Protein 2VVG (pdb70)

InterPro domains:
  IPR001752 Kinesin motor domain [PF00225] (11-335)
  IPR001752 Kinesin motor domain [PR00380] (88-109)
  IPR001752 Kinesin motor domain [PR00380] (203-220)
  IPR001752 Kinesin motor domain [PR00380] (236-254)
  IPR001752 Kinesin motor domain [PR00380] (285-306)
  IPR001752 Kinesin motor domain [PS50067] (5-335)
  IPR001752 Kinesin motor domain [SM00129] (3-343)
  IPR019821 Kinesin motor domain, conserved site [PS00411] (235-246)
  IPR027417 P-loop containing nucleoside triphosphate hydrolase [SSF52540] (5-368)
  IPR027640 Kinesin-like protein [PTHR47968] (3-632)
  IPR036961 Kinesin motor domain superfamily [G3DSA:3.40.850.10] (1-350)

CATH classification: 3.40.850.10

Organism: Giardia intestinalis (strain ATCC 50803 / WB clone C6) (NCBI:txid184922)

Nearest PDB structures (foldseek):
  2vvg-assembly1_A  TM=1.003E+00  e=5.081E-72  Giardia duodenalis
  2vvg-assembly2_B  TM=9.999E-01  e=4.562E-69  Giardia duodenalis
  6g6y-assembly1_A  TM=9.570E-01  e=9.732E-41  Homo sapiens
  3lre-assembly3_A  TM=9.229E-01  e=2.944E-34  Homo sapiens
  7rsi-assembly1_C  TM=8.658E-01  e=7.708E-31  Homo sapiens

Secondary structure (P-SEA, 3-state):
ccbbbbbbbbcccaaaaaaccccccccccccbbbbcccbbbbccccccccccaaaaaacccaaaaaaaaabbbbbbbbbcccccccccccccccccccaaaaaaaaaaaaaaaccccbbbbbbbbbbbbcccbbbcccccccbbbbbbcccccccccccbbbbbccaaaaaaaaaaaaaaccccbbbbbbbbbbbbcccbbbbbbbbbccccccccccaaaaaaaaaaaaaaaaccccccccccaaaaaacccccccbbbbbbbbbbccccaaaaaaaaaaaaaaaaacccccccccccccccc/ccbbbbbbbbcccaaaaaaccccccccccccbbbbbccccbbbbccccccccccaaaaaacccaaaaaaaaabbbbbbbbbcccccccccccccccccccaaaaaaaaaaaaaaaccccbbbbbbbbbbbbcccccccccccccbbbbbbcccccccccccbbbbbccaaaaaaaaaaaaaaccccbbbbbbbbbbbbbbcccbbbbbbbbbbccccccccccaaaaaaaaaaaaaaaaccccccccccaaaaaacccccccccbbbbbbbbccccaaaaaaaaaaaaaaaaacccccccccccccccc

Foldseek 3Di:
DFAAEEEEAAAADPVLVVVVFDFQWDDDQVQQWIQGVHDIDHGPGYHYNVDAQVVCCVPPVVVQLVCQVQQFAEEEAEAAAPPLQLCCQLANDPVGGHNPLVSLQSNLVVVVPDDPQKDKWKKKFKWKAFLLKIAGLQVRRIRFDWDADDQPGIDTPPTDIGTDNHSVVLVVSVVSSVVRAPLLMKMWMKMWMWMRGPNKIGIYIYIYIRHHGPPPVSCQLVVLVLQQLVCQLVVHPDRPLVSGPNSSVCVQVFQHAHHYYYYYGGYSGPVCSPRRVVSSVSSSSSRSGDYDHDRGMPRPNDPD/DFAAEEEEAAAFDPVLVVVVFDQQWDADQVQQWIAGHAVGDIDHGPGYYYNVDAQVNCCVPPVVVQLVCQVQQFAEEEAEAAAPPLQLCCQLQNDPVGGHSPLVSLQSNLVVVVPDDPQKDKWKKKFKWKAFLQKIAGLQVRRIRFDWDADPQPGIDTPPTDIGTDNHSVVLVVSVVSSVVSAPLLMKMWMKMKMWMWGDDVDIKIGIYIYIYIRHRGPPDVSCQLVVLVLQQLVCQLVVPPDRPLVSGPNSSVCVQVFQHAHHYYYYQGGYSTSVCSVRRVVSSVSSSSSRSGDYDHDRGMDRPNDPD

Radius of gyration: 30.28 Å; Cα contacts (8 Å, |Δi|>4): 1424; chains: 2; bounding box: 62×70×92 Å

B-factor: mean 22.16, std 11.9, range [5.34, 85.26]

Solvent-accessible surface area: 27561 Å² total

Sequence (613 aa):
DNIKVIVRCRPLNARETRENALNIIRMDEASAQVIVDPRTFTFDAVYDQTSCNYGIFQASFKPLIDAVLEGFNSTIFAYGQTGAGKTWTMGGNKEEPGAIPNSFKHLFDAINSSSSNQNFLVIGSYLELYNEEIRDLIKNNTKLPLKEDKTRGIYVDGLSMHRVTTAAELSALMDKGFANRSSRSHSIFMVRIECSEVEVIRVGKLNLVDLAGSERKINLSLSALGLVISKLVEGATHIPYRDSKLTRLLQDSLGGNSKTLMCANISPASTNYDETMSTLRYADRAKQIKNKPRINEDPKDAQIDNIKVIVRCRPLNARETRENALNIIRMDEASAQVIVDPPPRTFTFDAVYDQTSCNYGIFQASFKPLIDAVLEGFNSTIFAYGQTGAGKTWTMGGNKEEPGAIPNSFKHLFDAINSSSSNQNFLVIGSYLELYNEEIRDLIKNNTKLPLKEDKTRGIYVDGLSMHRVTTAAELSALMDKGFANRSSRSHSIFMVRIECSEVIEKEVIRVGKLNLVDLAGSERKINLSLSALGLVISKLVEGATHIPYRDSKLTRLLQDSLGGNSKTLMCANISPASTNYDETMSTLRYADRAKQIKNKPRINEDPKDAQI

GO terms:
  GO:0097542 ciliary tip (C, IDA)
  GO:0097729 9+2 motile cilium (C, IDA)
  GO:1990900 ciliary pocket collar (C, IDA)
  GO:0000287 magnesium ion binding (F, IDA)
  GO:0036064 ciliary basal body (C, IDA)
  GO:0005930 axoneme (C, IDA)
  GO:0043531 ADP binding (F, IDA)
  GO:0060271 cilium assembly (P, IDA)
  GO:0005524 ATP binding (F, IC)
  GO:0035735 intraciliary transport involved in cilium assembly (P, IC)
  GO:0042073 intraciliary transport (P, IC)
  GO:0008574 plus-end-directed microtubule motor activity (F, IC)
  GO:0060271 cilium assembly (P, IMP)

Structure (mmCIF, N/CA/C/O backbone):
data_2VVG
#
_entry.id   2VVG
#
_cell.length_a   44.875
_cell.length_b   48.223
_cell.length_c   72.021
_cell.angle_alpha   89.30
_cell.angle_beta   87.52
_cell.angle_gamma   84.29
#
_symmetry.space_group_name_H-M   'P 1'
#
loop_
_entity.id
_entity.type
_entity.pdbx_description
1 polymer KINESIN-2
2 non-polymer "ADENOSINE-5'-DIPHOSPHATE"
3 non-polymer 'MAGNESIUM ION'
4 water water
#
loop_
_atom_site.group_PDB
_atom_site.i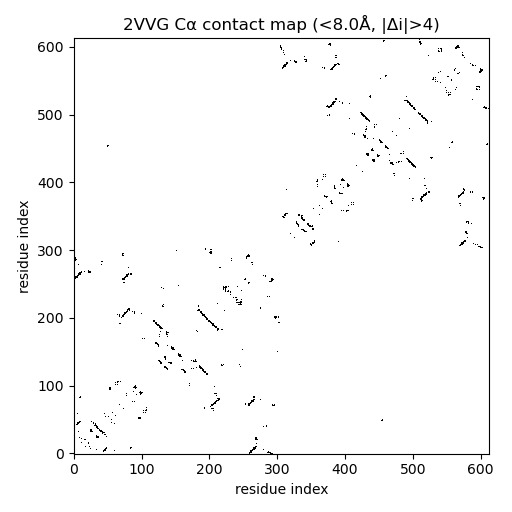d
_atom_site.type_symbol
_atom_site.label_atom_id
_atom_site.label_alt_id
_atom_site.label_comp_id
_atom_site.label_asym_id
_atom_site.label_entity_id
_atom_site.label_seq_id
_atom_site.pdbx_PDB_ins_code
_atom_site.Cartn_x
_atom_site.Cartn_y
_atom_site.Cartn_z
_atom_site.occupancy
_atom_site.B_iso_or_equiv
_atom_site.auth_seq_id
_atom_site.auth_comp_id
_atom_site.auth_asym_id
_atom_site.auth_atom_id
_atom_site.pdbx_PDB_model_num
ATOM 1 N N . ASP A 1 4 ? -3.793 31.403 32.778 1.00 36.99 4 ASP A N 1
ATOM 2 C CA . ASP A 1 4 ? -3.875 31.866 31.360 1.00 34.41 4 ASP A CA 1
ATOM 3 C C . ASP A 1 4 ? -5.139 31.358 30.677 1.00 29.94 4 ASP A C 1
ATOM 4 O O . ASP A 1 4 ? -6.096 30.952 31.339 1.00 27.17 4 ASP A O 1
ATOM 9 N N . ASN A 1 5 ? -5.145 31.367 29.351 1.00 24.41 5 ASN A N 1
ATOM 10 C CA . ASN A 1 5 ? -6.312 30.929 28.590 1.00 22.71 5 ASN A CA 1
ATOM 11 C C . ASN A 1 5 ? -6.695 29.465 28.733 1.00 20.57 5 ASN A C 1
ATOM 12 O O . ASN A 1 5 ? -5.865 28.608 29.041 1.00 20.90 5 ASN A O 1
ATOM 17 N N . ILE A 1 6 ? -7.976 29.193 28.508 1.00 16.68 6 ILE A N 1
ATOM 18 C CA . ILE A 1 6 ? -8.494 27.830 28.544 1.00 16.49 6 ILE A CA 1
ATOM 19 C C . ILE A 1 6 ? -7.876 27.154 27.320 1.00 17.40 6 ILE A C 1
ATOM 20 O O . ILE A 1 6 ? -7.775 27.764 26.255 1.00 20.99 6 ILE A O 1
ATOM 25 N N . LYS A 1 7 ? -7.449 25.909 27.476 1.00 14.16 7 LYS A N 1
ATOM 26 C CA . LYS A 1 7 ? -6.858 25.165 26.373 1.00 12.67 7 LYS A CA 1
ATOM 27 C C . LYS A 1 7 ? -7.974 24.546 25.552 1.00 11.08 7 LYS A C 1
ATOM 28 O O . LYS A 1 7 ? -8.987 24.116 26.101 1.00 11.24 7 LYS A O 1
ATOM 34 N N . VAL A 1 8 ? -7.797 24.505 24.238 1.00 10.25 8 VAL A N 1
ATOM 35 C CA . VAL A 1 8 ? -8.821 23.924 23.389 1.00 9.81 8 VAL A CA 1
ATOM 36 C C . VAL A 1 8 ? -8.233 23.003 22.334 1.00 9.21 8 VAL A C 1
ATOM 37 O O . VAL A 1 8 ? -7.308 23.380 21.610 1.00 11.20 8 VAL A O 1
ATOM 41 N N . ILE A 1 9 ? -8.750 21.782 22.266 1.00 9.77 9 ILE A N 1
ATOM 42 C CA . ILE A 1 9 ? -8.295 20.835 21.261 1.00 8.55 9 ILE A CA 1
ATOM 43 C C . ILE A 1 9 ? -9.504 20.339 20.486 1.00 9.59 9 ILE A C 1
ATOM 44 O O . ILE A 1 9 ? -10.640 20.435 20.953 1.00 8.43 9 ILE A O 1
ATOM 49 N N . VAL A 1 10 ? -9.258 19.822 19.293 1.00 6.24 10 VAL A N 1
ATOM 50 C CA . VAL A 1 10 ? -10.328 19.302 18.463 1.00 9.32 10 VAL A CA 1
ATOM 51 C C . VAL A 1 10 ? -9.971 17.880 18.097 1.00 9.39 10 VAL A C 1
ATOM 52 O O . VAL A 1 10 ? -8.825 17.591 17.741 1.00 11.43 10 VAL A O 1
ATOM 56 N N . ARG A 1 11 ? -10.940 16.987 18.217 1.00 7.92 11 ARG A N 1
ATOM 57 C CA . ARG A 1 11 ? -10.714 15.599 17.860 1.00 8.71 11 ARG A CA 1
ATOM 58 C C . ARG A 1 11 ? -11.753 15.181 16.844 1.00 12.55 11 ARG A C 1
ATOM 59 O O . ARG A 1 11 ? -12.956 15.289 17.093 1.00 9.97 11 ARG A O 1
ATOM 67 N N . CYS A 1 12 ? -11.283 14.712 15.696 1.00 8.77 12 CYS A N 1
ATOM 68 C CA . CYS A 1 12 ? -12.172 14.240 14.646 1.00 10.97 12 CYS A CA 1
ATOM 69 C C . CYS A 1 12 ? -12.069 12.718 14.633 1.00 11.70 12 CYS A C 1
ATOM 70 O O . CYS A 1 12 ? -10.973 12.166 14.552 1.00 14.66 12 CYS A O 1
ATOM 73 N N . ARG A 1 13 ? -13.207 12.041 14.738 1.00 10.96 13 ARG A N 1
ATOM 74 C CA . ARG A 1 13 ? -13.214 10.584 14.736 1.00 12.47 13 ARG A CA 1
ATOM 75 C C . ARG A 1 13 ? -13.286 10.052 13.308 1.00 11.91 13 ARG A C 1
ATOM 76 O O . ARG A 1 13 ? -13.422 10.820 12.359 1.00 10.89 13 ARG A O 1
ATOM 84 N N . PRO A 1 14 ? -13.158 8.726 13.139 1.00 14.18 14 PRO A N 1
ATOM 85 C CA . PRO A 1 14 ? -13.238 8.157 11.792 1.00 15.35 14 PRO A CA 1
ATOM 86 C C . PRO A 1 14 ? -14.717 8.143 11.394 1.00 15.85 14 PRO A C 1
ATOM 87 O O . PRO A 1 14 ? -15.598 8.265 12.251 1.00 14.96 14 PRO A O 1
ATOM 91 N N . LEU A 1 15 ? -14.994 8.000 10.104 1.00 15.87 15 LEU A N 1
ATOM 92 C CA . LEU A 1 15 ? -16.378 7.917 9.652 1.00 18.86 15 LEU A CA 1
ATOM 93 C C . LEU A 1 15 ? -16.953 6.659 10.301 1.00 17.61 15 LEU A C 1
ATOM 94 O O . LEU A 1 15 ? -16.261 5.645 10.395 1.00 20.16 15 LEU A O 1
ATOM 99 N N . ASN A 1 16 ? -18.200 6.711 10.762 1.00 16.64 16 ASN A N 1
ATOM 100 C CA . ASN A 1 16 ? -18.783 5.528 11.383 1.00 18.08 16 ASN A CA 1
ATOM 101 C C . ASN A 1 16 ? -19.520 4.669 10.357 1.00 20.01 16 ASN A C 1
ATOM 102 O O . ASN A 1 16 ? -19.477 4.950 9.157 1.00 17.47 16 ASN A O 1
ATOM 107 N N . ALA A 1 17 ? -20.187 3.622 10.835 1.00 21.33 17 ALA A N 1
ATOM 108 C CA . ALA A 1 17 ? -20.921 2.704 9.965 1.00 23.29 17 ALA A CA 1
ATOM 109 C C . ALA A 1 17 ? -22.046 3.382 9.190 1.00 22.83 17 ALA A C 1
ATOM 110 O O . ALA A 1 17 ? -22.162 3.212 7.973 1.00 20.19 17 ALA A O 1
ATOM 112 N N . ARG A 1 18 ? -22.877 4.144 9.893 1.00 23.43 18 ARG A N 1
ATOM 113 C CA . ARG A 1 18 ? -23.993 4.839 9.259 1.00 23.71 18 ARG A CA 1
ATOM 114 C C . ARG A 1 18 ? -23.505 5.744 8.134 1.00 22.86 18 ARG A C 1
ATOM 115 O O . ARG A 1 18 ? -24.006 5.693 7.012 1.00 20.53 18 ARG A O 1
ATOM 123 N N . GLU A 1 19 ? -22.521 6.577 8.447 1.00 19.71 19 GLU A N 1
ATOM 124 C CA . GLU A 1 19 ? -21.966 7.514 7.479 1.00 19.91 19 GLU A CA 1
ATOM 125 C C . GLU A 1 19 ? -21.327 6.809 6.287 1.00 18.92 19 GLU A C 1
ATOM 126 O O . GLU A 1 19 ? -21.494 7.234 5.140 1.00 18.06 19 GLU A O 1
ATOM 132 N N . THR A 1 20 ? -20.605 5.727 6.554 1.00 17.63 20 THR A N 1
ATOM 133 C CA . THR A 1 20 ? -19.950 4.976 5.491 1.00 18.94 20 THR A CA 1
ATOM 134 C C . THR A 1 20 ? -20.974 4.335 4.549 1.00 19.54 20 THR A C 1
ATOM 135 O O . THR A 1 20 ? -20.839 4.408 3.327 1.00 21.09 20 THR A O 1
ATOM 139 N N . ARG A 1 21 ? -22.005 3.724 5.122 1.00 18.34 21 ARG A N 1
ATOM 140 C CA . ARG A 1 21 ? -23.036 3.064 4.327 1.00 16.39 21 ARG A CA 1
ATOM 141 C C . ARG A 1 21 ? -23.892 4.044 3.527 1.00 19.48 21 ARG A C 1
ATOM 142 O O . ARG A 1 21 ? -24.431 3.686 2.474 1.00 17.87 21 ARG A O 1
ATOM 150 N N . GLU A 1 22 ? -24.013 5.276 4.015 1.00 14.97 22 GLU A N 1
ATOM 151 C CA . GLU A 1 22 ? -24.800 6.287 3.316 1.00 18.11 22 GLU A CA 1
ATOM 152 C C . GLU A 1 22 ? -23.916 7.068 2.350 1.00 19.22 22 GLU A C 1
ATOM 153 O O . GLU A 1 22 ? -24.322 8.093 1.803 1.00 20.90 22 GLU A O 1
ATOM 159 N N . ASN A 1 23 ? -22.699 6.571 2.152 1.00 21.37 23 ASN A N 1
ATOM 160 C CA . ASN A 1 23 ? -21.749 7.183 1.233 1.00 24.96 23 ASN A CA 1
ATOM 161 C C . ASN A 1 23 ? -21.395 8.631 1.551 1.00 24.95 23 ASN A C 1
ATOM 162 O O . ASN A 1 23 ? -21.218 9.443 0.646 1.00 24.25 23 ASN A O 1
ATOM 167 N N . ALA A 1 24 ? -21.294 8.954 2.835 1.00 23.38 24 ALA A N 1
ATOM 168 C CA . ALA A 1 24 ? -20.934 10.308 3.235 1.00 21.55 24 ALA A CA 1
ATOM 169 C C . ALA A 1 24 ? -19.446 10.459 2.953 1.00 22.21 24 ALA A C 1
ATOM 170 O O . ALA A 1 24 ? -18.702 9.483 2.981 1.00 20.86 24 ALA A O 1
ATOM 172 N N . LEU A 1 25 ? -19.008 11.676 2.668 1.00 23.12 25 LEU A N 1
ATOM 173 C CA . LEU A 1 25 ? -17.596 11.883 2.402 1.00 24.57 25 LEU A CA 1
ATOM 174 C C . LEU A 1 25 ? -16.936 12.604 3.567 1.00 22.20 25 LEU A C 1
ATOM 175 O O . LEU A 1 25 ? -17.597 13.307 4.330 1.00 20.77 25 LEU A O 1
ATOM 180 N N . ASN A 1 26 ? -15.634 12.393 3.719 1.00 21.23 26 ASN A N 1
ATOM 181 C CA . ASN A 1 26 ? -14.868 13.025 4.787 1.00 21.86 26 ASN A CA 1
ATOM 182 C C . ASN A 1 26 ? -14.513 14.441 4.343 1.00 20.35 26 ASN A C 1
ATOM 183 O O . ASN A 1 26 ? -13.772 14.625 3.378 1.00 21.09 26 ASN A O 1
ATOM 188 N N . ILE A 1 27 ? -15.049 15.434 5.048 1.00 16.98 27 ILE A N 1
ATOM 189 C CA . ILE A 1 27 ? -14.802 16.835 4.721 1.00 18.20 27 ILE A CA 1
ATOM 190 C C . ILE A 1 27 ? -13.826 17.508 5.682 1.00 17.69 27 ILE A C 1
ATOM 191 O O . ILE A 1 27 ? -13.705 18.732 5.684 1.00 19.08 27 ILE A O 1
ATOM 196 N N . ILE A 1 28 ? -13.135 16.716 6.494 1.00 15.55 28 ILE A N 1
ATOM 197 C CA . ILE A 1 28 ? -12.195 17.268 7.461 1.00 17.76 28 ILE A CA 1
ATOM 198 C C . ILE A 1 28 ? -10.737 16.933 7.179 1.00 18.71 28 ILE A C 1
ATOM 199 O O . ILE A 1 28 ? -10.374 15.772 6.986 1.00 20.83 28 ILE A O 1
ATOM 204 N N . ARG A 1 29 ? -9.907 17.970 7.161 1.00 16.23 29 ARG A N 1
ATOM 205 C CA . ARG A 1 29 ? -8.478 17.818 6.937 1.00 17.93 29 ARG A CA 1
ATOM 206 C C . ARG A 1 29 ? -7.792 18.479 8.122 1.00 16.47 29 ARG A C 1
ATOM 207 O O . ARG A 1 29 ? -8.270 19.492 8.632 1.00 17.04 29 ARG A O 1
ATOM 215 N N . MET A 1 30 ? -6.689 17.899 8.573 1.00 17.33 30 MET A N 1
ATOM 216 C CA . MET A 1 30 ? -5.958 18.465 9.697 1.00 17.28 30 MET A CA 1
ATOM 217 C C . MET A 1 30 ? -4.461 18.541 9.449 1.00 19.62 30 MET A C 1
ATOM 218 O O . MET A 1 30 ? -3.888 17.701 8.754 1.00 21.57 30 MET A O 1
ATOM 223 N N . ASP A 1 31 ? -3.848 19.577 10.011 1.00 17.39 31 ASP A N 1
ATOM 224 C CA . ASP A 1 31 ? -2.407 19.779 9.938 1.00 19.96 31 ASP A CA 1
ATOM 225 C C . ASP A 1 31 ? -2.037 19.817 11.411 1.00 18.64 31 ASP A C 1
ATOM 226 O O . ASP A 1 31 ? -2.073 20.872 12.045 1.00 18.21 31 ASP A O 1
ATOM 231 N N . GLU A 1 32 ? -1.709 18.659 11.964 1.00 19.80 32 GLU A N 1
ATOM 232 C CA . GLU A 1 32 ? -1.376 18.582 13.374 1.00 20.09 32 GLU A CA 1
ATOM 233 C C . GLU A 1 32 ? -0.150 19.402 13.760 1.00 20.09 32 GLU A C 1
ATOM 234 O O . GLU A 1 32 ? -0.066 19.900 14.879 1.00 18.63 32 GLU A O 1
ATOM 240 N N . ALA A 1 33 ? 0.786 19.573 12.831 1.00 19.53 33 ALA A N 1
ATOM 241 C CA . ALA A 1 33 ? 1.986 20.353 13.119 1.00 20.49 33 ALA A CA 1
ATOM 242 C C . ALA A 1 33 ? 1.656 21.820 13.397 1.00 20.82 33 ALA A C 1
ATOM 243 O O . ALA A 1 33 ? 2.345 22.485 14.173 1.00 24.97 33 ALA A O 1
ATOM 245 N N . SER A 1 34 ? 0.604 22.325 12.761 1.00 18.77 34 SER A N 1
ATOM 246 C CA . SER A 1 34 ? 0.202 23.713 12.949 1.00 16.79 34 SER A CA 1
ATOM 247 C C . SER A 1 34 ? -1.091 23.815 13.751 1.00 16.45 34 SER A C 1
ATOM 248 O O . SER A 1 34 ? -1.668 24.895 13.869 1.00 16.86 34 SER A O 1
ATOM 251 N N . ALA A 1 35 ? -1.534 22.684 14.297 1.00 14.62 35 ALA A N 1
ATOM 252 C CA . ALA A 1 35 ? -2.761 22.613 15.093 1.00 14.85 35 ALA A CA 1
ATOM 253 C C . ALA A 1 35 ? -3.952 23.213 14.353 1.00 13.81 35 ALA A C 1
ATOM 254 O O . ALA A 1 35 ? -4.751 23.958 14.930 1.00 11.95 35 ALA A O 1
ATOM 256 N N . GLN A 1 36 ? -4.080 22.872 13.078 1.00 13.73 36 GLN A N 1
ATOM 257 C CA . GLN A 1 36 ? -5.171 23.397 12.279 1.00 14.82 36 GLN A CA 1
ATOM 258 C C . GLN A 1 36 ? -6.161 22.338 11.823 1.00 16.93 36 GLN A C 1
ATOM 259 O O . GLN A 1 36 ? -5.793 21.201 11.538 1.00 13.79 36 GLN A O 1
ATOM 265 N N . VAL A 1 37 ? -7.429 22.729 11.795 1.00 15.22 37 VAL A N 1
ATOM 266 C CA . VAL A 1 37 ? -8.505 21.871 11.326 1.00 14.93 37 VAL A CA 1
ATOM 267 C C . VAL A 1 37 ? -9.127 22.642 10.166 1.00 14.39 37 VAL A C 1
ATOM 268 O O . VAL A 1 37 ? -9.420 23.838 10.281 1.00 13.29 37 VAL A O 1
ATOM 272 N N . ILE A 1 38 ? -9.295 21.951 9.044 1.00 15.03 38 ILE A N 1
ATOM 273 C CA . ILE A 1 38 ? -9.842 22.547 7.840 1.00 18.07 38 ILE A CA 1
ATOM 274 C C . ILE A 1 38 ? -11.137 21.855 7.438 1.00 16.72 38 ILE A C 1
ATOM 275 O O . ILE A 1 38 ? -11.176 20.638 7.275 1.00 17.33 38 ILE A O 1
ATOM 280 N N . VAL A 1 39 ? -12.199 22.637 7.291 1.00 16.76 39 VAL A N 1
ATOM 281 C CA . VAL A 1 39 ? -13.487 22.086 6.897 1.00 18.96 39 VAL A CA 1
ATOM 282 C C . VAL A 1 39 ? -13.721 22.376 5.417 1.00 21.10 39 VAL A C 1
ATOM 283 O O . VAL A 1 39 ? -13.858 23.533 5.019 1.00 21.74 39 VAL A O 1
ATOM 287 N N . ASP A 1 40 ? -13.750 21.322 4.607 1.00 25.41 40 ASP A N 1
ATOM 288 C CA . ASP A 1 40 ? -13.982 21.467 3.174 1.00 29.79 40 ASP A CA 1
ATOM 289 C C . ASP A 1 40 ? -15.476 21.585 2.911 1.00 32.25 40 ASP A C 1
ATOM 290 O O . ASP A 1 40 ? -15.871 22.466 2.118 1.00 37.48 40 ASP A O 1
ATOM 295 N N . PRO A 1 41 ? -16.234 20.782 3.496 1.00 32.20 41 PRO A N 1
ATOM 296 N N . PRO A 1 55 ? -11.790 26.719 1.875 1.00 38.81 55 PRO A N 1
ATOM 297 C CA . PRO A 1 55 ? -12.296 25.995 3.074 1.00 36.43 55 PRO A CA 1
ATOM 298 C C . PRO A 1 55 ? -12.078 26.837 4.322 1.00 35.29 55 PRO A C 1
ATOM 299 O O . PRO A 1 55 ? -11.172 27.678 4.366 1.00 35.35 55 PRO A O 1
ATOM 303 N N . ARG A 1 56 ? -12.911 26.598 5.334 1.00 30.65 56 ARG A N 1
ATOM 304 C CA . ARG A 1 56 ? -12.815 27.308 6.612 1.00 26.32 56 ARG A CA 1
ATOM 305 C C . ARG A 1 56 ? -11.756 26.611 7.451 1.00 21.87 56 ARG A C 1
ATOM 306 O O . ARG A 1 56 ? -11.827 25.402 7.675 1.00 17.96 56 ARG A O 1
ATOM 314 N N . THR A 1 57 ? -10.804 27.383 7.956 1.00 19.27 57 THR A N 1
ATOM 315 C CA . THR A 1 57 ? -9.706 26.836 8.749 1.00 17.75 57 THR A CA 1
ATOM 316 C C . THR A 1 57 ? -9.692 27.439 10.149 1.00 15.94 57 THR A C 1
ATOM 317 O O . THR A 1 57 ? -9.927 28.633 10.319 1.00 15.52 57 THR A O 1
ATOM 321 N N . PHE A 1 58 ? -9.403 26.604 11.141 1.00 13.57 58 PHE A N 1
ATOM 322 C CA . PHE A 1 58 ? -9.332 27.042 12.530 1.00 13.67 58 PHE A CA 1
ATOM 323 C C . PHE A 1 58 ? -8.013 26.583 13.121 1.00 13.40 58 PHE A C 1
ATOM 324 O O . PHE A 1 58 ? -7.474 25.555 12.716 1.00 12.88 58 PHE A O 1
ATOM 332 N N . THR A 1 59 ? -7.514 27.334 14.096 1.00 13.22 59 THR A N 1
ATOM 333 C CA . THR A 1 59 ? -6.269 26.982 14.766 1.00 15.25 59 THR A CA 1
ATOM 334 C C . THR A 1 59 ? -6.573 26.855 16.248 1.00 11.65 59 THR A C 1
ATOM 335 O O . THR A 1 59 ? -7.186 27.742 16.841 1.00 15.89 59 THR A O 1
ATOM 339 N N . PHE A 1 60 ? -6.153 25.743 16.836 1.00 11.03 60 PHE A N 1
ATOM 340 C CA . PHE A 1 60 ? -6.374 25.490 18.251 1.00 14.03 60 PHE A CA 1
ATOM 341 C C . PHE A 1 60 ? -5.054 25.140 18.926 1.00 12.73 60 PHE A C 1
ATOM 342 O O . PHE A 1 60 ? -3.987 25.319 18.337 1.00 14.20 60 PHE A O 1
ATOM 350 N N . ASP A 1 61 ? -5.111 24.654 20.162 1.00 11.65 61 ASP A N 1
ATOM 351 C CA . ASP A 1 61 ? -3.879 24.303 20.856 1.00 12.18 61 ASP A CA 1
ATOM 352 C C . ASP A 1 61 ? -3.331 22.981 20.344 1.00 11.45 61 ASP A C 1
ATOM 353 O O . ASP A 1 61 ? -2.124 22.751 20.367 1.00 14.01 61 ASP A O 1
ATOM 358 N N . ALA A 1 62 ? -4.228 22.121 19.873 1.00 10.80 62 ALA A N 1
ATOM 359 C CA . ALA A 1 62 ? -3.858 20.828 19.312 1.00 11.07 62 ALA A CA 1
ATOM 360 C C . ALA A 1 62 ? -5.050 20.251 18.556 1.00 12.19 62 ALA A C 1
ATOM 361 O O . ALA A 1 62 ? -6.198 20.526 18.897 1.00 12.33 62 ALA A O 1
ATOM 363 N N . VAL A 1 63 ? -4.779 19.476 17.510 1.00 10.27 63 VAL A N 1
ATOM 364 C CA . VAL A 1 63 ? -5.848 18.847 16.754 1.00 10.51 63 VAL A CA 1
ATOM 365 C C . VAL A 1 63 ? -5.492 17.386 16.612 1.00 10.94 63 VAL A C 1
ATOM 366 O O . VAL A 1 63 ? -4.316 17.028 16.512 1.00 13.54 63 VAL A O 1
ATOM 370 N N . TYR A 1 64 ? -6.511 16.542 16.625 1.00 10.33 64 TYR A N 1
ATOM 371 C CA . TYR A 1 64 ? -6.303 15.107 16.519 1.00 10.74 64 TYR A CA 1
ATOM 372 C C . TYR A 1 64 ? -7.223 14.547 15.455 1.00 12.71 64 TYR A C 1
ATOM 373 O O . TYR A 1 64 ? -8.434 14.759 15.519 1.00 12.11 64 TYR A O 1
ATOM 382 N N . ASP A 1 65 ? -6.656 13.851 14.470 1.00 13.73 65 ASP A N 1
ATOM 383 C CA . ASP A 1 65 ? -7.478 13.279 13.416 1.00 16.00 65 ASP A CA 1
ATOM 384 C C . ASP A 1 65 ? -7.909 11.849 13.717 1.00 15.60 65 ASP A C 1
ATOM 385 O O . ASP A 1 65 ? -7.719 11.339 14.831 1.00 13.63 65 ASP A O 1
ATOM 390 N N . GLN A 1 66 ? -8.501 11.204 12.717 1.00 16.60 66 GLN A N 1
ATOM 391 C CA . GLN A 1 66 ? -8.994 9.846 12.882 1.00 18.14 66 GLN A CA 1
ATOM 392 C C . GLN A 1 66 ? -7.937 8.805 13.211 1.00 16.58 66 GLN A C 1
ATOM 393 O O . GLN A 1 66 ? -8.276 7.690 13.599 1.00 21.62 66 GLN A O 1
ATOM 399 N N . THR A 1 67 ? -6.665 9.161 13.070 1.00 15.46 67 THR A N 1
ATOM 400 C CA . THR A 1 67 ? -5.591 8.220 13.373 1.00 15.64 67 THR A CA 1
ATOM 401 C C . THR A 1 67 ? -5.101 8.346 14.816 1.00 15.69 67 THR A C 1
ATOM 402 O O . THR A 1 67 ? -4.218 7.605 15.245 1.00 16.81 67 THR A O 1
ATOM 406 N N . SER A 1 68 ? -5.676 9.282 15.568 1.00 15.21 68 SER A N 1
ATOM 407 C CA . SER A 1 68 ? -5.268 9.483 16.954 1.00 16.23 68 SER A CA 1
ATOM 408 C C . SER A 1 68 ? -5.935 8.500 17.899 1.00 17.41 68 SER A C 1
ATOM 409 O O . SER A 1 68 ? -7.095 8.142 17.717 1.00 20.94 68 SER A O 1
ATOM 412 N N . CYS A 1 69 ? -5.195 8.070 18.915 1.00 15.06 69 CYS A N 1
ATOM 413 C CA . CYS A 1 69 ? -5.725 7.132 19.899 1.00 17.69 69 CYS A CA 1
ATOM 414 C C . CYS A 1 69 ? -5.874 7.818 21.249 1.00 14.53 69 CYS A C 1
ATOM 415 O O . CYS A 1 69 ? -5.256 8.854 21.498 1.00 13.55 69 CYS A O 1
ATOM 418 N N . ASN A 1 70 ? -6.698 7.235 22.116 1.00 13.49 70 ASN A N 1
ATOM 419 C CA . ASN A 1 70 ? -6.940 7.789 23.445 1.00 12.09 70 ASN A CA 1
ATOM 420 C C . ASN A 1 70 ? -5.664 8.009 24.246 1.00 12.79 70 ASN A C 1
ATOM 421 O O . ASN A 1 70 ? -5.503 9.037 24.905 1.00 12.01 70 ASN A O 1
ATOM 426 N N . TYR A 1 71 ? -4.754 7.042 24.197 1.00 13.69 71 TYR A N 1
ATOM 427 C CA . TYR A 1 71 ? -3.508 7.158 24.944 1.00 16.90 71 TYR A CA 1
ATOM 428 C C . TYR A 1 71 ? -2.666 8.357 24.505 1.00 14.20 71 TYR A C 1
ATOM 429 O O . TYR A 1 71 ? -2.145 9.099 25.341 1.00 15.13 71 TYR A O 1
ATOM 438 N N . GLY A 1 72 ? -2.543 8.549 23.197 1.00 15.28 72 GLY A N 1
ATOM 439 C CA . GLY A 1 72 ? -1.755 9.656 22.688 1.00 11.44 72 GLY A CA 1
ATOM 440 C C . GLY A 1 72 ? -2.320 11.007 23.072 1.00 12.42 72 GLY A C 1
ATOM 441 O O . GLY A 1 72 ? -1.578 11.929 23.406 1.00 12.05 72 GLY A O 1
ATOM 442 N N . ILE A 1 73 ? -3.641 11.130 23.015 1.00 11.13 73 ILE A N 1
ATOM 443 C CA . ILE A 1 73 ? -4.279 12.387 23.374 1.00 9.90 73 ILE A CA 1
ATOM 444 C C . ILE A 1 73 ? -4.060 12.643 24.860 1.00 9.52 73 ILE A C 1
ATOM 445 O O . ILE A 1 73 ? -3.834 13.776 25.279 1.00 9.53 73 ILE A O 1
ATOM 450 N N . PHE A 1 74 ? -4.112 11.590 25.666 1.00 9.93 74 PHE A N 1
ATOM 451 C CA . PHE A 1 74 ? -3.893 11.783 27.088 1.00 10.65 74 PHE A CA 1
ATOM 452 C C . PHE A 1 74 ? -2.488 12.294 27.370 1.00 12.41 74 PHE A C 1
ATOM 453 O O . PHE A 1 74 ? -2.308 13.286 28.072 1.00 12.08 74 PHE A O 1
ATOM 461 N N . GLN A 1 75 ? -1.486 11.620 26.821 1.00 12.85 75 GLN A N 1
ATOM 462 C CA . GLN A 1 75 ? -0.108 12.020 27.074 1.00 15.27 75 GLN A CA 1
ATOM 463 C C . GLN A 1 75 ? 0.203 13.445 26.640 1.00 13.35 75 GLN A C 1
ATOM 464 O O . GLN A 1 75 ? 0.906 14.176 27.339 1.00 16.45 75 GLN A O 1
ATOM 470 N N . ALA A 1 76 ? -0.331 13.843 25.493 1.00 10.83 76 ALA A N 1
ATOM 471 C CA . ALA A 1 76 ? -0.070 15.174 24.961 1.00 10.45 76 ALA A CA 1
ATOM 472 C C . ALA A 1 76 ? -0.950 16.311 25.465 1.00 13.78 76 ALA A C 1
ATOM 473 O O . ALA A 1 76 ? -0.457 17.415 25.695 1.00 15.63 76 ALA A O 1
ATOM 475 N N . SER A 1 77 ? -2.243 16.057 25.640 1.00 11.50 77 SER A N 1
ATOM 476 C CA . SER A 1 77 ? -3.151 17.124 26.055 1.00 11.47 77 SER A CA 1
ATOM 477 C C . SER A 1 77 ? -3.783 17.042 27.433 1.00 10.93 77 SER A C 1
ATOM 478 O O . SER A 1 77 ? -3.910 18.061 28.117 1.00 9.79 77 SER A O 1
ATOM 481 N N . PHE A 1 78 ? -4.208 15.854 27.843 1.00 10.40 78 PHE A N 1
ATOM 482 C CA . PHE A 1 78 ? -4.867 15.736 29.138 1.00 10.89 78 PHE A CA 1
ATOM 483 C C . PHE A 1 78 ? -3.932 15.639 30.336 1.00 11.79 78 PHE A C 1
ATOM 484 O O . PHE A 1 78 ? -4.209 16.223 31.376 1.00 14.08 78 PHE A O 1
ATOM 492 N N . LYS A 1 79 ? -2.835 14.899 30.192 1.00 11.92 79 LYS A N 1
ATOM 493 C CA . LYS A 1 79 ? -1.883 14.710 31.287 1.00 13.01 79 LYS A CA 1
ATOM 494 C C . LYS A 1 79 ? -1.504 15.979 32.059 1.00 11.81 79 LYS A C 1
ATOM 495 O O . LYS A 1 79 ? -1.508 15.977 33.289 1.00 10.51 79 LYS A O 1
ATOM 501 N N . PRO A 1 80 ? -1.167 17.076 31.356 1.00 11.72 80 PRO A N 1
ATOM 502 C CA . PRO A 1 80 ? -0.798 18.312 32.055 1.00 11.29 80 PRO A CA 1
ATOM 503 C C . PRO A 1 80 ? -1.864 18.802 33.035 1.00 10.46 80 PRO A C 1
ATOM 504 O O . PRO A 1 80 ? -1.541 19.388 34.072 1.00 12.70 80 PRO A O 1
ATOM 508 N N . LEU A 1 81 ? -3.131 18.571 32.706 1.00 11.50 81 LEU A N 1
ATOM 509 C CA . LEU A 1 81 ? -4.223 19.003 33.575 1.00 11.83 81 LEU A CA 1
ATOM 510 C C . LEU A 1 81 ? -4.299 18.134 34.825 1.00 11.69 81 LEU A C 1
ATOM 511 O O . LEU A 1 81 ? -4.686 18.599 35.893 1.00 12.11 81 LEU A O 1
ATOM 516 N N . ILE A 1 82 ? -3.923 16.867 34.692 1.00 11.27 82 ILE A N 1
ATOM 517 C CA . ILE A 1 82 ? -3.948 15.962 35.834 1.00 11.04 82 ILE A CA 1
ATOM 518 C C . ILE A 1 82 ? -2.759 16.294 36.735 1.00 9.84 82 ILE A C 1
ATOM 519 O O . ILE A 1 82 ? -2.879 16.291 37.962 1.00 11.64 82 ILE A O 1
ATOM 524 N N . ASP A 1 83 ? -1.618 16.608 36.123 1.00 12.55 83 ASP A N 1
ATOM 525 C CA . ASP A 1 83 ? -0.433 16.980 36.892 1.00 12.38 83 ASP A CA 1
ATOM 526 C C . ASP A 1 83 ? -0.727 18.269 37.668 1.00 12.41 83 ASP A C 1
ATOM 527 O O . ASP A 1 83 ? -0.230 18.467 38.780 1.00 15.12 83 ASP A O 1
ATOM 532 N N . ALA A 1 84 ? -1.545 19.142 37.088 1.00 12.38 84 ALA A N 1
ATOM 533 C CA . ALA A 1 84 ? -1.892 20.396 37.748 1.00 12.83 84 ALA A CA 1
ATOM 534 C C . ALA A 1 84 ? -2.650 20.157 39.053 1.00 13.64 84 ALA A C 1
ATOM 535 O O . ALA A 1 84 ? -2.404 20.834 40.051 1.00 13.71 84 ALA A O 1
ATOM 537 N N . VAL A 1 85 ? -3.571 19.199 39.051 1.00 12.86 85 VAL A N 1
ATOM 538 C CA . VAL A 1 85 ? -4.339 18.907 40.259 1.00 13.40 85 VAL A CA 1
ATOM 539 C C . VAL A 1 85 ? -3.419 18.319 41.324 1.00 12.55 85 VAL A C 1
ATOM 540 O O . VAL A 1 85 ? -3.547 18.629 42.507 1.00 12.99 85 VAL A O 1
ATOM 544 N N . LEU A 1 86 ? -2.492 17.471 40.895 1.00 14.32 86 LEU A N 1
ATOM 545 C CA . LEU A 1 86 ? -1.538 16.859 41.812 1.00 13.20 86 LEU A CA 1
ATOM 546 C C . LEU A 1 86 ? -0.669 17.927 42.469 1.00 15.95 86 LEU A C 1
ATOM 547 O O . LEU A 1 86 ? -0.104 17.700 43.539 1.00 18.72 86 LEU A O 1
ATOM 552 N N . GLU A 1 87 ? -0.569 19.085 41.820 1.00 14.51 87 GLU A N 1
ATOM 553 C CA . GLU A 1 87 ? 0.223 20.211 42.325 1.00 16.88 87 GLU A CA 1
ATOM 554 C C . GLU A 1 87 ? -0.586 21.143 43.222 1.00 14.88 87 GLU A C 1
ATOM 555 O O . GLU A 1 87 ? -0.026 22.024 43.871 1.00 15.58 87 GLU A O 1
ATOM 561 N N . GLY A 1 88 ? -1.902 20.964 43.247 1.00 14.95 88 GLY A N 1
ATOM 562 C CA . GLY A 1 88 ? -2.730 21.806 44.091 1.00 14.84 88 GLY A CA 1
ATOM 563 C C . GLY A 1 88 ? -3.643 22.747 43.332 1.00 14.05 88 GLY A C 1
ATOM 564 O O . GLY A 1 88 ? -4.303 23.592 43.937 1.00 15.69 88 GLY A O 1
ATOM 565 N N . PHE A 1 89 ? -3.667 22.615 42.008 1.00 12.87 89 PHE A N 1
ATOM 566 C CA . PHE A 1 89 ? -4.526 23.436 41.157 1.00 12.83 89 PHE A CA 1
ATOM 567 C C . PHE A 1 89 ? -5.853 22.719 40.949 1.00 11.55 89 PHE A C 1
ATOM 568 O O . PHE A 1 89 ? -5.943 21.502 41.111 1.00 12.54 89 PHE A O 1
ATOM 576 N N . ASN A 1 90 ? -6.876 23.485 40.586 1.00 12.47 90 ASN A N 1
ATOM 577 C CA . ASN A 1 90 ? -8.174 22.918 40.238 1.00 9.91 90 ASN A CA 1
ATOM 578 C C . ASN A 1 90 ? -8.030 22.728 38.729 1.00 11.87 90 ASN A C 1
ATOM 579 O O . ASN A 1 90 ? -7.434 23.575 38.060 1.00 11.26 90 ASN A O 1
ATOM 584 N N . SER A 1 91 ? -8.561 21.631 38.190 1.00 11.83 91 SER A N 1
ATOM 585 C CA . SER A 1 91 ? -8.487 21.379 36.752 1.00 12.69 91 SER A CA 1
ATOM 586 C C . SER A 1 91 ? -9.795 20.814 36.237 1.00 9.69 91 SER A C 1
ATOM 587 O O . SER A 1 91 ? -10.454 20.033 36.921 1.00 11.24 91 SER A O 1
ATOM 590 N N . THR A 1 92 ? -10.160 21.211 35.025 1.00 9.04 92 THR A N 1
ATOM 591 C CA . THR A 1 92 ? -11.380 20.716 34.409 1.00 8.41 92 THR A CA 1
ATOM 592 C C . THR A 1 92 ? -11.130 20.349 32.954 1.00 8.36 92 THR A C 1
ATOM 593 O O . THR A 1 92 ? -10.477 21.089 32.214 1.00 9.95 92 THR A O 1
ATOM 597 N N . ILE A 1 93 ? -11.641 19.192 32.554 1.00 10.12 93 ILE A N 1
ATOM 598 C CA . ILE A 1 93 ? -11.537 18.740 31.172 1.00 9.47 93 ILE A CA 1
ATOM 599 C C . ILE A 1 93 ? -12.966 18.466 30.767 1.00 9.70 93 ILE A C 1
ATOM 600 O O . ILE A 1 93 ? -13.649 17.683 31.430 1.00 10.47 93 ILE A O 1
ATOM 605 N N . PHE A 1 94 ? -13.445 19.120 29.714 1.00 7.73 94 PHE A N 1
ATOM 606 C CA . PHE A 1 94 ? -14.803 18.841 29.275 1.00 8.13 94 PHE A CA 1
ATOM 607 C C . PHE A 1 94 ? -14.868 18.537 27.785 1.00 10.38 94 PHE A C 1
ATOM 608 O O . PHE A 1 94 ? -14.162 19.147 26.981 1.00 11.81 94 PHE A O 1
ATOM 616 N N . ALA A 1 95 ? -15.683 17.546 27.436 1.00 6.76 95 ALA A N 1
ATOM 617 C CA . ALA A 1 95 ? -15.865 17.131 26.049 1.00 7.79 95 ALA A CA 1
ATOM 618 C C . ALA A 1 95 ? -17.150 17.772 25.555 1.00 10.40 95 ALA A C 1
ATOM 619 O O . ALA A 1 95 ? -18.190 17.688 26.214 1.00 10.29 95 ALA A O 1
ATOM 621 N N . TYR A 1 96 ? -17.060 18.404 24.390 1.00 8.76 96 TYR A N 1
ATOM 622 C CA . TYR A 1 96 ? -18.173 19.118 23.778 1.00 9.25 96 TYR A CA 1
ATOM 623 C C . TYR A 1 96 ? -18.337 18.717 22.313 1.00 9.61 96 TYR A C 1
ATOM 624 O O . TYR A 1 96 ? -17.354 18.506 21.611 1.00 10.68 96 TYR A O 1
ATOM 633 N N . GLY A 1 97 ? -19.581 18.620 21.852 1.00 10.48 97 GLY A N 1
ATOM 634 C CA . GLY A 1 97 ? -19.808 18.245 20.469 1.00 10.31 97 GLY A CA 1
ATOM 635 C C . GLY A 1 97 ? -21.148 17.573 20.271 1.00 12.75 97 GLY A C 1
ATOM 636 O O . GLY A 1 97 ? -21.802 17.168 21.233 1.00 11.06 97 GLY A O 1
ATOM 637 N N . GLN A 1 98 ? -21.560 17.436 19.018 1.00 12.23 98 GLN A N 1
ATOM 638 C CA . GLN A 1 98 ? -22.849 16.822 18.738 1.00 10.50 98 GLN A CA 1
ATOM 639 C C . GLN A 1 98 ? -22.899 15.358 19.138 1.00 12.43 98 GLN A C 1
ATOM 640 O O . GLN A 1 98 ? -21.869 14.683 19.251 1.00 10.88 98 GLN A O 1
ATOM 646 N N . THR A 1 99 ? -24.112 14.872 19.364 1.00 11.83 99 THR A N 1
ATOM 647 C CA . THR A 1 99 ? -24.302 13.482 19.728 1.00 9.83 99 THR A CA 1
ATOM 648 C C . THR A 1 99 ? -23.680 12.618 18.642 1.00 12.42 99 THR A C 1
ATOM 649 O O . THR A 1 99 ? -23.862 12.868 17.447 1.00 13.70 99 THR A O 1
ATOM 653 N N . GLY A 1 100 ? -22.927 11.614 19.074 1.00 12.27 100 GLY A N 1
ATOM 654 C CA . GLY A 1 100 ? -22.273 10.709 18.148 1.00 11.47 100 GLY A CA 1
ATOM 655 C C . GLY A 1 100 ? -20.895 11.145 17.679 1.00 11.92 100 GLY A C 1
ATOM 656 O O . GLY A 1 100 ? -20.208 10.384 16.998 1.00 11.66 100 GLY A O 1
ATOM 657 N N . ALA A 1 101 ? -20.483 12.359 18.042 1.00 10.49 101 ALA A N 1
ATOM 658 C CA . ALA A 1 101 ? -19.185 12.883 17.626 1.00 10.56 101 ALA A CA 1
ATOM 659 C C . ALA A 1 101 ? -17.996 12.181 18.277 1.00 12.24 101 ALA A C 1
ATOM 660 O O . ALA A 1 101 ? -16.937 12.061 17.658 1.00 11.77 101 ALA A O 1
ATOM 662 N N . GLY A 1 102 ? -18.167 11.729 19.521 1.00 10.30 102 GLY A N 1
ATOM 663 C CA . GLY A 1 102 ? -17.091 11.031 20.210 1.00 11.13 102 GLY A CA 1
ATOM 664 C C . GLY A 1 102 ? -16.750 11.500 21.621 1.00 11.15 102 GLY A C 1
ATOM 665 O O . GLY A 1 102 ? -15.659 11.220 22.117 1.00 9.59 102 GLY A O 1
ATOM 666 N N . LYS A 1 103 ? -17.669 12.201 22.276 1.00 9.11 103 LYS A N 1
ATOM 667 C CA . LYS A 1 103 ? -17.413 12.694 23.627 1.00 9.31 103 LYS A CA 1
ATOM 668 C C . LYS A 1 103 ? -17.203 11.571 24.646 1.00 8.42 103 LYS A C 1
ATOM 669 O O . LYS A 1 103 ? -16.233 11.568 25.402 1.00 10.55 103 LYS A O 1
ATOM 675 N N . THR A 1 104 ? -18.121 10.615 24.663 1.00 9.39 104 THR A N 1
ATOM 676 C CA . THR A 1 104 ? -18.038 9.514 25.609 1.00 8.63 104 THR A CA 1
ATOM 677 C C . THR A 1 104 ? -16.875 8.588 25.303 1.00 10.00 104 THR A C 1
ATOM 678 O O . THR A 1 104 ? -16.217 8.073 26.217 1.00 9.94 104 THR A O 1
ATOM 682 N N . TRP A 1 105 ? -16.608 8.385 24.021 1.00 10.06 105 TRP A N 1
ATOM 683 C CA . TRP A 1 105 ? -15.496 7.536 23.636 1.00 10.12 105 TRP A CA 1
ATOM 684 C C . TRP A 1 105 ? -14.199 8.186 24.097 1.00 10.18 105 TRP A C 1
ATOM 685 O O . TRP A 1 105 ? -13.278 7.512 24.538 1.00 10.55 105 TRP A O 1
ATOM 696 N N . THR A 1 106 ? -14.137 9.508 23.992 1.00 10.07 106 THR A N 1
ATOM 697 C CA . THR A 1 106 ? -12.946 10.240 24.395 1.00 8.73 106 THR A CA 1
ATOM 698 C C . THR A 1 106 ? -12.794 10.283 25.912 1.00 8.09 106 THR A C 1
ATOM 699 O O . THR A 1 106 ? -11.703 10.086 26.443 1.00 9.73 106 THR A O 1
ATOM 703 N N . MET A 1 107 ? -13.890 10.539 26.618 1.00 9.22 107 MET A N 1
ATOM 704 C CA . MET A 1 107 ? -13.809 10.631 28.070 1.00 11.69 107 MET A CA 1
ATOM 705 C C . MET A 1 107 ? -13.738 9.286 28.777 1.00 12.52 107 MET A C 1
ATOM 706 O O . MET A 1 107 ? -13.045 9.154 29.787 1.00 11.57 107 MET A O 1
ATOM 711 N N . GLY A 1 108 ? -14.438 8.290 28.241 1.00 12.44 108 GLY A N 1
ATOM 712 C CA . GLY A 1 108 ? -14.448 6.979 28.866 1.00 15.39 108 GLY A CA 1
ATOM 713 C C . GLY A 1 108 ? -13.745 5.869 28.109 1.00 17.92 108 GLY A C 1
ATOM 714 O O . GLY A 1 108 ? -13.040 5.058 28.712 1.00 14.75 108 GLY A O 1
ATOM 715 N N . GLY A 1 109 ? -13.927 5.828 26.792 1.00 16.33 109 GLY A N 1
ATOM 716 C CA . GLY A 1 109 ? -13.311 4.782 25.994 1.00 16.13 109 GLY A CA 1
ATOM 717 C C . GLY A 1 109 ? -13.860 3.434 26.426 1.00 17.85 109 GLY A C 1
ATOM 718 O O . GLY A 1 109 ? -15.023 3.340 26.815 1.00 18.99 109 GLY A O 1
ATOM 719 N N . ASN A 1 110 ? -13.034 2.395 26.345 1.00 20.60 110 ASN A N 1
ATOM 720 C CA . ASN A 1 110 ? -13.437 1.058 26.771 1.00 25.00 110 ASN A CA 1
ATOM 721 C C . ASN A 1 110 ? -12.249 0.393 27.454 1.00 25.38 110 ASN A C 1
ATOM 722 O O . ASN A 1 110 ? -11.166 0.971 27.523 1.00 22.51 110 ASN A O 1
ATOM 727 N N . LYS A 1 111 ? -12.447 -0.820 27.960 1.00 27.88 111 LYS A N 1
ATOM 728 C CA . LYS A 1 111 ? -11.377 -1.538 28.645 1.00 29.61 111 LYS A CA 1
ATOM 729 C C . LYS A 1 111 ? -10.126 -1.701 27.786 1.00 29.98 111 LYS A C 1
ATOM 730 O O . LYS A 1 111 ? -9.007 -1.577 28.282 1.00 30.84 111 LYS A O 1
ATOM 736 N N . GLU A 1 112 ? -10.314 -1.973 26.499 1.00 31.78 112 GLU A N 1
ATOM 737 C CA . GLU A 1 112 ? -9.187 -2.149 25.592 1.00 34.21 112 GLU A CA 1
ATOM 738 C C . GLU A 1 112 ? -8.471 -0.835 25.301 1.00 33.04 112 GLU A C 1
ATOM 739 O O . GLU A 1 112 ? -7.247 -0.800 25.192 1.00 33.08 112 GLU A O 1
ATOM 745 N N . GLU A 1 113 ? -9.234 0.247 25.179 1.00 30.28 113 GLU A N 1
ATOM 746 C CA . GLU A 1 113 ? -8.641 1.551 24.918 1.00 25.82 113 GLU A CA 1
ATOM 747 C C . GLU A 1 113 ? -9.273 2.593 25.836 1.00 21.20 113 GLU A C 1
ATOM 748 O O . GLU A 1 113 ? -10.166 3.341 25.433 1.00 20.25 113 GLU A O 1
ATOM 754 N N . PRO A 1 114 ? -8.815 2.644 27.093 1.00 20.32 114 PRO A N 1
ATOM 755 C CA . PRO A 1 114 ? -9.317 3.582 28.100 1.00 16.35 114 PRO A CA 1
ATOM 756 C C . PRO A 1 114 ? -9.324 5.030 27.626 1.00 14.45 114 PRO A C 1
ATOM 757 O O . PRO A 1 114 ? -8.440 5.456 26.887 1.00 12.92 114 PRO A O 1
ATOM 761 N N . GLY A 1 115 ? -10.330 5.779 28.065 1.00 14.12 115 GLY A N 1
ATOM 762 C CA . GLY A 1 115 ? -10.434 7.179 27.702 1.00 11.14 115 GLY A CA 1
ATOM 763 C C . GLY A 1 115 ? -9.760 8.068 28.727 1.00 9.21 115 GLY A C 1
ATOM 764 O O . GLY A 1 115 ? -9.022 7.588 29.585 1.00 9.66 115 GLY A O 1
ATOM 765 N N . ALA A 1 116 ? -10.028 9.368 28.650 1.00 8.89 116 ALA A N 1
ATOM 766 C CA . ALA A 1 116 ? -9.417 10.338 29.559 1.00 9.55 116 ALA A CA 1
ATOM 767 C C . ALA A 1 116 ? -9.638 10.076 31.045 1.00 9.46 116 ALA A C 1
ATOM 768 O O . ALA A 1 116 ? -8.718 10.237 31.847 1.00 9.98 116 ALA A O 1
ATOM 770 N N . ILE A 1 117 ? -10.854 9.686 31.414 1.00 8.12 117 ILE A N 1
ATOM 771 C CA . ILE A 1 117 ? -11.175 9.433 32.808 1.00 9.20 117 ILE A CA 1
ATOM 772 C C . ILE A 1 117 ? -10.351 8.292 33.402 1.00 9.54 117 ILE A C 1
ATOM 773 O O . ILE A 1 117 ? -9.634 8.499 34.380 1.00 10.03 117 ILE A O 1
ATOM 778 N N . PRO A 1 118 ? -10.431 7.078 32.827 1.00 10.01 118 PRO A N 1
ATOM 779 C CA . PRO A 1 118 ? -9.619 6.005 33.415 1.00 11.68 118 PRO A CA 1
ATOM 780 C C . PRO A 1 118 ? -8.116 6.279 33.295 1.00 11.65 118 PRO A C 1
ATOM 781 O O . PRO A 1 118 ? -7.335 5.885 34.164 1.00 10.91 118 PRO A O 1
ATOM 785 N N . ASN A 1 119 ? -7.707 6.952 32.225 1.00 10.57 119 ASN A N 1
ATOM 786 C CA . ASN A 1 119 ? -6.295 7.274 32.052 1.00 10.27 119 ASN A CA 1
ATOM 787 C C . ASN A 1 119 ? -5.862 8.242 33.150 1.00 9.91 119 ASN A C 1
ATOM 788 O O . ASN A 1 119 ? -4.731 8.174 33.639 1.00 12.97 119 ASN A O 1
ATOM 793 N N . SER A 1 120 ? -6.762 9.139 33.543 1.00 9.55 120 SER A N 1
ATOM 794 C CA . SER A 1 120 ? -6.454 10.089 34.602 1.00 8.21 120 SER A CA 1
ATOM 795 C C . SER A 1 120 ? -6.325 9.354 35.935 1.00 9.87 120 SER A C 1
ATOM 796 O O . SER A 1 120 ? -5.462 9.682 36.753 1.00 10.83 120 SER A O 1
ATOM 799 N N . PHE A 1 121 ? -7.187 8.364 36.155 1.00 12.79 121 PHE A N 1
ATOM 800 C CA . PHE A 1 121 ? -7.143 7.590 37.398 1.00 12.76 121 PHE A CA 1
ATOM 801 C C . PHE A 1 121 ? -5.791 6.910 37.535 1.00 14.18 121 PHE A C 1
ATOM 802 O O . PHE A 1 121 ? -5.157 6.967 38.592 1.00 14.14 121 PHE A O 1
ATOM 810 N N . LYS A 1 122 ? -5.365 6.251 36.463 1.00 15.01 122 LYS A N 1
ATOM 811 C CA . LYS A 1 122 ? -4.092 5.536 36.464 1.00 15.44 122 LYS A CA 1
ATOM 812 C C . LYS A 1 122 ? -2.933 6.491 36.676 1.00 14.78 122 LYS A C 1
ATOM 813 O O . LYS A 1 122 ? -2.040 6.228 37.476 1.00 15.95 122 LYS A O 1
ATOM 819 N N . HIS A 1 123 ? -2.955 7.616 35.975 1.00 13.37 123 HIS A N 1
ATOM 820 C CA . HIS A 1 123 ? -1.878 8.579 36.108 1.00 14.67 123 HIS A CA 1
ATOM 821 C C . HIS A 1 123 ? -1.781 9.187 37.506 1.00 12.67 123 HIS A C 1
ATOM 822 O O . HIS A 1 123 ? -0.681 9.339 38.049 1.00 13.99 123 HIS A O 1
ATOM 829 N N . LEU A 1 124 ? -2.927 9.534 38.084 1.00 12.19 124 LEU A N 1
ATOM 830 C CA . LEU A 1 124 ? -2.967 10.136 39.418 1.00 11.20 124 LEU A CA 1
ATOM 831 C C . LEU A 1 124 ? -2.304 9.258 40.465 1.00 14.03 124 LEU A C 1
ATOM 832 O O . LEU A 1 124 ? -1.497 9.729 41.266 1.00 12.70 124 LEU A O 1
ATOM 837 N N . PHE A 1 125 ? -2.661 7.981 40.466 1.00 13.56 125 PHE A N 1
ATOM 838 C CA . PHE A 1 125 ? -2.100 7.069 41.447 1.00 15.38 125 PHE A CA 1
ATOM 839 C C . PHE A 1 125 ? -0.684 6.621 41.132 1.00 14.64 125 PHE A C 1
ATOM 840 O O . PHE A 1 125 ? 0.080 6.290 42.041 1.00 15.93 125 PHE A O 1
ATOM 848 N N . ASP A 1 126 ? -0.315 6.616 39.856 1.00 16.14 126 ASP A N 1
ATOM 849 C CA . ASP A 1 126 ? 1.050 6.260 39.499 1.00 17.20 126 ASP A CA 1
ATOM 850 C C . ASP A 1 126 ? 1.939 7.370 40.062 1.00 18.72 126 ASP A C 1
ATOM 851 O O . ASP A 1 126 ? 3.023 7.113 40.585 1.00 18.56 126 ASP A O 1
ATOM 856 N N . ALA A 1 127 ? 1.461 8.609 39.962 1.00 14.91 127 ALA A N 1
ATOM 857 C CA . ALA A 1 127 ? 2.196 9.761 40.470 1.00 15.51 127 ALA A CA 1
ATOM 858 C C . ALA A 1 127 ? 2.275 9.724 41.995 1.00 15.47 127 ALA A C 1
ATOM 859 O O . ALA A 1 127 ? 3.335 9.956 42.576 1.00 18.63 127 ALA A O 1
ATOM 861 N N . ILE A 1 128 ? 1.148 9.442 42.640 1.00 14.36 128 ILE A N 1
ATOM 862 C CA . ILE A 1 128 ? 1.108 9.379 44.093 1.00 15.18 128 ILE A CA 1
ATOM 863 C C . ILE A 1 128 ? 2.019 8.263 44.598 1.00 15.63 128 ILE A C 1
ATOM 864 O O . ILE A 1 128 ? 2.742 8.445 45.574 1.00 18.04 128 ILE A O 1
ATOM 869 N N . ASN A 1 129 ? 2.000 7.116 43.929 1.00 17.26 129 ASN A N 1
ATOM 870 C CA . ASN A 1 129 ? 2.856 6.010 44.346 1.00 16.31 129 ASN A CA 1
ATOM 871 C C . ASN A 1 129 ? 4.336 6.338 44.181 1.00 19.04 129 ASN A C 1
ATOM 872 O O . ASN A 1 129 ? 5.182 5.739 44.842 1.00 18.47 129 ASN A O 1
ATOM 877 N N . SER A 1 130 ? 4.654 7.289 43.308 1.00 15.94 130 SER A N 1
ATOM 878 C CA . SER A 1 130 ? 6.050 7.661 43.095 1.00 18.70 130 SER A CA 1
ATOM 879 C C . SER A 1 130 ? 6.488 8.775 44.046 1.00 19.92 130 SER A C 1
ATOM 880 O O . SER A 1 130 ? 7.649 9.181 44.045 1.00 21.59 130 SER A O 1
ATOM 883 N N . SER A 1 131 ? 5.559 9.262 44.863 1.00 21.78 131 SER A N 1
ATOM 884 C CA . SER A 1 131 ? 5.861 10.339 45.798 1.00 24.37 131 SER A CA 1
ATOM 885 C C . SER A 1 131 ? 6.758 9.882 46.945 1.00 24.54 131 SER A C 1
ATOM 886 O O . SER A 1 131 ? 6.833 8.694 47.257 1.00 25.09 131 SER A O 1
ATOM 889 N N . SER A 1 132 ? 7.431 10.842 47.570 1.00 25.59 132 SER A N 1
ATOM 890 C CA . SER A 1 132 ? 8.323 10.560 48.686 1.00 26.73 132 SER A CA 1
ATOM 891 C C . SER A 1 132 ? 7.560 10.553 50.010 1.00 22.69 132 SER A C 1
ATOM 892 O O . SER A 1 132 ? 6.385 10.917 50.069 1.00 20.97 132 SER A O 1
ATOM 895 N N . SER A 1 133 ? 8.244 10.144 51.070 1.00 19.67 133 SER A N 1
ATOM 896 C CA . SER A 1 133 ? 7.645 10.074 52.394 1.00 19.63 133 SER A CA 1
ATOM 897 C C . SER A 1 133 ? 7.233 11.448 52.916 1.00 18.04 133 SER A C 1
ATOM 898 O O . SER A 1 133 ? 6.562 11.552 53.946 1.00 21.07 133 SER A O 1
ATOM 901 N N . ASN A 1 134 ? 7.639 12.503 52.216 1.00 18.67 134 ASN A N 1
ATOM 902 C CA . ASN A 1 134 ? 7.292 13.854 52.643 1.00 22.10 134 ASN A CA 1
ATOM 903 C C . ASN A 1 134 ? 5.875 14.231 52.231 1.00 20.55 134 ASN A C 1
ATOM 904 O O . ASN A 1 134 ? 5.340 15.240 52.690 1.00 21.81 134 ASN A O 1
ATOM 909 N N . GLN A 1 135 ? 5.267 13.416 51.375 1.00 20.88 135 GLN A N 1
ATOM 910 C CA . GLN A 1 135 ? 3.911 13.680 50.898 1.00 20.61 135 GLN A CA 1
ATOM 911 C C . GLN A 1 135 ? 2.920 12.577 51.249 1.00 22.11 135 GLN A C 1
ATOM 912 O O . GLN A 1 135 ? 3.214 11.393 51.088 1.00 23.23 135 GLN A O 1
ATOM 918 N N . ASN A 1 136 ? 1.742 12.975 51.723 1.00 16.77 136 ASN A N 1
ATOM 919 C CA . ASN A 1 136 ? 0.690 12.025 52.070 1.00 19.52 136 ASN A CA 1
ATOM 920 C C . ASN A 1 136 ? -0.559 12.493 51.330 1.00 18.27 136 ASN A C 1
ATOM 921 O O . ASN A 1 136 ? -0.933 13.660 51.427 1.00 20.48 136 ASN A O 1
ATOM 926 N N . PHE A 1 137 ? -1.202 11.592 50.595 1.00 17.95 137 PHE A N 1
ATOM 927 C CA . PHE A 1 137 ? -2.384 11.963 49.823 1.00 15.57 137 PHE A CA 1
ATOM 928 C C . PHE A 1 137 ? -3.715 11.378 50.279 1.00 16.91 137 PHE A C 1
ATOM 929 O O . PHE A 1 137 ? -3.783 10.302 50.876 1.00 17.81 137 PHE A O 1
ATOM 937 N N . LEU A 1 138 ? -4.775 12.119 49.977 1.00 15.25 138 LEU A N 1
ATOM 938 C CA . LEU A 1 138 ? -6.143 11.715 50.270 1.00 15.38 138 LEU A CA 1
ATOM 939 C C . LEU A 1 138 ? -6.885 11.942 48.957 1.00 15.31 138 LEU A C 1
ATOM 940 O O . LEU A 1 138 ? -6.956 13.071 48.478 1.00 14.82 138 LEU A O 1
ATOM 945 N N . VAL A 1 139 ? -7.406 10.868 48.368 1.00 12.85 139 VAL A N 1
ATOM 946 C CA . VAL A 1 139 ? -8.133 10.961 47.102 1.00 12.29 139 VAL A CA 1
ATOM 947 C C . VAL A 1 139 ? -9.602 10.610 47.319 1.00 12.55 139 VAL A C 1
ATOM 948 O O . VAL A 1 139 ? -9.924 9.559 47.873 1.00 10.86 139 VAL A O 1
ATOM 952 N N . ILE A 1 140 ? -10.493 11.493 46.879 1.00 11.30 140 ILE A N 1
ATOM 953 C CA . ILE A 1 140 ? -11.924 11.276 47.053 1.00 14.66 140 ILE A CA 1
ATOM 954 C C . ILE A 1 140 ? -12.652 11.409 45.719 1.00 14.27 140 ILE A C 1
ATOM 955 O O . ILE A 1 140 ? -12.473 12.392 45.003 1.00 15.99 140 ILE A O 1
ATOM 960 N N . GLY A 1 141 ? -13.470 10.415 45.389 1.00 12.20 141 GLY A N 1
ATOM 961 C CA . GLY A 1 141 ? -14.194 10.451 44.133 1.00 9.80 141 GLY A CA 1
ATOM 962 C C . GLY A 1 141 ? -15.693 10.625 44.284 1.00 9.71 141 GLY A C 1
ATOM 963 O O . GLY A 1 141 ? -16.281 10.194 45.273 1.00 11.13 141 GLY A O 1
ATOM 964 N N . SER A 1 142 ? -16.294 11.276 43.295 1.00 9.08 142 SER A N 1
ATOM 965 C CA . SER A 1 142 ? -17.730 11.518 43.240 1.00 11.83 142 SER A CA 1
ATOM 966 C C . SER A 1 142 ? -18.125 11.449 41.774 1.00 12.20 142 SER A C 1
ATOM 967 O O . SER A 1 142 ? -17.296 11.669 40.901 1.00 10.88 142 SER A O 1
ATOM 970 N N . TYR A 1 143 ? -19.389 11.154 41.493 1.00 11.13 143 TYR A N 1
ATOM 971 C CA . TYR A 1 143 ? -19.818 11.032 40.104 1.00 10.80 143 TYR A CA 1
ATOM 972 C C . TYR A 1 143 ? -21.284 11.430 40.015 1.00 12.91 143 TYR A C 1
ATOM 973 O O . TYR A 1 143 ? -22.129 10.882 40.726 1.00 11.16 143 TYR A O 1
ATOM 982 N N . LEU A 1 144 ? -21.583 12.403 39.161 1.00 8.95 144 LEU A N 1
ATOM 983 C CA . LEU A 1 144 ? -22.956 12.861 39.017 1.00 10.14 144 LEU A CA 1
ATOM 984 C C . LEU A 1 144 ? -23.424 12.980 37.577 1.00 9.82 144 LEU A C 1
ATOM 985 O O . LEU A 1 144 ? -22.631 13.042 36.638 1.00 8.87 144 LEU A O 1
ATOM 990 N N . GLU A 1 145 ? -24.738 13.004 37.423 1.00 12.08 145 GLU A N 1
ATOM 991 C CA . GLU A 1 145 ? -25.361 13.175 36.127 1.00 8.93 145 GLU A CA 1
ATOM 992 C C . GLU A 1 145 ? -26.313 14.352 36.292 1.00 13.38 145 GLU A C 1
ATOM 993 O O . GLU A 1 145 ? -27.013 14.454 37.295 1.00 14.00 145 GLU A O 1
ATOM 999 N N . LEU A 1 146 ? -26.295 15.260 35.325 1.00 11.74 146 LEU A N 1
ATOM 1000 C CA . LEU A 1 146 ? -27.173 16.414 35.346 1.00 11.92 146 LEU A CA 1
ATOM 1001 C C . LEU A 1 146 ? -28.119 16.281 34.159 1.00 11.33 146 LEU A C 1
ATOM 1002 O O . LEU A 1 146 ? -27.685 16.271 33.008 1.00 11.35 146 LEU A O 1
ATOM 1007 N N . TYR A 1 147 ? -29.410 16.162 34.444 1.00 13.86 147 TYR A N 1
ATOM 1008 C CA . TYR A 1 147 ? -30.420 16.027 33.405 1.00 14.04 147 TYR A CA 1
ATOM 1009 C C . TYR A 1 147 ? -31.672 16.781 33.838 1.00 15.49 147 TYR A C 1
ATOM 1010 O O . TYR A 1 147 ? -32.139 16.619 34.965 1.00 15.56 147 TYR A O 1
ATOM 1019 N N . ASN A 1 148 ? -32.198 17.608 32.940 1.00 16.75 148 ASN A N 1
ATOM 1020 C CA . ASN A 1 148 ? -33.395 18.400 33.218 1.00 16.20 148 ASN A CA 1
ATOM 1021 C C . ASN A 1 148 ? -33.209 19.232 34.488 1.00 17.86 148 ASN A C 1
ATOM 1022 O O . ASN A 1 148 ? -34.136 19.392 35.289 1.00 17.99 148 ASN A O 1
ATOM 1027 N N . GLU A 1 149 ? -32.000 19.765 34.653 1.00 12.78 149 GLU A N 1
ATOM 1028 C CA . GLU A 1 149 ? -31.636 20.585 35.806 1.00 14.02 149 GLU A CA 1
ATOM 1029 C C . GLU A 1 149 ? -31.765 19.844 37.135 1.00 16.03 149 GLU A C 1
ATOM 1030 O O . GLU A 1 149 ? -31.926 20.458 38.189 1.00 17.57 149 GLU A O 1
ATOM 1036 N N . GLU A 1 150 ? -31.694 18.518 37.076 1.00 15.15 150 GLU A N 1
ATOM 1037 C CA . GLU A 1 150 ? -31.772 17.692 38.274 1.00 14.10 150 GLU A CA 1
ATOM 1038 C C . GLU A 1 150 ? -30.456 16.931 38.389 1.00 12.64 150 GLU A C 1
ATOM 1039 O O . GLU A 1 150 ? -29.970 16.378 37.408 1.00 14.29 150 GLU A O 1
ATOM 1045 N N . ILE A 1 151 ? -29.886 16.913 39.587 1.00 11.74 151 ILE A N 1
ATOM 1046 C CA . ILE A 1 151 ? -28.616 16.234 39.819 1.00 11.06 151 ILE A CA 1
ATOM 1047 C C . ILE A 1 151 ? -28.801 14.859 40.442 1.00 13.61 151 ILE A C 1
ATOM 1048 O O . ILE A 1 151 ? -29.451 14.715 41.480 1.00 15.18 151 ILE A O 1
ATOM 1053 N N . ARG A 1 152 ? -28.216 13.852 39.802 1.00 11.05 152 ARG A N 1
ATOM 1054 C CA . ARG A 1 152 ? -28.302 12.487 40.293 1.00 12.69 152 ARG A CA 1
ATOM 1055 C C . ARG A 1 152 ? -26.920 11.979 40.686 1.00 13.09 152 ARG A C 1
ATOM 1056 O O . ARG A 1 152 ? -25.947 12.193 39.964 1.00 13.72 152 ARG A O 1
ATOM 1064 N N . ASP A 1 153 ? -26.836 11.333 41.843 1.00 11.53 153 ASP A N 1
ATOM 1065 C CA . ASP A 1 153 ? -25.588 10.747 42.312 1.00 12.08 153 ASP A CA 1
ATOM 1066 C C . ASP A 1 153 ? -25.543 9.427 41.549 1.00 12.38 153 ASP A C 1
ATOM 1067 O O . ASP A 1 153 ? -26.365 8.552 41.799 1.00 11.24 153 ASP A O 1
ATOM 1072 N N . LEU A 1 154 ? -24.606 9.283 40.614 1.00 12.56 154 LEU A N 1
ATOM 1073 C CA . LEU A 1 154 ? -24.530 8.059 39.815 1.00 11.24 154 LEU A CA 1
ATOM 1074 C C . LEU A 1 154 ? -24.037 6.820 40.545 1.00 14.61 154 LEU A C 1
ATOM 1075 O O . LEU A 1 154 ? -24.203 5.706 40.049 1.00 15.71 154 LEU A O 1
ATOM 1080 N N . ILE A 1 155 ? -23.422 7.000 41.709 1.00 15.11 155 ILE A N 1
ATOM 1081 C CA . ILE A 1 155 ? -22.917 5.860 42.466 1.00 17.06 155 ILE A CA 1
ATOM 1082 C C . ILE A 1 155 ? -24.003 5.292 43.378 1.00 20.72 155 ILE A C 1
ATOM 1083 O O . ILE A 1 155 ? -24.158 4.078 43.478 1.00 21.30 155 ILE A O 1
ATOM 1088 N N . LYS A 1 156 ? -24.759 6.167 44.035 1.00 20.05 156 LYS A N 1
ATOM 1089 C CA . LYS A 1 156 ? -25.838 5.730 44.919 1.00 20.83 156 LYS A CA 1
ATOM 1090 C C . LYS A 1 156 ? -27.183 5.753 44.211 1.00 21.04 156 LYS A C 1
ATOM 1091 O O . LYS A 1 156 ? -28.167 5.192 44.697 1.00 20.91 156 LYS A O 1
ATOM 1097 N N . ASN A 1 157 ? -27.218 6.411 43.060 1.00 18.87 157 ASN A N 1
ATOM 1098 C CA . ASN A 1 157 ? -28.434 6.528 42.276 1.00 20.43 157 ASN A CA 1
ATOM 1099 C C . ASN A 1 157 ? -29.521 7.279 43.039 1.00 22.46 157 ASN A C 1
ATOM 1100 O O . ASN A 1 157 ? -30.694 6.903 43.010 1.00 26.99 157 ASN A O 1
ATOM 1105 N N . ASN A 1 158 ? -29.112 8.335 43.738 1.00 22.05 158 ASN A N 1
ATOM 1106 C CA . ASN A 1 158 ? -30.041 9.187 44.473 1.00 21.41 158 ASN A CA 1
ATOM 1107 C C . ASN A 1 158 ? -30.322 10.347 43.533 1.00 21.05 158 ASN A C 1
ATOM 1108 O O . ASN A 1 158 ? -29.406 10.870 42.902 1.00 17.75 158 ASN A O 1
ATOM 1113 N N . THR A 1 159 ? -31.583 10.752 43.447 1.00 17.86 159 THR A N 1
ATOM 1114 C CA . THR A 1 159 ? -31.977 11.817 42.538 1.00 20.62 159 THR A CA 1
ATOM 1115 C C . THR A 1 159 ? -32.333 13.155 43.181 1.00 19.48 159 THR A C 1
ATOM 1116 O O . THR A 1 159 ? -32.517 13.258 44.391 1.00 19.28 159 THR A O 1
ATOM 1120 N N . LYS A 1 160 ? -32.422 14.172 42.332 1.00 20.25 160 LYS A N 1
ATOM 1121 C CA . LYS A 1 160 ? -32.776 15.531 42.726 1.00 20.58 160 LYS A CA 1
ATOM 1122 C C . LYS A 1 160 ? -31.975 16.109 43.887 1.00 21.67 160 LYS A C 1
ATOM 1123 O O . LYS A 1 160 ? -32.544 16.712 44.797 1.00 20.77 160 LYS A O 1
ATOM 1129 N N . LEU A 1 161 ? -30.659 15.931 43.856 1.00 16.33 161 LEU A N 1
ATOM 1130 C CA . LEU A 1 161 ? -29.803 16.473 44.904 1.00 15.00 161 LEU A CA 1
ATOM 1131 C C . LEU A 1 161 ? -29.680 17.976 44.669 1.00 16.74 161 LEU A C 1
ATOM 1132 O O . LEU A 1 161 ? -29.457 18.417 43.546 1.00 20.18 161 LEU A O 1
ATOM 1137 N N . PRO A 1 162 ? -29.831 18.785 45.729 1.00 16.97 162 PRO A N 1
ATOM 1138 C CA . PRO A 1 162 ? -29.737 20.240 45.589 1.00 17.10 162 PRO A CA 1
ATOM 1139 C C . PRO A 1 162 ? -28.319 20.791 45.625 1.00 15.52 162 PRO A C 1
ATOM 1140 O O . PRO A 1 162 ? -27.399 20.148 46.128 1.00 17.28 162 PRO A O 1
ATOM 1144 N N . LEU A 1 163 ? -28.151 21.989 45.076 1.00 16.43 163 LEU A N 1
ATOM 1145 C CA . LEU A 1 163 ? -26.856 22.650 45.095 1.00 16.86 163 LEU A CA 1
ATOM 1146 C C . LEU A 1 163 ? -26.824 23.552 46.315 1.00 19.25 163 LEU A C 1
ATOM 1147 O O . LEU A 1 163 ? -27.843 24.131 46.696 1.00 19.61 163 LEU A O 1
ATOM 1152 N N . LYS A 1 164 ? -25.653 23.656 46.927 1.00 17.01 164 LYS A N 1
ATOM 1153 C CA . LYS A 1 164 ? -25.457 24.506 48.089 1.00 19.33 164 LYS A CA 1
ATOM 1154 C C . LYS A 1 164 ? -24.132 25.202 47.841 1.00 18.31 164 LYS A C 1
ATOM 1155 O O . LYS A 1 164 ? -23.330 24.744 47.027 1.00 15.29 164 LYS A O 1
ATOM 1161 N N . GLU A 1 165 ? -23.890 26.309 48.529 1.00 15.24 165 GLU A N 1
ATOM 1162 C CA . GLU A 1 165 ? -22.644 27.020 48.317 1.00 13.09 165 GLU A CA 1
ATOM 1163 C C . GLU A 1 165 ? -22.289 27.862 49.534 1.00 16.03 165 GLU A C 1
ATOM 1164 O O . GLU A 1 165 ? -23.152 28.513 50.118 1.00 17.67 165 GLU A O 1
ATOM 1170 N N . ASP A 1 166 ? -21.023 27.819 49.930 1.00 14.99 166 ASP A N 1
ATOM 1171 C CA . ASP A 1 166 ? -20.559 28.612 51.062 1.00 18.72 166 ASP A CA 1
ATOM 1172 C C . ASP A 1 166 ? -19.104 29.018 50.858 1.00 22.29 166 ASP A C 1
ATOM 1173 O O . ASP A 1 166 ? -18.461 28.594 49.897 1.00 17.52 166 ASP A O 1
ATOM 1178 N N . LYS A 1 167 ? -18.590 29.848 51.759 1.00 24.53 167 LYS A N 1
ATOM 1179 C CA . LYS A 1 167 ? -17.218 30.335 51.657 1.00 31.82 167 LYS A CA 1
ATOM 1180 C C . LYS A 1 167 ? -16.153 29.271 51.914 1.00 33.23 167 LYS A C 1
ATOM 1181 O O . LYS A 1 167 ? -15.073 29.319 51.326 1.00 36.23 167 LYS A O 1
ATOM 1187 N N . THR A 1 168 ? -16.455 28.317 52.790 1.00 36.71 168 THR A N 1
ATOM 1188 C CA . THR A 1 168 ? -15.495 27.267 53.129 1.00 39.73 168 THR A CA 1
ATOM 1189 C C . THR A 1 168 ? -15.746 25.941 52.422 1.00 39.49 168 THR A C 1
ATOM 1190 O O . THR A 1 168 ? -15.660 24.878 53.040 1.00 44.30 168 THR A O 1
ATOM 1194 N N . ARG A 1 169 ? -16.043 26.001 51.128 1.00 36.91 169 ARG A N 1
ATOM 1195 C CA . ARG A 1 169 ? -16.301 24.793 50.350 1.00 34.24 169 ARG A CA 1
ATOM 1196 C C . ARG A 1 169 ? -16.697 25.134 48.919 1.00 30.42 169 ARG A C 1
ATOM 1197 O O . ARG A 1 169 ? -16.611 24.293 48.024 1.00 28.74 169 ARG A O 1
ATOM 1205 N N . GLY A 1 170 ? -17.114 26.377 48.703 1.00 25.11 170 GLY A N 1
ATOM 1206 C CA . GLY A 1 170 ? -17.519 26.789 47.373 1.00 19.93 170 GLY A CA 1
ATOM 1207 C C . GLY A 1 170 ? -18.808 26.094 46.991 1.00 17.91 170 GLY A C 1
ATOM 1208 O O . GLY A 1 170 ? -19.582 25.698 47.859 1.00 17.26 170 GLY A O 1
ATOM 1209 N N . ILE A 1 171 ? -19.035 25.942 45.689 1.00 16.73 171 ILE A N 1
ATOM 1210 C CA . ILE A 1 171 ? -20.236 25.287 45.188 1.00 14.72 171 ILE A CA 1
ATOM 1211 C C . ILE A 1 171 ? -20.124 23.773 45.366 1.00 14.35 171 ILE A C 1
ATOM 1212 O O . ILE A 1 171 ? -19.069 23.188 45.115 1.00 14.41 171 ILE A O 1
ATOM 1217 N N . TYR A 1 172 ? -21.200 23.142 45.826 1.00 10.75 172 TYR A N 1
ATOM 1218 C CA . TYR A 1 172 ? -21.190 21.695 46.006 1.00 15.31 172 TYR A CA 1
ATOM 1219 C C . TYR A 1 172 ? -22.593 21.109 45.957 1.00 13.44 172 TYR A C 1
ATOM 1220 O O . TYR A 1 172 ? -23.585 21.827 46.069 1.00 14.48 172 TYR A O 1
ATOM 1229 N N . VAL A 1 173 ? -22.662 19.796 45.757 1.00 13.70 173 VAL A N 1
ATOM 1230 C CA . VAL A 1 173 ? -23.933 19.092 45.694 1.00 12.54 173 VAL A CA 1
ATOM 1231 C C . VAL A 1 173 ? -24.214 18.510 47.075 1.00 13.60 173 VAL A C 1
ATOM 1232 O O . VAL A 1 173 ? -23.490 17.641 47.554 1.00 14.54 173 VAL A O 1
ATOM 1236 N N . ASP A 1 174 ? -25.266 19.003 47.717 1.00 15.33 174 ASP A N 1
ATOM 1237 C CA . ASP A 1 174 ? -25.618 18.544 49.053 1.00 18.74 174 ASP A CA 1
ATOM 1238 C C . ASP A 1 174 ? -26.169 17.125 49.024 1.00 16.69 174 ASP A C 1
ATOM 1239 O O . ASP A 1 174 ? -27.203 16.868 48.415 1.00 19.47 174 ASP A O 1
ATOM 1244 N N . GLY A 1 175 ? -25.469 16.206 49.681 1.00 18.27 175 GLY A N 1
ATOM 1245 C CA . GLY A 1 175 ? -25.916 14.824 49.707 1.00 17.99 175 GLY A CA 1
ATOM 1246 C C . GLY A 1 175 ? -25.196 13.914 48.724 1.00 18.93 175 GLY A C 1
ATOM 1247 O O . GLY A 1 175 ? -25.413 12.699 48.725 1.00 17.86 175 GLY A O 1
ATOM 1248 N N . LEU A 1 176 ? -24.349 14.491 47.874 1.00 15.56 176 LEU A N 1
ATOM 1249 C CA . LEU A 1 176 ? -23.602 13.693 46.905 1.00 14.03 176 LEU A CA 1
ATOM 1250 C C . LEU A 1 176 ? -22.613 12.818 47.675 1.00 13.54 176 LEU A C 1
ATOM 1251 O O . LEU A 1 176 ? -21.864 13.317 48.517 1.00 15.09 176 LEU A O 1
ATOM 1256 N N . SER A 1 177 ? -22.614 11.516 47.399 1.00 11.62 177 SER A N 1
ATOM 1257 C CA . SER A 1 177 ? -21.708 10.609 48.096 1.00 13.50 177 SER A CA 1
ATOM 1258 C C . SER A 1 177 ? -20.255 10.824 47.682 1.00 13.78 177 SER A C 1
ATOM 1259 O O . SER A 1 177 ? -19.952 11.017 46.498 1.00 11.78 177 SER A O 1
ATOM 1262 N N . MET A 1 178 ? -19.371 10.816 48.676 1.00 13.33 178 MET A N 1
ATOM 1263 C CA . MET A 1 178 ? -17.937 11.007 48.471 1.00 11.35 178 MET A CA 1
ATOM 1264 C C . MET A 1 178 ? -17.258 9.696 48.825 1.00 15.95 178 MET A C 1
ATOM 1265 O O . MET A 1 178 ? -17.557 9.103 49.862 1.00 17.51 178 MET A O 1
ATOM 1270 N N . HIS A 1 179 ? -16.335 9.249 47.980 1.00 12.65 179 HIS A N 1
ATOM 1271 C CA . HIS A 1 179 ? -15.669 7.979 48.225 1.00 13.45 179 HIS A CA 1
ATOM 1272 C C . HIS A 1 179 ? -14.154 8.049 48.289 1.00 11.62 179 HIS A C 1
ATOM 1273 O O . HIS A 1 179 ? -13.500 8.452 47.330 1.00 14.05 179 HIS A O 1
ATOM 1280 N N . ARG A 1 180 ? -13.600 7.645 49.426 1.00 12.55 180 ARG A N 1
ATOM 1281 C CA . ARG A 1 180 ? -12.153 7.650 49.591 1.00 15.90 180 ARG A CA 1
ATOM 1282 C C . ARG A 1 180 ? -11.601 6.430 48.866 1.00 16.95 180 ARG A C 1
ATOM 1283 O O . ARG A 1 180 ? -12.061 5.309 49.086 1.00 18.99 180 ARG A O 1
ATOM 1291 N N . VAL A 1 181 ? -10.623 6.662 47.997 1.00 14.12 181 VAL A N 1
ATOM 1292 C CA . VAL A 1 181 ? -10.011 5.592 47.216 1.00 15.67 181 VAL A CA 1
ATOM 1293 C C . VAL A 1 181 ? -8.492 5.631 47.353 1.00 15.03 181 VAL A C 1
ATOM 1294 O O . VAL A 1 181 ? -7.911 6.697 47.550 1.00 14.60 181 VAL A O 1
ATOM 1298 N N . THR A 1 182 ? -7.851 4.469 47.245 1.00 16.48 182 THR A N 1
ATOM 1299 C CA . THR A 1 182 ? -6.397 4.394 47.368 1.00 17.61 182 THR A CA 1
ATOM 1300 C C . THR A 1 182 ? -5.692 3.782 46.155 1.00 18.38 182 THR A C 1
ATOM 1301 O O . THR A 1 182 ? -4.465 3.676 46.139 1.00 18.65 182 THR A O 1
ATOM 1305 N N . THR A 1 183 ? -6.461 3.370 45.150 1.00 15.34 183 THR A N 1
ATOM 1306 C CA . THR A 1 183 ? -5.889 2.790 43.936 1.00 16.15 183 THR A CA 1
ATOM 1307 C C . THR A 1 183 ? -6.708 3.213 42.725 1.00 16.06 183 THR A C 1
ATOM 1308 O O . THR A 1 183 ? -7.866 3.609 42.858 1.00 15.96 183 THR A O 1
ATOM 1312 N N . ALA A 1 184 ? -6.107 3.122 41.542 1.00 16.22 184 ALA A N 1
ATOM 1313 C CA . ALA A 1 184 ? -6.812 3.476 40.317 1.00 17.61 184 ALA A CA 1
ATOM 1314 C C . ALA A 1 184 ? -7.939 2.471 40.086 1.00 18.22 184 ALA A C 1
ATOM 1315 O O . ALA A 1 184 ? -8.986 2.813 39.535 1.00 17.18 184 ALA A O 1
ATOM 1317 N N . ALA A 1 185 ? -7.729 1.230 40.523 1.00 17.70 185 ALA A N 1
ATOM 1318 C CA . ALA A 1 185 ? -8.743 0.194 40.361 1.00 20.47 185 ALA A CA 1
ATOM 1319 C C . ALA A 1 185 ? -10.004 0.559 41.145 1.00 18.46 185 ALA A C 1
ATOM 1320 O O . ALA A 1 185 ? -11.120 0.313 40.688 1.00 18.75 185 ALA A O 1
ATOM 1322 N N . GLU A 1 186 ? -9.827 1.144 42.326 1.00 17.25 186 GLU A N 1
ATOM 1323 C CA . GLU A 1 186 ? -10.971 1.547 43.141 1.00 18.49 186 GLU A CA 1
ATOM 1324 C C . GLU A 1 186 ? -11.721 2.701 42.475 1.00 16.86 186 GLU A C 1
ATOM 1325 O O . GLU A 1 186 ? -12.954 2.743 42.490 1.00 17.16 186 GLU A O 1
ATOM 1331 N N . LEU A 1 187 ? -10.984 3.635 41.884 1.00 15.41 187 LEU A N 1
ATOM 1332 C CA . LEU A 1 187 ? -11.617 4.761 41.206 1.00 16.52 187 LEU A CA 1
ATOM 1333 C C . LEU A 1 187 ? -12.377 4.260 39.987 1.00 14.15 187 LEU A C 1
ATOM 1334 O O . LEU A 1 187 ? -13.502 4.681 39.731 1.00 15.26 187 LEU A O 1
ATOM 1339 N N . SER A 1 188 ? -11.759 3.354 39.232 1.00 16.56 188 SER A N 1
ATOM 1340 C CA . SER A 1 188 ? -12.406 2.806 38.047 1.00 14.69 188 SER A CA 1
ATOM 1341 C C . SER A 1 188 ? -13.670 2.034 38.417 1.00 15.60 188 SER A C 1
ATOM 1342 O O . SER A 1 188 ? -14.634 2.017 37.653 1.00 15.65 188 SER A O 1
ATOM 1345 N N . ALA A 1 189 ? -13.666 1.401 39.588 1.00 15.91 189 ALA A N 1
ATOM 1346 C CA . ALA A 1 189 ? -14.831 0.642 40.031 1.00 16.46 189 ALA A CA 1
ATOM 1347 C C . ALA A 1 189 ? -16.002 1.588 40.302 1.00 17.03 189 ALA A C 1
ATOM 1348 O O . ALA A 1 189 ? -17.156 1.234 40.072 1.00 17.03 189 ALA A O 1
ATOM 1350 N N . LEU A 1 190 ? -15.706 2.793 40.786 1.00 16.81 190 LEU A N 1
ATOM 1351 C CA . LEU A 1 190 ? -16.761 3.769 41.050 1.00 14.82 190 LEU A CA 1
ATOM 1352 C C . LEU A 1 190 ? -17.342 4.225 39.721 1.00 16.27 190 LEU A C 1
ATOM 1353 O O . LEU A 1 190 ? -18.554 4.373 39.578 1.00 14.44 190 LEU A O 1
ATOM 1358 N N . MET A 1 191 ? -16.467 4.453 38.748 1.00 14.91 191 MET A N 1
ATOM 1359 C CA . MET A 1 191 ? -16.899 4.873 37.424 1.00 16.11 191 MET A CA 1
ATOM 1360 C C . MET A 1 191 ? -17.765 3.771 36.815 1.00 15.64 191 MET A C 1
ATOM 1361 O O . MET A 1 191 ? -18.823 4.042 36.252 1.00 16.26 191 MET A O 1
ATOM 1366 N N . ASP A 1 192 ? -17.311 2.527 36.942 1.00 18.02 192 ASP A N 1
ATOM 1367 C CA . ASP A 1 192 ? -18.047 1.389 36.405 1.00 19.81 192 ASP A CA 1
ATOM 1368 C C . ASP A 1 192 ? -19.450 1.335 36.994 1.00 18.13 192 ASP A C 1
ATOM 1369 O O . ASP A 1 192 ? -20.425 1.117 36.277 1.00 20.39 192 ASP A O 1
ATOM 1374 N N . LYS A 1 193 ? -19.548 1.533 38.304 1.00 18.12 193 LYS A N 1
ATOM 1375 C CA . LYS A 1 193 ? -20.843 1.486 38.964 1.00 22.29 193 LYS A CA 1
ATOM 1376 C C . LYS A 1 193 ? -21.726 2.650 38.533 1.00 22.19 193 LYS A C 1
ATOM 1377 O O . LYS A 1 193 ? -22.942 2.503 38.398 1.00 22.24 193 LYS A O 1
ATOM 1383 N N . GLY A 1 194 ? -21.111 3.808 38.317 1.00 19.50 194 GLY A N 1
ATOM 1384 C CA . GLY A 1 194 ? -21.874 4.966 37.891 1.00 20.63 194 GLY A CA 1
ATOM 1385 C C . GLY A 1 194 ? -22.386 4.765 36.478 1.00 24.22 194 GLY A C 1
ATOM 1386 O O . GLY A 1 194 ? -23.536 5.076 36.169 1.00 23.79 194 GLY A O 1
ATOM 1387 N N . PHE A 1 195 ? -21.523 4.236 35.618 1.00 26.14 195 PHE A N 1
ATOM 1388 C CA . PHE A 1 195 ? -21.879 3.981 34.228 1.00 32.30 195 PHE A CA 1
ATOM 1389 C C . PHE A 1 195 ? -23.076 3.042 34.134 1.00 31.52 195 PHE A C 1
ATOM 1390 O O . PHE A 1 195 ? -23.948 3.217 33.284 1.00 32.87 195 PHE A O 1
ATOM 1398 N N . ALA A 1 196 ? -23.114 2.049 35.016 1.00 33.14 196 ALA A N 1
ATOM 1399 C CA . ALA A 1 196 ? -24.199 1.073 35.037 1.00 35.91 196 ALA A CA 1
ATOM 1400 C C . ALA A 1 196 ? -25.552 1.738 35.273 1.00 36.93 196 ALA A C 1
ATOM 1401 O O . ALA A 1 196 ? -26.591 1.215 34.867 1.00 36.45 196 ALA A O 1
ATOM 1403 N N . ASN A 1 197 ? -25.532 2.892 35.933 1.00 38.26 197 ASN A N 1
ATOM 1404 C CA . ASN A 1 197 ? -26.752 3.628 36.229 1.00 38.96 197 ASN A CA 1
ATOM 1405 C C . ASN A 1 197 ? -27.016 4.735 35.213 1.00 40.94 197 ASN A C 1
ATOM 1406 O O . ASN A 1 197 ? -28.131 5.251 35.125 1.00 43.20 197 ASN A O 1
ATOM 1411 N N . ARG A 1 198 ? -25.997 5.097 34.441 1.00 41.82 198 ARG A N 1
ATOM 1412 C CA . ARG A 1 198 ? -26.162 6.147 33.447 1.00 43.48 198 ARG A CA 1
ATOM 1413 C C . ARG A 1 198 ? -26.855 5.615 32.196 1.00 47.07 198 ARG A C 1
ATOM 1414 O O . ARG A 1 198 ? -27.982 6.081 31.926 1.00 47.94 198 ARG A O 1
ATOM 1422 N N . HIS A 1 199 ? -26.278 4.738 31.510 1.00 50.82 199 HIS A N 1
ATOM 1423 N N . SER A 1 209 ? -29.262 9.878 27.578 1.00 35.49 209 SER A N 1
ATOM 1424 C CA . SER A 1 209 ? -27.880 10.336 27.898 1.00 35.90 209 SER A CA 1
ATOM 1425 C C . SER A 1 209 ? -27.418 11.433 26.948 1.00 33.98 209 SER A C 1
ATOM 1426 O O . SER A 1 209 ? -26.524 12.213 27.277 1.00 33.18 209 SER A O 1
ATOM 1429 N N . SER A 1 210 ? -28.029 11.491 25.769 1.00 31.61 210 SER A N 1
ATOM 1430 C CA . SER A 1 210 ? -27.663 12.496 24.777 1.00 28.78 210 SER A CA 1
ATOM 1431 C C . SER A 1 210 ? -27.990 13.910 25.251 1.00 25.28 210 SER A C 1
ATOM 1432 O O . SER A 1 210 ? -27.357 14.872 24.818 1.00 22.69 210 SER A O 1
ATOM 1435 N N . ARG A 1 211 ? -28.975 14.023 26.139 1.00 23.18 211 ARG A N 1
ATOM 1436 C CA . ARG A 1 211 ? -29.411 15.313 26.680 1.00 23.58 211 ARG A CA 1
ATOM 1437 C C . ARG A 1 211 ? -28.874 15.584 28.086 1.00 18.29 211 ARG A C 1
ATOM 1438 O O . ARG A 1 211 ? -29.107 16.651 28.650 1.00 19.06 211 ARG A O 1
ATOM 1446 N N . SER A 1 212 ? -28.156 14.623 28.647 1.00 17.81 212 SER A N 1
ATOM 1447 C CA . SER A 1 212 ? -27.625 14.774 29.995 1.00 16.22 212 SER A CA 1
ATOM 1448 C C . SER A 1 212 ? -26.122 15.035 30.035 1.00 13.55 212 SER A C 1
ATOM 1449 O O . SER A 1 212 ? -25.396 14.712 29.094 1.00 15.72 212 SER A O 1
ATOM 1452 N N . HIS A 1 213 ? -25.673 15.625 31.139 1.00 10.17 213 HIS A N 1
ATOM 1453 C CA . HIS A 1 213 ? -24.263 15.938 31.356 1.00 8.86 213 HIS A CA 1
ATOM 1454 C C . HIS A 1 213 ? -23.746 15.051 32.478 1.00 10.40 213 HIS A C 1
ATOM 1455 O O . HIS A 1 213 ? -24.465 14.783 33.437 1.00 13.38 213 HIS A O 1
ATOM 1462 N N . SER A 1 214 ? -22.501 14.604 32.388 1.00 9.08 214 SER A N 1
ATOM 1463 C CA . SER A 1 214 ? -21.966 13.801 33.478 1.00 10.65 214 SER A CA 1
ATOM 1464 C C . SER A 1 214 ? -20.655 14.415 33.942 1.00 10.01 214 SER A C 1
ATOM 1465 O O . SER A 1 214 ? -19.895 14.958 33.144 1.00 11.37 214 SER A O 1
ATOM 1468 N N . ILE A 1 215 ? -20.408 14.358 35.243 1.00 9.59 215 ILE A N 1
ATOM 1469 C CA . ILE A 1 215 ? -19.172 14.897 35.786 1.00 8.20 215 ILE A CA 1
ATOM 1470 C C . ILE A 1 215 ? -18.580 13.967 36.821 1.00 10.27 215 ILE A C 1
ATOM 1471 O O . ILE A 1 215 ? -19.211 13.695 37.848 1.00 9.82 215 ILE A O 1
ATOM 1476 N N . PHE A 1 216 ? -17.381 13.455 36.544 1.00 8.35 216 PHE A N 1
ATOM 1477 C CA . PHE A 1 216 ? -16.709 12.621 37.526 1.00 9.22 216 PHE A CA 1
ATOM 1478 C C . PHE A 1 216 ? -15.732 13.574 38.208 1.00 11.28 216 PHE A C 1
ATOM 1479 O O . PHE A 1 216 ? -14.930 14.249 37.548 1.00 11.17 216 PHE A O 1
ATOM 1487 N N . MET A 1 217 ? -15.813 13.641 39.530 1.00 9.31 217 MET A N 1
ATOM 1488 C CA . MET A 1 217 ? -14.978 14.542 40.300 1.00 10.67 217 MET A CA 1
ATOM 1489 C C . MET A 1 217 ? -13.970 13.808 41.164 1.00 12.03 217 MET A C 1
ATOM 1490 O O . MET A 1 217 ? -14.306 12.832 41.831 1.00 12.08 217 MET A O 1
ATOM 1495 N N . VAL A 1 218 ? -12.732 14.284 41.142 1.00 10.19 218 VAL A N 1
ATOM 1496 C CA . VAL A 1 218 ? -11.684 13.695 41.960 1.00 10.40 218 VAL A CA 1
ATOM 1497 C C . VAL A 1 218 ? -11.051 14.813 42.772 1.00 13.31 218 VAL A C 1
ATOM 1498 O O . VAL A 1 218 ? -10.538 15.784 42.212 1.00 13.76 218 VAL A O 1
ATOM 1502 N N . ARG A 1 219 ? -11.110 14.679 44.091 1.00 11.76 219 ARG A N 1
ATOM 1503 C CA . ARG A 1 219 ? -10.530 15.657 44.998 1.00 12.23 219 ARG A CA 1
ATOM 1504 C C . ARG A 1 219 ? -9.193 15.086 45.449 1.00 12.55 219 ARG A C 1
ATOM 1505 O O . ARG A 1 219 ? -9.136 13.974 45.974 1.00 13.45 219 ARG A O 1
ATOM 1513 N N . ILE A 1 220 ? -8.117 15.834 45.239 1.00 12.21 220 ILE A N 1
ATOM 1514 C CA . ILE A 1 220 ? -6.806 15.359 45.645 1.00 14.24 220 ILE A CA 1
ATOM 1515 C C . ILE A 1 220 ? -6.211 16.289 46.684 1.00 14.52 220 ILE A C 1
ATOM 1516 O O . ILE A 1 220 ? -5.890 17.441 46.390 1.00 13.81 220 ILE A O 1
ATOM 1521 N N . GLU A 1 221 ? -6.082 15.790 47.906 1.00 14.26 221 GLU A N 1
ATOM 1522 C CA . GLU A 1 221 ? -5.504 16.587 48.972 1.00 15.58 221 GLU A CA 1
ATOM 1523 C C . GLU A 1 221 ? -4.129 16.031 49.262 1.00 16.06 221 GLU A C 1
ATOM 1524 O O . GLU A 1 221 ? -3.932 14.817 49.265 1.00 15.90 221 GLU A O 1
ATOM 1530 N N . CYS A 1 222 ? -3.172 16.919 49.491 1.00 14.39 222 CYS A N 1
ATOM 1531 C CA . CYS A 1 222 ? -1.823 16.476 49.787 1.00 15.96 222 CYS A CA 1
ATOM 1532 C C . CYS A 1 222 ? -1.265 17.208 50.986 1.00 18.26 222 CYS A C 1
ATOM 1533 O O . CYS A 1 222 ? -1.289 18.437 51.046 1.00 16.89 222 CYS A O 1
ATOM 1536 N N . SER A 1 223 ? -0.779 16.431 51.946 1.00 19.16 223 SER A N 1
ATOM 1537 C CA . SER A 1 223 ? -0.172 16.971 53.153 1.00 18.93 223 SER A CA 1
ATOM 1538 C C . SER A 1 223 ? 1.320 16.784 52.906 1.00 19.88 223 SER A C 1
ATOM 1539 O O . SER A 1 223 ? 1.803 15.654 52.835 1.00 18.53 223 SER A O 1
ATOM 1542 N N . GLU A 1 224 ? 2.048 17.885 52.749 1.00 20.21 224 GLU A N 1
ATOM 1543 C CA . GLU A 1 224 ? 3.480 17.805 52.479 1.00 22.28 224 GLU A CA 1
ATOM 1544 C C . GLU A 1 224 ? 4.323 18.503 53.535 1.00 24.54 224 GLU A C 1
ATOM 1545 O O . GLU A 1 224 ? 4.017 19.610 53.947 1.00 23.60 224 GLU A O 1
ATOM 1551 N N . VAL A 1 225 ? 5.389 17.833 53.960 1.00 27.42 225 VAL A N 1
ATOM 1552 C CA . VAL A 1 225 ? 6.274 18.385 54.975 1.00 31.50 225 VAL A CA 1
ATOM 1553 C C . VAL A 1 225 ? 7.632 18.800 54.403 1.00 35.07 225 VAL A C 1
ATOM 1554 O O . VAL A 1 225 ? 7.942 18.427 53.253 1.00 34.15 225 VAL A O 1
ATOM 1558 N N . ILE A 1 226 ? 8.390 19.482 55.137 1.00 43.08 226 ILE A N 1
ATOM 1559 N N . GLU A 1 230 ? 2.382 19.474 57.109 1.00 37.18 230 GLU A N 1
ATOM 1560 C CA . GLU A 1 230 ? 2.790 20.841 57.527 1.00 34.48 230 GLU A CA 1
ATOM 1561 C C . GLU A 1 230 ? 2.146 21.863 56.596 1.00 29.71 230 GLU A C 1
ATOM 1562 O O . GLU A 1 230 ? 1.774 22.956 57.011 1.00 28.92 230 GLU A O 1
ATOM 1568 N N . VAL A 1 231 ? 2.020 21.487 55.329 1.00 25.91 231 VAL A N 1
ATOM 1569 C CA . VAL A 1 231 ? 1.410 22.342 54.317 1.00 22.78 231 VAL A CA 1
ATOM 1570 C C . VAL A 1 231 ? 0.398 21.489 53.557 1.00 19.51 231 VAL A C 1
ATOM 1571 O O . VAL A 1 231 ? 0.756 20.475 52.957 1.00 19.66 231 VAL A O 1
ATOM 1575 N N . ILE A 1 232 ? -0.868 21.886 53.597 1.00 18.46 232 ILE A N 1
ATOM 1576 C CA . ILE A 1 232 ? -1.893 21.126 52.900 1.00 20.06 232 ILE A CA 1
ATOM 1577 C C . ILE A 1 232 ? -2.351 21.829 51.629 1.00 19.93 232 ILE A C 1
ATOM 1578 O O . ILE A 1 232 ? -2.649 23.024 51.642 1.00 20.39 232 ILE A O 1
ATOM 1583 N N . ARG A 1 233 ? -2.399 21.086 50.528 1.00 18.12 233 ARG A N 1
ATOM 1584 C CA . ARG A 1 233 ? -2.857 21.651 49.267 1.00 19.29 233 ARG A CA 1
ATOM 1585 C C . ARG A 1 233 ? -3.997 20.788 48.753 1.00 18.36 233 ARG A C 1
ATOM 1586 O O . ARG A 1 233 ? -4.015 19.574 48.965 1.00 17.72 233 ARG A O 1
ATOM 1594 N N . VAL A 1 234 ? -4.964 21.415 48.096 1.00 17.36 234 VAL A N 1
ATOM 1595 C CA . VAL A 1 234 ? -6.107 20.677 47.579 1.00 17.45 234 VAL A CA 1
ATOM 1596 C C . VAL A 1 234 ? -6.442 21.059 46.144 1.00 18.80 234 VAL A C 1
ATOM 1597 O O . VAL A 1 234 ? -6.556 22.239 45.817 1.00 17.96 234 VAL A O 1
ATOM 1601 N N . GLY A 1 235 ? -6.585 20.047 45.295 1.00 14.46 235 GLY A N 1
ATOM 1602 C CA . GLY A 1 235 ? -6.932 20.283 43.908 1.00 15.89 235 GLY A CA 1
ATOM 1603 C C . GLY A 1 235 ? -8.172 19.487 43.550 1.00 15.70 235 GLY A C 1
ATOM 1604 O O . GLY A 1 235 ? -8.294 18.315 43.923 1.00 15.05 235 GLY A O 1
ATOM 1605 N N . LYS A 1 236 ? -9.099 20.125 42.844 1.00 14.62 236 LYS A N 1
ATOM 1606 C CA . LYS A 1 236 ? -10.337 19.474 42.426 1.00 14.99 236 LYS A CA 1
ATOM 1607 C C . LYS A 1 236 ? -10.334 19.245 40.917 1.00 14.19 236 LYS A C 1
ATOM 1608 O O . LYS A 1 236 ? -10.208 20.194 40.141 1.00 14.07 236 LYS A O 1
ATOM 1614 N N . LEU A 1 237 ? -10.473 17.987 40.510 1.00 12.00 237 LEU A N 1
ATOM 1615 C CA . LEU A 1 237 ? -10.504 17.617 39.099 1.00 11.08 237 LEU A CA 1
ATOM 1616 C C . LEU A 1 237 ? -11.936 17.314 38.661 1.00 11.68 237 LEU A C 1
ATOM 1617 O O . LEU A 1 237 ? -12.622 16.507 39.283 1.00 12.18 237 LEU A O 1
ATOM 1622 N N . ASN A 1 238 ? -12.386 17.986 37.607 1.00 7.99 238 ASN A N 1
ATOM 1623 C CA . ASN A 1 238 ? -13.727 17.777 37.059 1.00 7.57 238 ASN A CA 1
ATOM 1624 C C . ASN A 1 238 ? -13.574 17.184 35.665 1.00 8.37 238 ASN A C 1
ATOM 1625 O O . ASN A 1 238 ? -12.977 17.809 34.794 1.00 10.74 238 ASN A O 1
ATOM 1630 N N . LEU A 1 239 ? -14.111 15.988 35.453 1.00 7.28 239 LEU A N 1
ATOM 1631 C CA . LEU A 1 239 ? -14.045 15.330 34.153 1.00 5.85 239 LEU A CA 1
ATOM 1632 C C . LEU A 1 239 ? -15.472 15.340 33.637 1.00 9.54 239 LEU A C 1
ATOM 1633 O O . LEU A 1 239 ? -16.314 14.560 34.079 1.00 9.82 239 LEU A O 1
ATOM 1638 N N . VAL A 1 240 ? -15.716 16.235 32.689 1.00 9.10 240 VAL A N 1
ATOM 1639 C CA . VAL A 1 240 ? -17.037 16.472 32.136 1.00 7.72 240 VAL A CA 1
ATOM 1640 C C . VAL A 1 240 ? -17.325 15.908 30.751 1.00 9.52 240 VAL A C 1
ATOM 1641 O O . VAL A 1 240 ? -16.525 16.047 29.824 1.00 11.21 240 VAL A O 1
ATOM 1645 N N . ASP A 1 241 ? -18.488 15.276 30.629 1.00 9.58 241 ASP A N 1
ATOM 1646 C CA . ASP A 1 241 ? -18.958 14.703 29.368 1.00 10.87 241 ASP A CA 1
ATOM 1647 C C . ASP A 1 241 ? -20.299 15.405 29.178 1.00 11.18 241 ASP A C 1
ATOM 1648 O O . ASP A 1 241 ? -21.300 15.010 29.769 1.00 12.10 241 ASP A O 1
ATOM 1653 N N . LEU A 1 242 ? -20.305 16.457 28.363 1.00 9.93 242 LEU A N 1
ATOM 1654 C CA . LEU A 1 242 ? -21.506 17.258 28.137 1.00 11.19 242 LEU A CA 1
ATOM 1655 C C . LEU A 1 242 ? -22.592 16.642 27.280 1.00 10.72 242 LEU A C 1
ATOM 1656 O O . LEU A 1 242 ? -22.370 15.678 26.544 1.00 12.05 242 LEU A O 1
ATOM 1661 N N . ALA A 1 243 ? -23.776 17.235 27.385 1.00 11.72 243 ALA A N 1
ATOM 1662 C CA . ALA A 1 243 ? -24.925 16.819 26.600 1.00 12.74 243 ALA A CA 1
ATOM 1663 C C . ALA A 1 243 ? -24.602 17.196 25.157 1.00 12.09 243 ALA A C 1
ATOM 1664 O O . ALA A 1 243 ? -23.782 18.084 24.919 1.00 12.81 243 ALA A O 1
ATOM 1666 N N . GLY A 1 244 ? -25.243 16.530 24.199 1.00 12.07 244 GLY A N 1
ATOM 1667 C CA . GLY A 1 244 ? -24.990 16.823 22.796 1.00 12.86 244 GLY A CA 1
ATOM 1668 C C . GLY A 1 244 ? -25.270 18.272 22.439 1.00 14.47 244 GLY A C 1
ATOM 1669 O O . GLY A 1 244 ? -26.237 18.858 22.911 1.00 16.57 244 GLY A O 1
ATOM 1670 N N . SER A 1 245 ? -24.444 18.851 21.578 1.00 13.60 245 SER A N 1
ATOM 1671 C CA . SER A 1 245 ? -24.600 20.254 21.210 1.00 16.09 245 SER A CA 1
ATOM 1672 C C . SER A 1 245 ? -25.466 20.531 19.979 1.00 15.10 245 SER A C 1
ATOM 1673 O O . SER A 1 245 ? -25.792 21.688 19.702 1.00 15.35 245 SER A O 1
ATOM 1676 N N . GLU A 1 246 ? -25.845 19.479 19.256 1.00 16.83 246 GLU A N 1
ATOM 1677 C CA . GLU A 1 246 ? -26.617 19.617 18.019 1.00 16.60 246 GLU A CA 1
ATOM 1678 C C . GLU A 1 246 ? -27.906 20.423 18.047 1.00 21.93 246 GLU A C 1
ATOM 1679 O O . GLU A 1 246 ? -28.566 20.550 19.080 1.00 20.13 246 GLU A O 1
ATOM 1685 N N . ARG A 1 247 ? -28.233 20.957 16.872 1.00 24.98 247 ARG A N 1
ATOM 1686 C CA . ARG A 1 247 ? -29.436 21.735 16.616 1.00 36.18 247 ARG A CA 1
ATOM 1687 C C . ARG A 1 247 ? -29.521 23.035 17.390 1.00 41.24 247 ARG A C 1
ATOM 1688 O O . ARG A 1 247 ? -29.528 24.092 16.724 1.00 45.24 247 ARG A O 1
ATOM 1696 N N . GLN A 1 248 ? -29.564 22.985 18.635 1.00 48.53 248 GLN A N 1
ATOM 1697 N N . LYS A 1 263 ? -35.114 23.813 32.283 1.00 35.00 263 LYS A N 1
ATOM 1698 C CA . LYS A 1 263 ? -35.490 22.972 31.113 1.00 28.48 263 LYS A CA 1
ATOM 1699 C C . LYS A 1 263 ? -34.382 21.973 30.777 1.00 24.82 263 LYS A C 1
ATOM 1700 O O . LYS A 1 263 ? -33.327 21.960 31.415 1.00 23.62 263 LYS A O 1
ATOM 1706 N N . ILE A 1 264 ? -34.632 21.140 29.772 1.00 22.60 264 ILE A N 1
ATOM 1707 C CA . ILE A 1 264 ? -33.672 20.129 29.331 1.00 22.05 264 ILE A CA 1
ATOM 1708 C C . ILE A 1 264 ? -32.353 20.721 28.841 1.00 22.04 264 ILE A C 1
ATOM 1709 O O . ILE A 1 264 ? -31.278 20.194 29.140 1.00 20.41 264 ILE A O 1
ATOM 1714 N N . ASN A 1 265 ? -32.429 21.820 28.101 1.00 20.07 265 ASN A N 1
ATOM 1715 C CA . ASN A 1 265 ? -31.226 22.439 27.560 1.00 18.11 265 ASN A CA 1
ATOM 1716 C C . ASN A 1 265 ? -30.785 23.716 28.258 1.00 16.64 265 ASN A C 1
ATOM 1717 O O . ASN A 1 265 ? -29.902 24.413 27.767 1.00 16.85 265 ASN A O 1
ATOM 1722 N N . LEU A 1 266 ? -31.388 24.016 29.402 1.00 17.08 266 LEU A N 1
ATOM 1723 C CA . LEU A 1 266 ? -31.046 25.225 30.143 1.00 15.63 266 LEU A CA 1
ATOM 1724 C C . LEU A 1 266 ? -29.546 25.307 30.442 1.00 15.70 266 LEU A C 1
ATOM 1725 O O . LEU A 1 266 ? -28.922 26.342 30.225 1.00 15.48 266 LEU A O 1
ATOM 1730 N N . SER A 1 267 ? -28.966 24.218 30.940 1.00 13.77 267 SER A N 1
ATOM 1731 C CA . SER A 1 267 ? -27.545 24.220 31.268 1.00 13.61 267 SER A CA 1
ATOM 1732 C C . SER A 1 267 ? -26.648 24.403 30.053 1.00 14.15 267 SER A C 1
ATOM 1733 O O . SER A 1 267 ? -25.633 25.094 30.121 1.00 13.65 267 SER A O 1
ATOM 1736 N N . LEU A 1 268 ? -27.028 23.797 28.937 1.00 14.76 268 LEU A N 1
ATOM 1737 C CA . LEU A 1 268 ? -26.234 23.909 27.722 1.00 15.09 268 LEU A CA 1
ATOM 1738 C C . LEU A 1 268 ? -26.307 25.350 27.228 1.00 16.07 268 LEU A C 1
ATOM 1739 O O . LEU A 1 268 ? -25.300 25.947 26.842 1.00 17.17 268 LEU A O 1
ATOM 1744 N N . SER A 1 269 ? -27.506 25.915 27.265 1.00 15.52 269 SER A N 1
ATOM 1745 C CA . SER A 1 269 ? -27.716 27.288 26.836 1.00 16.32 269 SER A CA 1
ATOM 1746 C C . SER A 1 269 ? -26.940 28.245 27.739 1.00 14.53 269 SER A C 1
ATOM 1747 O O . SER A 1 269 ? -26.315 29.192 27.267 1.00 17.28 269 SER A O 1
ATOM 1750 N N . ALA A 1 270 ? -26.980 27.992 29.043 1.00 13.41 270 ALA A N 1
ATOM 1751 C CA . ALA A 1 270 ? -26.276 28.840 29.997 1.00 13.15 270 ALA A CA 1
ATOM 1752 C C . ALA A 1 270 ? -24.765 28.768 29.796 1.00 13.50 270 ALA A C 1
ATOM 1753 O O . ALA A 1 270 ? -24.068 29.760 29.968 1.00 13.91 270 ALA A O 1
ATOM 1755 N N . LEU A 1 271 ? -24.259 27.589 29.442 1.00 12.62 271 LEU A N 1
ATOM 1756 C CA . LEU A 1 271 ? -22.826 27.428 29.217 1.00 13.86 271 LEU A CA 1
ATOM 1757 C C . LEU A 1 271 ? -22.381 28.341 28.075 1.00 13.50 271 LEU A C 1
ATOM 1758 O O . LEU A 1 271 ? -21.345 28.998 28.160 1.00 13.26 271 LEU A O 1
ATOM 1763 N N . GLY A 1 272 ? -23.173 28.376 27.008 1.00 15.52 272 GLY A N 1
ATOM 1764 C CA . GLY A 1 272 ? -22.838 29.218 25.873 1.00 16.67 272 GLY A CA 1
ATOM 1765 C C . GLY A 1 272 ? -22.872 30.691 26.228 1.00 15.62 272 GLY A C 1
ATOM 1766 O O . GLY A 1 272 ? -22.023 31.465 25.786 1.00 15.13 272 GLY A O 1
ATOM 1767 N N . LEU A 1 273 ? -23.856 31.083 27.029 1.00 15.67 273 LEU A N 1
ATOM 1768 C CA . LEU A 1 273 ? -23.990 32.474 27.441 1.00 15.35 273 LEU A CA 1
ATOM 1769 C C . LEU A 1 273 ? -22.817 32.895 28.322 1.00 16.07 273 LEU A C 1
ATOM 1770 O O . LEU A 1 273 ? -22.261 33.980 28.157 1.00 17.45 273 LEU A O 1
ATOM 1775 N N . VAL A 1 274 ? -22.452 32.030 29.261 1.00 13.81 274 VAL A N 1
ATOM 1776 C CA . VAL A 1 274 ? -21.347 32.297 30.175 1.00 12.78 274 VAL A CA 1
ATOM 1777 C C . VAL A 1 274 ? -20.044 32.485 29.407 1.00 14.75 274 VAL A C 1
ATOM 1778 O O . VAL A 1 274 ? -19.266 33.388 29.703 1.00 14.09 274 VAL A O 1
ATOM 1782 N N . ILE A 1 275 ? -19.813 31.631 28.415 1.00 13.50 275 ILE A N 1
ATOM 1783 C CA . ILE A 1 275 ? -18.607 31.726 27.599 1.00 12.14 275 ILE A CA 1
ATOM 1784 C C . ILE A 1 275 ? -18.621 33.047 26.827 1.00 14.33 275 ILE A C 1
ATOM 1785 O O . ILE A 1 275 ? -17.612 33.749 26.762 1.00 16.17 275 ILE A O 1
ATOM 1790 N N . SER A 1 276 ? -19.773 33.391 26.260 1.00 16.64 276 SER A N 1
ATOM 1791 C CA . SER A 1 276 ? -19.903 34.635 25.507 1.00 17.39 276 SER A CA 1
ATOM 1792 C C . SER A 1 276 ? -19.651 35.844 26.405 1.00 17.75 276 SER A C 1
ATOM 1793 O O . SER A 1 276 ? -18.912 36.754 26.037 1.00 17.64 276 SER A O 1
ATOM 1796 N N . LYS A 1 277 ? -20.263 35.851 27.585 1.00 17.22 277 LYS A N 1
ATOM 1797 C CA . LYS A 1 277 ? -20.089 36.967 28.510 1.00 17.47 277 LYS A CA 1
ATOM 1798 C C . LYS A 1 277 ? -18.628 37.115 28.926 1.00 17.31 277 LYS A C 1
ATOM 1799 O O . LYS A 1 277 ? -18.112 38.228 29.037 1.00 18.16 277 LYS A O 1
ATOM 1801 N N . LEU A 1 278 ? -17.958 35.990 29.158 1.00 15.48 278 LEU A N 1
ATOM 1802 C CA . LEU A 1 278 ? -16.560 36.022 29.558 1.00 16.23 278 LEU A CA 1
ATOM 1803 C C . LEU A 1 278 ? -15.681 36.608 28.458 1.00 16.99 278 LEU A C 1
ATOM 1804 O O . LEU A 1 278 ? -14.850 37.477 28.716 1.00 18.70 278 LEU A O 1
ATOM 1809 N N . VAL A 1 279 ? -15.865 36.128 27.233 1.00 15.81 279 VAL A N 1
ATOM 1810 C CA . VAL A 1 279 ? -15.082 36.611 26.104 1.00 18.71 279 VAL A CA 1
ATOM 1811 C C . VAL A 1 279 ? -15.373 38.078 25.803 1.00 17.98 279 VAL A C 1
ATOM 1812 O O . VAL A 1 279 ? -14.494 38.811 25.346 1.00 20.27 279 VAL A O 1
ATOM 1816 N N . GLU A 1 280 ? -16.606 38.500 26.055 1.00 18.33 280 GLU A N 1
ATOM 1817 C CA . GLU A 1 280 ? -17.000 39.884 25.803 1.00 20.15 280 GLU A CA 1
ATOM 1818 C C . GLU A 1 280 ? -16.629 40.828 26.943 1.00 22.34 280 GLU A C 1
ATOM 1819 O O . GLU A 1 280 ? -16.801 42.040 26.826 1.00 23.96 280 GLU A O 1
ATOM 1825 N N . GLY A 1 281 ? -16.115 40.275 28.037 1.00 19.87 281 GLY A N 1
ATOM 1826 C CA . GLY A 1 281 ? -15.733 41.094 29.173 1.00 21.96 281 GLY A CA 1
ATOM 1827 C C . GLY A 1 281 ? -16.916 41.737 29.879 1.00 23.11 281 GLY A C 1
ATOM 1828 O O . GLY A 1 281 ? -16.815 42.863 30.380 1.00 24.08 281 GLY A O 1
ATOM 1829 N N . ALA A 1 282 ? -18.038 41.025 29.922 1.00 21.45 282 ALA A N 1
ATOM 1830 C CA . ALA A 1 282 ? -19.248 41.529 30.568 1.00 21.78 282 ALA A CA 1
ATOM 1831 C C . ALA A 1 282 ? -19.042 41.751 32.061 1.00 24.49 282 ALA A C 1
ATOM 1832 O O . ALA A 1 282 ? -18.258 41.052 32.701 1.00 23.78 282 ALA A O 1
ATOM 1834 N N . THR A 1 283 ? -19.754 42.731 32.611 1.00 26.08 283 THR A N 1
ATOM 1835 C CA . THR A 1 283 ? -19.648 43.053 34.030 1.00 27.54 283 THR A CA 1
ATOM 1836 C C . THR A 1 283 ? -20.176 41.917 34.896 1.00 24.86 283 THR A C 1
ATOM 1837 O O . THR A 1 283 ? -19.626 41.623 35.956 1.00 28.99 283 THR A O 1
ATOM 1841 N N . HIS A 1 284 ? -21.247 41.279 34.441 1.00 24.13 284 HIS A N 1
ATOM 1842 C CA . HIS A 1 284 ? -21.840 40.177 35.182 1.00 21.09 284 HIS A CA 1
ATOM 1843 C C . HIS A 1 284 ? -21.791 38.880 34.383 1.00 17.78 284 HIS A C 1
ATOM 1844 O O . HIS A 1 284 ? -22.258 38.828 33.248 1.00 18.84 284 HIS A O 1
ATOM 1851 N N . ILE A 1 285 ? -21.211 37.842 34.981 1.00 17.21 285 ILE A N 1
ATOM 1852 C CA . ILE A 1 285 ? -21.124 36.527 34.341 1.00 14.94 285 ILE A CA 1
ATOM 1853 C C . ILE A 1 285 ? -22.268 35.708 34.941 1.00 13.95 285 ILE A C 1
ATOM 1854 O O . ILE A 1 285 ? -22.270 35.415 36.136 1.00 16.22 285 ILE A O 1
ATOM 1859 N N . PRO A 1 286 ? -23.250 35.321 34.111 1.00 15.03 286 PRO A N 1
ATOM 1860 C CA . PRO A 1 286 ? -24.425 34.550 34.531 1.00 16.41 286 PRO A CA 1
ATOM 1861 C C . PRO A 1 286 ? -24.263 33.094 34.955 1.00 14.89 286 PRO A C 1
ATOM 1862 O O . PRO A 1 286 ? -25.011 32.233 34.495 1.00 14.12 286 PRO A O 1
ATOM 1866 N N . TYR A 1 287 ? -23.315 32.829 35.850 1.00 14.35 287 TYR A N 1
ATOM 1867 C CA . TYR A 1 287 ? -23.090 31.471 36.341 1.00 14.05 287 TYR A CA 1
ATOM 1868 C C . TYR A 1 287 ? -24.368 30.903 36.957 1.00 13.95 287 TYR A C 1
ATOM 1869 O O . TYR A 1 287 ? -24.680 29.727 36.795 1.00 13.96 287 TYR A O 1
ATOM 1878 N N . ARG A 1 288 ? -25.104 31.754 37.664 1.00 16.51 288 ARG A N 1
ATOM 1879 C CA . ARG A 1 288 ? -26.329 31.350 38.346 1.00 15.67 288 ARG A CA 1
ATOM 1880 C C . ARG A 1 288 ? -27.472 30.883 37.451 1.00 14.11 288 ARG A C 1
ATOM 1881 O O . ARG A 1 288 ? -28.439 30.302 37.940 1.00 16.15 288 ARG A O 1
ATOM 1889 N N . ASP A 1 289 ? -27.367 31.121 36.148 1.00 14.31 289 ASP A N 1
ATOM 1890 C CA . ASP A 1 289 ? -28.433 30.730 35.231 1.00 15.14 289 ASP A CA 1
ATOM 1891 C C . ASP A 1 289 ? -28.714 29.237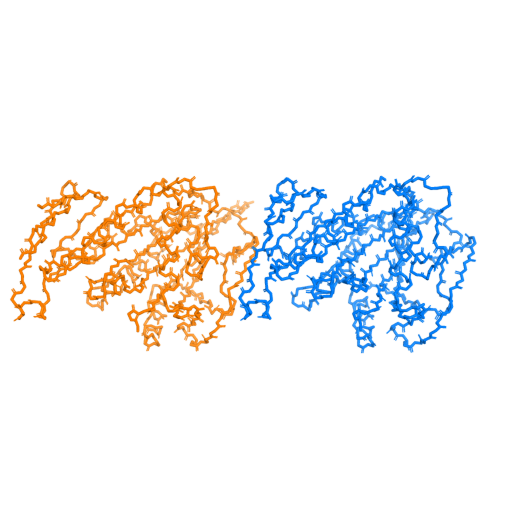 35.134 1.00 16.47 289 ASP A C 1
ATOM 1892 O O . ASP A 1 289 ? -29.794 28.844 34.699 1.00 15.87 289 ASP A O 1
ATOM 1897 N N . SER A 1 290 ? -27.761 28.399 35.531 1.00 14.74 290 SER A N 1
ATOM 1898 C CA . SER A 1 290 ? -27.979 26.956 35.454 1.00 13.66 290 SER A CA 1
ATOM 1899 C C . SER A 1 290 ? -27.126 26.201 36.464 1.00 13.01 290 SER A C 1
ATOM 1900 O O . SER A 1 290 ? -26.163 26.742 37.005 1.00 11.41 290 SER A O 1
ATOM 1903 N N . LYS A 1 291 ? -27.479 24.943 36.713 1.00 13.86 291 LYS A N 1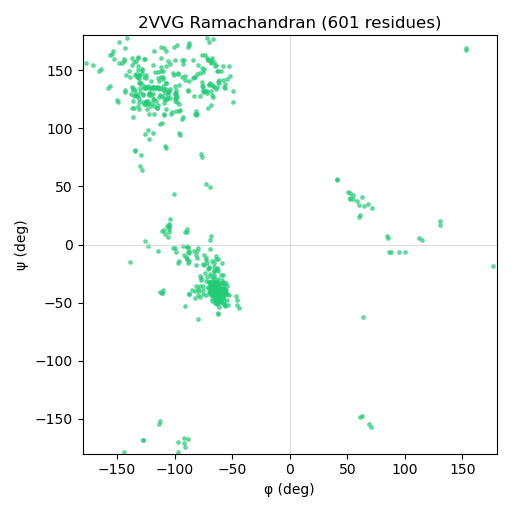
ATOM 1904 C CA . LYS A 1 291 ? -26.714 24.139 37.653 1.00 12.59 291 LYS A CA 1
ATOM 1905 C C . LYS A 1 291 ? -25.342 23.811 37.081 1.00 12.14 291 LYS A C 1
ATOM 1906 O O . LYS A 1 291 ? -24.364 23.736 37.818 1.00 12.52 291 LYS A O 1
ATOM 1912 N N . LEU A 1 292 ? -25.272 23.626 35.767 1.00 11.32 292 LEU A N 1
ATOM 1913 C CA . LEU A 1 292 ? -24.002 23.299 35.125 1.00 12.22 292 LEU A CA 1
ATOM 1914 C C . LEU A 1 292 ? -23.006 24.441 35.254 1.00 11.86 292 LEU A C 1
ATOM 1915 O O . LEU A 1 292 ? -21.852 24.223 35.638 1.00 10.19 292 LEU A O 1
ATOM 1920 N N . THR A 1 293 ? -23.444 25.660 34.950 1.00 11.52 293 THR A N 1
ATOM 1921 C CA . THR A 1 293 ? -22.530 26.790 35.040 1.00 10.91 293 THR A CA 1
ATOM 1922 C C . THR A 1 293 ? -22.166 27.176 36.476 1.00 12.16 293 THR A C 1
ATOM 1923 O O . THR A 1 293 ? -21.142 27.820 36.699 1.00 11.48 293 THR A O 1
ATOM 1927 N N . ARG A 1 294 ? -22.990 26.793 37.450 1.00 10.67 294 ARG A N 1
ATOM 1928 C CA . ARG A 1 294 ? -22.639 27.067 38.841 1.00 11.01 294 ARG A CA 1
ATOM 1929 C C . ARG A 1 294 ? -21.592 26.023 39.233 1.00 11.67 294 ARG A C 1
ATOM 1930 O O . ARG A 1 294 ? -20.568 26.344 39.833 1.00 13.96 294 ARG A O 1
ATOM 1938 N N . LEU A 1 295 ? -21.847 24.768 38.876 1.00 11.79 295 LEU A N 1
ATOM 1939 C CA . LEU A 1 295 ? -20.912 23.697 39.200 1.00 12.87 295 LEU A CA 1
ATOM 1940 C C . LEU A 1 295 ? -19.535 23.944 38.595 1.00 13.95 295 LEU A C 1
ATOM 1941 O O . LEU A 1 295 ? -18.513 23.675 39.229 1.00 14.34 295 LEU A O 1
ATOM 1946 N N . LEU A 1 296 ? -19.510 24.470 37.374 1.00 12.74 296 LEU A N 1
ATOM 1947 C CA . LEU A 1 296 ? -18.247 24.726 36.692 1.00 14.32 296 LEU A CA 1
ATOM 1948 C C . LEU A 1 296 ? -17.842 26.194 36.666 1.00 12.92 296 LEU A C 1
ATOM 1949 O O . LEU A 1 296 ? -17.040 26.602 35.821 1.00 14.17 296 LEU A O 1
ATOM 1954 N N . GLN A 1 297 ? -18.379 26.987 37.588 1.00 13.24 297 GLN A N 1
ATOM 1955 C CA . GLN A 1 297 ? -18.054 28.407 37.612 1.00 11.48 297 GLN A CA 1
ATOM 1956 C C . GLN A 1 297 ? -16.553 28.681 37.711 1.00 13.47 297 GLN A C 1
ATOM 1957 O O . GLN A 1 297 ? -16.046 29.597 37.066 1.00 15.24 297 GLN A O 1
ATOM 1963 N N . ASP A 1 298 ? -15.831 27.888 38.492 1.00 13.62 298 ASP A N 1
ATOM 1964 C CA . ASP A 1 298 ? -14.393 28.102 38.609 1.00 15.92 298 ASP A CA 1
ATOM 1965 C C . ASP A 1 298 ? -13.634 27.738 37.333 1.00 13.40 298 ASP A C 1
ATOM 1966 O O . ASP A 1 298 ? -12.620 28.359 37.013 1.00 17.70 298 ASP A O 1
ATOM 1971 N N . SER A 1 299 ? -14.126 26.748 36.592 1.00 14.02 299 SER A N 1
ATOM 1972 C CA . SER A 1 299 ? -13.454 26.334 35.363 1.00 14.96 299 SER A CA 1
ATOM 1973 C C . SER A 1 299 ? -13.662 27.334 34.228 1.00 13.34 299 SER A C 1
ATOM 1974 O O . SER A 1 299 ? -12.924 27.328 33.245 1.00 14.29 299 SER A O 1
ATOM 1977 N N . LEU A 1 300 ? -14.673 28.189 34.371 1.00 11.22 300 LEU A N 1
ATOM 1978 C CA . LEU A 1 300 ? -14.985 29.178 33.346 1.00 12.58 300 LEU A CA 1
ATOM 1979 C C . LEU A 1 300 ? -14.617 30.595 33.784 1.00 14.66 300 LEU A C 1
ATOM 1980 O O . LEU A 1 300 ? -15.460 31.335 34.287 1.00 12.95 300 LEU A O 1
ATOM 1985 N N . GLY A 1 301 ? -13.353 30.962 33.586 1.00 13.37 301 GLY A N 1
ATOM 1986 C CA . GLY A 1 301 ? -12.891 32.289 33.961 1.00 14.45 301 GLY A CA 1
ATOM 1987 C C . GLY A 1 301 ? -12.491 32.405 35.421 1.00 14.66 301 GLY A C 1
ATOM 1988 O O . GLY A 1 301 ? -12.193 33.499 35.904 1.00 17.04 301 GLY A O 1
ATOM 1989 N N . GLY A 1 302 ? -12.464 31.277 36.126 1.00 13.17 302 GLY A N 1
ATOM 1990 C CA . GLY A 1 302 ? -12.114 31.304 37.534 1.00 13.60 302 GLY A CA 1
ATOM 1991 C C . GLY A 1 302 ? -10.824 30.622 37.950 1.00 13.94 302 GLY A C 1
ATOM 1992 O O . GLY A 1 302 ? -9.881 30.480 37.169 1.00 13.60 302 GLY A O 1
ATOM 1993 N N . ASN A 1 303 ? -10.795 30.198 39.206 1.00 12.95 303 ASN A N 1
ATOM 1994 C CA . ASN A 1 303 ? -9.633 29.540 39.793 1.00 13.99 303 ASN A CA 1
ATOM 1995 C C . ASN A 1 303 ? -9.490 28.093 39.326 1.00 13.50 303 ASN A C 1
ATOM 1996 O O . ASN A 1 303 ? -9.769 27.164 40.083 1.00 13.11 303 ASN A O 1
ATOM 2001 N N . SER A 1 304 ? -9.039 27.900 38.088 1.00 10.50 304 SER A N 1
ATOM 2002 C CA . SER A 1 304 ? -8.878 26.553 37.553 1.00 11.40 304 SER A CA 1
ATOM 2003 C C . SER A 1 304 ? -8.151 26.525 36.210 1.00 12.92 304 SER A C 1
ATOM 2004 O O . SER A 1 304 ? -8.139 27.515 35.477 1.00 12.33 304 SER A O 1
ATOM 2007 N N . LYS A 1 305 ? -7.514 25.397 35.909 1.00 11.04 305 LYS A N 1
ATOM 2008 C CA . LYS A 1 305 ? -6.872 25.218 34.618 1.00 12.15 305 LYS A CA 1
ATOM 2009 C C . LYS A 1 305 ? -7.922 24.403 33.883 1.00 14.51 305 LYS A C 1
ATOM 2010 O O . LYS A 1 305 ? -8.447 23.427 34.418 1.00 15.68 305 LYS A O 1
ATOM 2016 N N . THR A 1 306 ? -8.262 24.826 32.674 1.00 9.06 306 THR A N 1
ATOM 2017 C CA . THR A 1 306 ? -9.307 24.153 31.933 1.00 9.93 306 THR A CA 1
ATOM 2018 C C . THR A 1 306 ? -8.944 23.817 30.499 1.00 10.94 306 THR A C 1
ATOM 2019 O O . THR A 1 306 ? -8.228 24.562 29.829 1.00 9.73 306 THR A O 1
ATOM 2023 N N . LEU A 1 307 ? -9.438 22.672 30.040 1.00 8.57 307 LEU A N 1
ATOM 2024 C CA . LEU A 1 307 ? -9.223 22.252 28.670 1.00 8.04 307 LEU A CA 1
ATOM 2025 C C . LEU A 1 307 ? -10.549 21.762 28.124 1.00 8.78 307 LEU A C 1
ATOM 2026 O O . LEU A 1 307 ? -11.264 21.003 28.779 1.00 6.63 307 LEU A O 1
ATOM 2031 N N . MET A 1 308 ? -10.871 22.228 26.926 1.00 8.12 308 MET A N 1
ATOM 2032 C CA . MET A 1 308 ? -12.086 21.833 26.238 1.00 9.76 308 MET A CA 1
ATOM 2033 C C . MET A 1 308 ? -11.702 20.937 25.074 1.00 8.78 308 MET A C 1
ATOM 2034 O O . MET A 1 308 ? -10.813 21.277 24.288 1.00 10.16 308 MET A O 1
ATOM 2039 N N . CYS A 1 309 ? -12.353 19.787 24.962 1.00 8.85 309 CYS A N 1
ATOM 2040 C CA . CYS A 1 309 ? -12.089 18.904 23.833 1.00 7.60 309 CYS A CA 1
ATOM 2041 C C . CYS A 1 309 ? -13.325 18.961 22.956 1.00 8.28 309 CYS A C 1
ATOM 2042 O O . CYS A 1 309 ? -14.393 18.506 23.360 1.00 8.03 309 CYS A O 1
ATOM 2045 N N . ALA A 1 310 ? -13.191 19.545 21.767 1.00 8.53 310 ALA A N 1
ATOM 2046 C CA . ALA A 1 310 ? -14.315 19.635 20.847 1.00 8.79 310 ALA A CA 1
ATOM 2047 C C . ALA A 1 310 ? -14.292 18.438 19.908 1.00 7.83 310 ALA A C 1
ATOM 2048 O O . ALA A 1 310 ? -13.422 18.332 19.050 1.00 9.22 310 ALA A O 1
ATOM 2050 N N . ASN A 1 311 ? -15.249 17.535 20.093 1.00 7.23 311 ASN A N 1
ATOM 2051 C CA . ASN A 1 311 ? -15.374 16.339 19.270 1.00 8.11 311 ASN A CA 1
ATOM 2052 C C . ASN A 1 311 ? -16.230 16.613 18.042 1.00 7.78 311 ASN A C 1
ATOM 2053 O O . ASN A 1 311 ? -17.317 17.193 18.148 1.00 8.73 311 ASN A O 1
ATOM 2058 N N . ILE A 1 312 ? -15.738 16.201 16.877 1.00 9.07 312 ILE A N 1
ATOM 2059 C CA . ILE A 1 312 ? -16.484 16.383 15.637 1.00 8.59 312 ILE A CA 1
ATOM 2060 C C . ILE A 1 312 ? -16.505 15.123 14.792 1.00 12.32 312 ILE A C 1
ATOM 2061 O O . ILE A 1 312 ? -15.656 14.242 14.938 1.00 10.55 312 ILE A O 1
ATOM 2066 N N . SER A 1 313 ? -17.504 15.052 13.918 1.00 11.60 313 SER A N 1
ATOM 2067 C CA . SER A 1 313 ? -17.656 13.958 12.968 1.00 13.50 313 SER A CA 1
ATOM 2068 C C . SER A 1 313 ? -17.047 14.488 11.672 1.00 13.39 313 SER A C 1
ATOM 2069 O O . SER A 1 313 ? -17.119 15.684 11.400 1.00 17.28 313 SER A O 1
ATOM 2072 N N . PRO A 1 314 ? -16.434 13.610 10.862 1.00 12.76 314 PRO A N 1
ATOM 2073 C CA . PRO A 1 314 ? -15.826 14.039 9.600 1.00 14.26 314 PRO A CA 1
ATOM 2074 C C . PRO A 1 314 ? -16.808 14.026 8.429 1.00 15.20 314 PRO A C 1
ATOM 2075 O O . PRO A 1 314 ? -16.486 14.483 7.335 1.00 15.76 314 PRO A O 1
ATOM 2079 N N . ALA A 1 315 ? -18.008 13.514 8.677 1.00 14.18 315 ALA A N 1
ATOM 2080 C CA . ALA A 1 315 ? -19.035 13.378 7.647 1.00 13.75 315 ALA A CA 1
ATOM 2081 C C . ALA A 1 315 ? -19.562 14.660 7.013 1.00 13.72 315 ALA A C 1
ATOM 2082 O O . ALA A 1 315 ? -19.859 15.640 7.694 1.00 14.50 315 ALA A O 1
ATOM 2084 N N . SER A 1 316 ? -19.689 14.632 5.689 1.00 17.12 316 SER A N 1
ATOM 2085 C CA . SER A 1 316 ? -20.199 15.773 4.940 1.00 17.61 316 SER A CA 1
ATOM 2086 C C . SER A 1 316 ? -21.599 16.118 5.427 1.00 18.94 316 SER A C 1
ATOM 2087 O O . SER A 1 316 ? -21.999 17.281 5.441 1.00 20.18 316 SER A O 1
ATOM 2090 N N . THR A 1 317 ? -22.336 15.091 5.831 1.00 19.78 317 THR A N 1
ATOM 2091 C CA . THR A 1 317 ? -23.697 15.251 6.322 1.00 21.67 317 THR A CA 1
ATOM 2092 C C . THR A 1 317 ? -23.794 16.087 7.601 1.00 20.69 317 THR A C 1
ATOM 2093 O O . THR A 1 317 ? -24.851 16.643 7.907 1.00 20.01 317 THR A O 1
ATOM 2097 N N . ASN A 1 318 ? -22.691 16.186 8.338 1.00 17.73 318 ASN A N 1
ATOM 2098 C CA . ASN A 1 318 ? -22.682 16.941 9.588 1.00 19.41 318 ASN A CA 1
ATOM 2099 C C . ASN A 1 318 ? -21.992 18.298 9.499 1.00 18.00 318 ASN A C 1
ATOM 2100 O O . ASN A 1 318 ? -21.655 18.899 10.523 1.00 17.22 318 ASN A O 1
ATOM 2105 N N . TYR A 1 319 ? -21.804 18.789 8.280 1.00 16.26 319 TYR A N 1
ATOM 2106 C CA . TYR A 1 319 ? -21.150 20.072 8.061 1.00 17.39 319 TYR A CA 1
ATOM 2107 C C . TYR A 1 319 ? -21.614 21.179 9.009 1.00 15.89 319 TYR A C 1
ATOM 2108 O O . TYR A 1 319 ? -20.804 21.805 9.693 1.00 15.79 319 TYR A O 1
ATOM 2117 N N . ASP A 1 320 ? -22.920 21.419 9.045 1.00 15.53 320 ASP A N 1
ATOM 2118 C CA . ASP A 1 320 ? -23.476 22.473 9.884 1.00 16.04 320 ASP A CA 1
ATOM 2119 C C . ASP A 1 320 ? -23.170 22.352 11.379 1.00 15.69 320 ASP A C 1
ATOM 2120 O O . ASP A 1 320 ? -22.797 23.339 12.012 1.00 16.29 320 ASP A O 1
ATOM 2125 N N . GLU A 1 321 ? -23.320 21.159 11.948 1.00 13.90 321 GLU A N 1
ATOM 2126 C CA . GLU A 1 321 ? -23.033 20.982 13.367 1.00 14.21 321 GLU A CA 1
ATOM 2127 C C . GLU A 1 321 ? -21.534 21.069 13.636 1.00 12.89 321 GLU A C 1
ATOM 2128 O O . GLU A 1 321 ? -21.114 21.586 14.669 1.00 12.73 321 GLU A O 1
ATOM 2134 N N . THR A 1 322 ? -20.732 20.549 12.714 1.00 12.83 322 THR A N 1
ATOM 2135 C CA . THR A 1 322 ? -19.284 20.602 12.871 1.00 14.27 322 THR A CA 1
ATOM 2136 C C . THR A 1 322 ? -18.848 22.058 12.872 1.00 13.92 322 THR A C 1
ATOM 2137 O O . THR A 1 322 ? -18.022 22.471 13.688 1.00 11.73 322 THR A O 1
ATOM 2141 N N . MET A 1 323 ? -19.413 22.841 11.957 1.00 14.09 323 MET A N 1
ATOM 2142 C CA . MET A 1 323 ? -19.084 24.256 11.890 1.00 15.38 323 MET A CA 1
ATOM 2143 C C . MET A 1 323 ? -19.467 24.941 13.194 1.00 12.40 323 MET A C 1
ATOM 2144 O O . MET A 1 323 ? -18.735 25.780 13.706 1.00 13.93 323 MET A O 1
ATOM 2149 N N . SER A 1 324 ? -20.621 24.569 13.737 1.00 14.03 324 SER A N 1
ATOM 2150 C CA . SER A 1 324 ? -21.088 25.148 14.986 1.00 12.55 324 SER A CA 1
ATOM 2151 C C . SER A 1 324 ? -20.125 24.800 16.121 1.00 11.83 324 SER A C 1
ATOM 2152 O O . SER A 1 324 ? -19.721 25.660 16.894 1.00 10.80 324 SER A O 1
ATOM 2155 N N . THR A 1 325 ? -19.756 23.531 16.212 1.00 11.46 325 THR A N 1
ATOM 2156 C CA . THR A 1 325 ? -18.844 23.088 17.259 1.00 9.83 325 THR A CA 1
ATOM 2157 C C . THR A 1 325 ? -17.501 23.807 17.192 1.00 9.80 325 THR A C 1
ATOM 2158 O O . THR A 1 325 ? -16.976 24.245 18.214 1.00 10.19 325 THR A O 1
ATOM 2162 N N . LEU A 1 326 ? -16.952 23.942 15.988 1.00 9.62 326 LEU A N 1
ATOM 2163 C CA . LEU A 1 326 ? -15.661 24.595 15.823 1.00 12.86 326 LEU A CA 1
ATOM 2164 C C . LEU A 1 326 ? -15.704 26.083 16.135 1.00 10.72 326 LEU A C 1
ATOM 2165 O O . LEU A 1 326 ? -14.790 26.621 16.756 1.00 9.83 326 LEU A O 1
ATOM 2170 N N . ARG A 1 327 ? -16.758 26.760 15.701 1.00 14.92 327 ARG A N 1
ATOM 2171 C CA . ARG A 1 327 ? -16.868 28.183 15.988 1.00 14.41 327 ARG A CA 1
ATOM 2172 C C . ARG A 1 327 ? -17.044 28.381 17.495 1.00 13.63 327 ARG A C 1
ATOM 2173 O O . ARG A 1 327 ? -16.533 29.340 18.074 1.00 13.63 327 ARG A O 1
ATOM 2181 N N . TYR A 1 328 ? -17.754 27.450 18.129 1.00 12.94 328 TYR A N 1
ATOM 2182 C CA . TYR A 1 328 ? -17.990 27.493 19.571 1.00 13.12 328 TYR A CA 1
ATOM 2183 C C . TYR A 1 328 ? -16.646 27.338 20.301 1.00 13.03 328 TYR A C 1
ATOM 2184 O O . TYR A 1 328 ? -16.322 28.087 21.230 1.00 12.68 328 TYR A O 1
ATOM 2193 N N . ALA A 1 329 ? -15.866 26.358 19.866 1.00 11.55 329 ALA A N 1
ATOM 2194 C CA . ALA A 1 329 ? -14.558 26.098 20.452 1.00 10.29 329 ALA A CA 1
ATOM 2195 C C . ALA A 1 329 ? -13.605 27.270 20.207 1.00 12.76 329 ALA A C 1
ATOM 2196 O O . ALA A 1 329 ? -12.790 27.612 21.062 1.00 11.60 329 ALA A O 1
ATOM 2198 N N . ASP A 1 330 ? -13.720 27.885 19.037 1.00 11.34 330 ASP A N 1
ATOM 2199 C CA . ASP A 1 330 ? -12.862 29.005 18.667 1.00 14.15 330 ASP A CA 1
ATOM 2200 C C . ASP A 1 330 ? -13.065 30.173 19.627 1.00 15.76 330 ASP A C 1
ATOM 2201 O O . ASP A 1 330 ? -12.126 30.900 19.956 1.00 14.23 330 ASP A O 1
ATOM 2206 N N . ARG A 1 331 ? -14.300 30.346 20.075 1.00 14.14 331 ARG A N 1
ATOM 2207 C CA . ARG A 1 331 ? -14.626 31.419 21.001 1.00 14.52 331 ARG A CA 1
ATOM 2208 C C . ARG A 1 331 ? -14.131 31.088 22.406 1.00 16.80 331 ARG A C 1
ATOM 2209 O O . ARG A 1 331 ? -13.575 31.940 23.101 1.00 18.00 331 ARG A O 1
ATOM 2217 N N . ALA A 1 332 ? -14.329 29.840 22.815 1.00 13.02 332 ALA A N 1
ATOM 2218 C CA . ALA A 1 332 ? -13.922 29.389 24.137 1.00 14.84 332 ALA A CA 1
ATOM 2219 C C . ALA A 1 332 ? -12.430 29.539 24.419 1.00 13.83 332 ALA A C 1
ATOM 2220 O O . ALA A 1 332 ? -12.031 29.743 25.561 1.00 13.75 332 ALA A O 1
ATOM 2222 N N . LYS A 1 333 ? -11.596 29.437 23.391 1.00 16.23 333 LYS A N 1
ATOM 2223 C CA . LYS A 1 333 ? -10.162 29.547 23.623 1.00 16.88 333 LYS A CA 1
ATOM 2224 C C . LYS A 1 333 ? -9.729 30.947 24.057 1.00 16.70 333 LYS A C 1
ATOM 2225 O O . LYS A 1 333 ? -8.616 31.130 24.549 1.00 16.54 333 LYS A O 1
ATOM 2231 N N . GLN A 1 334 ? -10.611 31.927 23.888 1.00 14.51 334 GLN A N 1
ATOM 2232 C CA . GLN A 1 334 ? -10.307 33.304 24.275 1.00 17.59 334 GLN A CA 1
ATOM 2233 C C . GLN A 1 334 ? -10.515 33.550 25.768 1.00 19.25 334 GLN A C 1
ATOM 2234 O O . GLN A 1 334 ? -10.147 34.604 26.291 1.00 19.14 334 GLN A O 1
ATOM 2240 N N . ILE A 1 335 ? -11.105 32.578 26.457 1.00 14.35 335 ILE A N 1
ATOM 2241 C CA . ILE A 1 335 ? -11.358 32.720 27.886 1.00 16.56 335 ILE A CA 1
ATOM 2242 C C . ILE A 1 335 ? -10.073 32.641 28.701 1.00 17.16 335 ILE A C 1
ATOM 2243 O O . ILE A 1 335 ? -9.259 31.745 28.510 1.00 13.65 335 ILE A O 1
ATOM 2248 N N . LYS A 1 336 ? -9.894 33.582 29.618 1.00 15.55 336 LYS A N 1
ATOM 2249 C CA . LYS A 1 336 ? -8.705 33.577 30.450 1.00 17.67 336 LYS A CA 1
ATOM 2250 C C . LYS A 1 336 ? -9.094 33.228 31.881 1.00 15.35 336 LYS A C 1
ATOM 2251 O O . LYS A 1 336 ? -10.018 33.814 32.443 1.00 16.59 336 LYS A O 1
ATOM 2257 N N . ASN A 1 337 ? -8.414 32.242 32.452 1.00 14.43 337 ASN A N 1
ATOM 2258 C CA . ASN A 1 337 ? -8.678 31.829 33.822 1.00 15.41 337 ASN A CA 1
ATOM 2259 C C . ASN A 1 337 ? -7.618 32.438 34.735 1.00 16.02 337 ASN A C 1
ATOM 2260 O O . ASN A 1 337 ? -6.633 33.011 34.263 1.00 16.31 337 ASN A O 1
ATOM 2265 N N . LYS A 1 338 ? -7.832 32.324 36.042 1.00 15.42 338 LYS A N 1
ATOM 2266 C CA . LYS A 1 338 ? -6.885 32.841 37.022 1.00 17.45 338 LYS A CA 1
ATOM 2267 C C . LYS A 1 338 ? -6.613 31.731 38.028 1.00 16.47 338 LYS A C 1
ATOM 2268 O O . LYS A 1 338 ? -7.002 31.818 39.193 1.00 16.28 338 LYS A O 1
ATOM 2274 N N . PRO A 1 339 ? -5.943 30.661 37.582 1.00 15.97 339 PRO A N 1
ATOM 2275 C CA . PRO A 1 339 ? -5.622 29.524 38.448 1.00 18.11 339 PRO A CA 1
ATOM 2276 C C . PRO A 1 339 ? -4.568 29.840 39.499 1.00 16.89 339 PRO A C 1
ATOM 2277 O O . PRO A 1 339 ? -3.569 30.502 39.218 1.00 16.86 339 PRO A O 1
ATOM 2281 N N . ARG A 1 340 ? -4.803 29.350 40.708 1.00 14.90 340 ARG A N 1
ATOM 2282 C CA . ARG A 1 340 ? -3.889 29.553 41.824 1.00 16.68 340 ARG A CA 1
ATOM 2283 C C . ARG A 1 340 ? -3.755 28.246 42.589 1.00 17.80 340 ARG A C 1
ATOM 2284 O O . ARG A 1 340 ? -4.657 27.402 42.557 1.00 14.89 340 ARG A O 1
ATOM 2292 N N . ILE A 1 341 ? -2.625 28.072 43.266 1.00 16.35 341 ILE A N 1
ATOM 2293 C CA . ILE A 1 341 ? -2.416 26.872 44.066 1.00 18.27 341 ILE A CA 1
ATOM 2294 C C . ILE A 1 341 ? -3.293 27.040 45.300 1.00 17.30 341 ILE A C 1
ATOM 2295 O O . ILE A 1 341 ? -3.283 28.097 45.937 1.00 15.37 341 ILE A O 1
ATOM 2300 N N . ASN A 1 342 ? -4.056 26.005 45.629 1.00 14.20 342 ASN A N 1
ATOM 2301 C CA . ASN A 1 342 ? -4.949 26.063 46.779 1.00 15.60 342 ASN A CA 1
ATOM 2302 C C . ASN A 1 342 ? -4.314 25.466 48.030 1.00 19.23 342 ASN A C 1
ATOM 2303 O O . ASN A 1 342 ? -4.385 24.259 48.268 1.00 18.60 342 ASN A O 1
ATOM 2308 N N . GLU A 1 343 ? -3.703 26.333 48.831 1.00 20.98 343 GLU A N 1
ATOM 2309 C CA . GLU A 1 343 ? -3.030 25.914 50.052 1.00 25.57 343 GLU A CA 1
ATOM 2310 C C . GLU A 1 343 ? -3.822 26.150 51.330 1.00 28.00 343 GLU A C 1
ATOM 2311 O O . GLU A 1 343 ? -4.563 27.128 51.453 1.00 26.95 343 GLU A O 1
ATOM 2317 N N . ASP A 1 344 ? -3.642 25.236 52.278 1.00 30.10 344 ASP A N 1
ATOM 2318 C CA . ASP A 1 344 ? -4.293 25.297 53.578 1.00 33.15 344 ASP A CA 1
ATOM 2319 C C . ASP A 1 344 ? -5.752 25.745 53.525 1.00 35.67 344 ASP A C 1
ATOM 2320 O O . ASP A 1 344 ? -6.138 26.716 54.176 1.00 37.68 344 ASP A O 1
ATOM 2325 N N . PRO A 1 345 ? -6.587 25.042 52.743 1.00 36.43 345 PRO A N 1
ATOM 2326 C CA . PRO A 1 345 ? -8.000 25.412 52.649 1.00 37.10 345 PRO A CA 1
ATOM 2327 C C . PRO A 1 345 ? -8.746 24.968 53.904 1.00 38.49 345 PRO A C 1
ATOM 2328 O O . PRO A 1 345 ? -8.507 23.881 54.429 1.00 37.79 345 PRO A O 1
ATOM 2332 N N . LYS A 1 346 ? -9.645 25.819 54.381 1.00 41.22 346 LYS A N 1
ATOM 2333 C CA . LYS A 1 346 ? -10.425 25.528 55.577 1.00 44.26 346 LYS A CA 1
ATOM 2334 C C . LYS A 1 346 ? -11.411 24.386 55.354 1.00 43.27 346 LYS A C 1
ATOM 2335 O O . LYS A 1 346 ? -12.233 24.087 56.219 1.00 44.76 346 LYS A O 1
ATOM 2341 N N . ASP A 1 347 ? -11.315 23.742 54.196 1.00 43.41 347 ASP A N 1
ATOM 2342 C CA . ASP A 1 347 ? -12.202 22.636 53.855 1.00 42.93 347 ASP A CA 1
ATOM 2343 C C . ASP A 1 347 ? -11.458 21.305 53.735 1.00 42.69 347 ASP A C 1
ATOM 2344 O O . ASP A 1 347 ? -12.074 20.253 53.555 1.00 43.59 347 ASP A O 1
ATOM 2349 N N . ALA A 1 348 ? -10.134 21.354 53.846 1.00 41.24 348 ALA A N 1
ATOM 2350 C CA . ALA A 1 348 ? -9.302 20.157 53.746 1.00 38.36 348 ALA A CA 1
ATOM 2351 C C . ALA A 1 348 ? -9.814 19.026 54.631 1.00 37.98 348 ALA A C 1
ATOM 2352 O O . ALA A 1 348 ? -9.940 19.183 55.846 1.00 38.30 348 ALA A O 1
ATOM 2354 N N . GLN A 1 349 ? -10.101 17.883 54.017 1.00 35.07 349 GLN A N 1
ATOM 2355 C CA . GLN A 1 349 ? -10.602 16.729 54.750 1.00 36.27 349 GLN A CA 1
ATOM 2356 C C . GLN A 1 349 ? -9.493 15.825 55.270 1.00 35.07 349 GLN A C 1
ATOM 2357 O O . GLN A 1 349 ? -9.738 14.944 56.093 1.00 33.97 349 GLN A O 1
ATOM 2363 N N . ILE A 1 350 ? -8.274 16.040 54.788 1.00 34.39 350 ILE A N 1
ATOM 2364 C CA . ILE A 1 350 ? -7.145 15.236 55.233 1.00 33.39 350 ILE A CA 1
ATOM 2365 C C . ILE A 1 350 ? -6.817 15.680 56.655 1.00 36.15 350 ILE A C 1
ATOM 2366 O O . ILE A 1 350 ? -7.438 16.672 57.091 1.00 37.83 350 ILE A O 1
ATOM 2372 N N . ASP B 1 4 ? 14.588 6.858 -3.954 1.00 35.51 4 ASP B N 1
ATOM 2373 C CA . ASP B 1 4 ? 14.307 7.581 -5.222 1.00 31.82 4 ASP B CA 1
ATOM 2374 C C . ASP B 1 4 ? 13.057 7.061 -5.929 1.00 28.10 4 ASP B C 1
ATOM 2375 O O . ASP B 1 4 ? 12.066 6.725 -5.284 1.00 24.71 4 ASP B O 1
ATOM 2380 N N . ASN B 1 5 ? 13.106 6.998 -7.255 1.00 23.92 5 ASN B N 1
ATOM 2381 C CA . ASN B 1 5 ? 11.960 6.549 -8.039 1.00 20.42 5 ASN B CA 1
ATOM 2382 C C . ASN B 1 5 ? 11.547 5.101 -7.834 1.00 19.71 5 ASN B C 1
ATOM 2383 O O . ASN B 1 5 ? 12.353 4.237 -7.470 1.00 17.98 5 ASN B O 1
ATOM 2388 N N . ILE B 1 6 ? 10.267 4.852 -8.072 1.00 13.86 6 ILE B N 1
ATOM 2389 C CA . ILE B 1 6 ? 9.724 3.510 -7.997 1.00 13.92 6 ILE B CA 1
ATOM 2390 C C . ILE B 1 6 ? 10.418 2.768 -9.134 1.00 15.65 6 ILE B C 1
ATOM 2391 O O . ILE B 1 6 ? 10.542 3.305 -10.235 1.00 16.49 6 ILE B O 1
ATOM 2396 N N . LYS B 1 7 ? 10.881 1.550 -8.873 1.00 13.19 7 LYS B N 1
ATOM 2397 C CA . LYS B 1 7 ? 11.540 0.761 -9.904 1.00 12.71 7 LYS B CA 1
ATOM 2398 C C . LYS B 1 7 ? 10.462 0.082 -10.731 1.00 10.42 7 LYS B C 1
ATOM 2399 O O . LYS B 1 7 ? 9.425 -0.315 -10.198 1.00 10.34 7 LYS B O 1
ATOM 2405 N N . VAL B 1 8 ? 10.694 -0.048 -12.033 1.00 10.35 8 VAL B N 1
ATOM 2406 C CA . VAL B 1 8 ? 9.712 -0.698 -12.893 1.00 8.04 8 VAL B CA 1
ATOM 2407 C C . VAL B 1 8 ? 10.373 -1.638 -13.887 1.00 11.09 8 VAL B C 1
ATOM 2408 O O . VAL B 1 8 ? 11.329 -1.269 -14.573 1.00 11.89 8 VAL B O 1
ATOM 2412 N N . ILE B 1 9 ? 9.873 -2.866 -13.941 1.00 8.48 9 ILE B N 1
ATOM 2413 C CA . ILE B 1 9 ? 10.395 -3.845 -14.884 1.00 9.14 9 ILE B CA 1
ATOM 2414 C C . ILE B 1 9 ? 9.224 -4.393 -15.679 1.00 9.60 9 ILE B C 1
ATOM 2415 O O . ILE B 1 9 ? 8.068 -4.285 -15.262 1.00 9.71 9 ILE B O 1
ATOM 2420 N N . VAL B 1 10 ? 9.532 -4.965 -16.833 1.00 8.31 10 VAL B N 1
ATOM 2421 C CA . VAL B 1 10 ? 8.508 -5.547 -17.689 1.00 8.41 10 VAL B CA 1
ATOM 2422 C C . VAL B 1 10 ? 8.878 -6.995 -17.955 1.00 11.67 10 VAL B C 1
ATOM 2423 O O . VAL B 1 10 ? 10.038 -7.302 -18.229 1.00 11.23 10 VAL B O 1
ATOM 2427 N N . ARG B 1 11 ? 7.899 -7.886 -17.847 1.00 6.87 11 ARG B N 1
ATOM 2428 C CA . ARG B 1 11 ? 8.150 -9.291 -18.107 1.00 9.43 11 ARG B CA 1
ATOM 2429 C C . ARG B 1 11 ? 7.178 -9.792 -19.155 1.00 10.95 11 ARG B C 1
ATOM 2430 O O . ARG B 1 11 ? 5.964 -9.722 -18.965 1.00 9.89 11 ARG B O 1
ATOM 2438 N N . CYS B 1 12 ? 7.718 -10.295 -20.258 1.00 10.15 12 CYS B N 1
ATOM 2439 C CA . CYS B 1 12 ? 6.898 -10.828 -21.330 1.00 12.34 12 CYS B CA 1
ATOM 2440 C C . CYS B 1 12 ? 7.038 -12.342 -21.286 1.00 13.99 12 CYS B C 1
ATOM 2441 O O . CYS B 1 12 ? 8.151 -12.868 -21.319 1.00 15.95 12 CYS B O 1
ATOM 2444 N N . ARG B 1 13 ?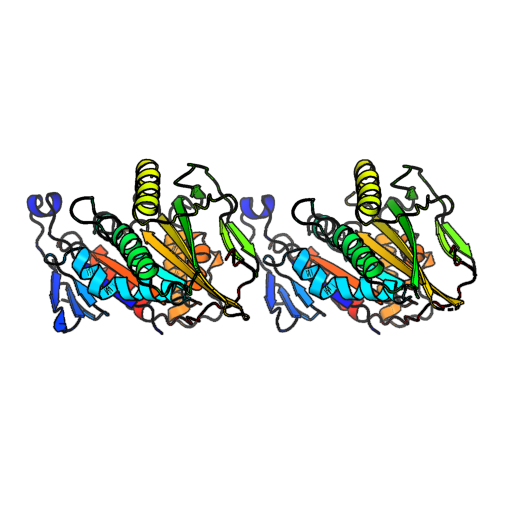 5.909 -13.039 -21.194 1.00 13.38 13 ARG B N 1
ATOM 2445 C CA . ARG B 1 13 ? 5.915 -14.496 -21.133 1.00 13.81 13 ARG B CA 1
ATOM 2446 C C . ARG B 1 13 ? 5.879 -15.104 -22.531 1.00 13.80 13 ARG B C 1
ATOM 2447 O O . ARG B 1 13 ? 5.697 -14.395 -23.520 1.00 11.43 13 ARG B O 1
ATOM 2455 N N . PRO B 1 14 ? 6.083 -16.429 -22.631 1.00 12.66 14 PRO B N 1
ATOM 2456 C CA . PRO B 1 14 ? 6.053 -17.085 -23.941 1.00 12.18 14 PRO B CA 1
ATOM 2457 C C . PRO B 1 14 ? 4.607 -17.109 -24.426 1.00 15.09 14 PRO B C 1
ATOM 2458 O O . PRO B 1 14 ? 3.679 -16.983 -23.621 1.00 14.66 14 PRO B O 1
ATOM 2462 N N . LEU B 1 15 ? 4.411 -17.255 -25.733 1.00 16.33 15 LEU B N 1
ATOM 2463 C CA . LEU B 1 15 ? 3.056 -17.359 -26.262 1.00 21.41 15 LEU B CA 1
ATOM 2464 C C . LEU B 1 15 ? 2.499 -18.618 -25.607 1.00 21.83 15 LEU B C 1
ATOM 2465 O O . LEU B 1 15 ? 3.226 -19.599 -25.438 1.00 24.26 15 LEU B O 1
ATOM 2470 N N . ASN B 1 16 ? 1.226 -18.602 -25.225 1.00 23.33 16 ASN B N 1
ATOM 2471 C CA . ASN B 1 16 ? 0.653 -19.780 -24.588 1.00 22.65 16 ASN B CA 1
ATOM 2472 C C . ASN B 1 16 ? -0.113 -20.658 -25.574 1.00 22.06 16 ASN B C 1
ATOM 2473 O O . ASN B 1 16 ? -0.167 -20.363 -26.769 1.00 18.34 16 ASN B O 1
ATOM 2478 N N . ALA B 1 17 ? -0.689 -21.744 -25.071 1.00 25.45 17 ALA B N 1
ATOM 2479 C CA . ALA B 1 17 ? -1.432 -22.677 -25.913 1.00 27.10 17 ALA B CA 1
ATOM 2480 C C . ALA B 1 17 ? -2.561 -21.994 -26.676 1.00 26.48 17 ALA B C 1
ATOM 2481 O O . ALA B 1 17 ? -2.663 -22.107 -27.899 1.00 29.55 17 ALA B O 1
ATOM 2483 N N . ARG B 1 18 ? -3.410 -21.284 -25.947 1.00 26.80 18 ARG B N 1
ATOM 2484 C CA . ARG B 1 18 ? -4.541 -20.592 -26.545 1.00 26.86 18 ARG B CA 1
ATOM 2485 C C . ARG B 1 18 ? -4.124 -19.673 -27.694 1.00 23.82 18 ARG B C 1
ATOM 2486 O O . ARG B 1 18 ? -4.658 -19.765 -28.800 1.00 22.95 18 ARG B O 1
ATOM 2494 N N . GLU B 1 19 ? -3.157 -18.801 -27.429 1.00 17.75 19 GLU B N 1
ATOM 2495 C CA . GLU B 1 19 ? -2.670 -17.846 -28.422 1.00 19.83 19 GLU B CA 1
ATOM 2496 C C . GLU B 1 19 ? -2.034 -18.514 -29.640 1.00 18.72 19 GLU B C 1
ATOM 2497 O O . GLU B 1 19 ? -2.210 -18.060 -30.772 1.00 19.01 19 GLU B O 1
ATOM 2503 N N . THR B 1 20 ? -1.297 -19.593 -29.405 1.00 20.62 20 THR B N 1
ATOM 2504 C CA . THR B 1 20 ? -0.642 -20.314 -30.489 1.00 21.63 20 THR B CA 1
ATOM 2505 C C . THR B 1 20 ? -1.672 -20.963 -31.414 1.00 22.60 20 THR B C 1
ATOM 2506 O O . THR B 1 20 ? -1.560 -20.885 -32.638 1.00 23.67 20 THR B O 1
ATOM 2510 N N . ARG B 1 21 ? -2.680 -21.592 -30.820 1.00 22.73 21 ARG B N 1
ATOM 2511 C CA . ARG B 1 21 ? -3.726 -22.259 -31.588 1.00 22.59 21 ARG B CA 1
ATOM 2512 C C . ARG B 1 21 ? -4.625 -21.273 -32.320 1.00 21.33 21 ARG B C 1
ATOM 2513 O O . ARG B 1 21 ? -5.234 -21.614 -33.339 1.00 20.42 21 ARG B O 1
ATOM 2521 N N . GLU B 1 22 ? -4.710 -20.050 -31.808 1.00 17.50 22 GLU B N 1
ATOM 2522 C CA . GLU B 1 22 ? -5.525 -19.026 -32.442 1.00 18.76 22 GLU B CA 1
ATOM 2523 C C . GLU B 1 22 ? -4.712 -18.256 -33.474 1.00 20.04 22 GLU B C 1
ATOM 2524 O O . GLU B 1 22 ? -5.149 -17.226 -33.987 1.00 23.84 22 GLU B O 1
ATOM 2530 N N . ASN B 1 23 ? -3.524 -18.774 -33.769 1.00 22.98 23 ASN B N 1
ATOM 2531 C CA . ASN B 1 23 ? -2.622 -18.179 -34.750 1.00 25.31 23 ASN B CA 1
ATOM 2532 C C . ASN B 1 23 ? -2.183 -16.754 -34.436 1.00 22.17 23 ASN B C 1
ATOM 2533 O O . ASN B 1 23 ? -1.990 -15.940 -35.340 1.00 24.26 23 ASN B O 1
ATOM 2538 N N . ALA B 1 24 ? -2.025 -16.448 -33.155 1.00 21.76 24 ALA B N 1
ATOM 2539 C CA . ALA B 1 24 ? -1.576 -15.118 -32.769 1.00 17.92 24 ALA B CA 1
ATOM 2540 C C . ALA B 1 24 ? -0.069 -15.076 -32.999 1.00 16.42 24 ALA B C 1
ATOM 2541 O O . ALA B 1 24 ? 0.612 -16.095 -32.868 1.00 18.19 24 ALA B O 1
ATOM 2543 N N . LEU B 1 25 ? 0.451 -13.908 -33.355 1.00 19.39 25 LEU B N 1
ATOM 2544 C CA . LEU B 1 25 ? 1.887 -13.771 -33.573 1.00 19.97 25 LEU B CA 1
ATOM 2545 C C . LEU B 1 25 ? 2.526 -13.062 -32.390 1.00 18.93 25 LEU B C 1
ATOM 2546 O O . LEU B 1 25 ? 1.861 -12.316 -31.669 1.00 17.99 25 LEU B O 1
ATOM 2551 N N . ASN B 1 26 ? 3.815 -13.312 -32.192 1.00 17.93 26 ASN B N 1
ATOM 2552 C CA . ASN B 1 26 ? 4.567 -12.687 -31.110 1.00 18.50 26 ASN B CA 1
ATOM 2553 C C . ASN B 1 26 ? 4.972 -11.305 -31.625 1.00 20.00 26 ASN B C 1
ATOM 2554 O O . ASN B 1 26 ? 5.780 -11.193 -32.543 1.00 22.94 26 ASN B O 1
ATOM 2559 N N . ILE B 1 27 ? 4.402 -10.257 -31.033 1.00 16.40 27 ILE B N 1
ATOM 2560 C CA . ILE B 1 27 ? 4.678 -8.890 -31.464 1.00 15.55 27 ILE B CA 1
ATOM 2561 C C . ILE B 1 27 ? 5.594 -8.114 -30.528 1.00 17.04 27 ILE B C 1
ATOM 2562 O O . ILE B 1 27 ? 5.686 -6.889 -30.622 1.00 17.05 27 ILE B O 1
ATOM 2567 N N . ILE B 1 28 ? 6.267 -8.821 -29.633 1.00 12.98 28 ILE B N 1
ATOM 2568 C CA . ILE B 1 28 ? 7.161 -8.176 -28.681 1.00 16.42 28 ILE B CA 1
ATOM 2569 C C . ILE B 1 28 ? 8.630 -8.455 -28.956 1.00 15.67 28 ILE B C 1
ATOM 2570 O O . ILE B 1 28 ? 9.027 -9.591 -29.205 1.00 19.91 28 ILE B O 1
ATOM 2575 N N . ARG B 1 29 ? 9.434 -7.403 -28.910 1.00 15.11 29 ARG B N 1
ATOM 2576 C CA . ARG B 1 29 ? 10.869 -7.538 -29.095 1.00 13.76 29 ARG B CA 1
ATOM 2577 C C . ARG B 1 29 ? 11.492 -6.799 -27.926 1.00 16.25 29 ARG B C 1
ATOM 2578 O O . ARG B 1 29 ? 11.007 -5.743 -27.527 1.00 16.52 29 ARG B O 1
ATOM 2586 N N . MET B 1 30 ? 12.546 -7.365 -27.358 1.00 14.30 30 MET B N 1
ATOM 2587 C CA . MET B 1 30 ? 13.205 -6.732 -26.227 1.00 14.76 30 MET B CA 1
ATOM 2588 C C . MET B 1 30 ? 14.707 -6.668 -26.405 1.00 18.14 30 MET B C 1
ATOM 2589 O O . MET B 1 30 ? 15.304 -7.514 -27.068 1.00 20.05 30 MET B O 1
ATOM 2594 N N . ASP B 1 31 ? 15.299 -5.643 -25.805 1.00 17.66 31 ASP B N 1
ATOM 2595 C CA . ASP B 1 31 ? 16.739 -5.429 -25.817 1.00 18.67 31 ASP B CA 1
ATOM 2596 C C . ASP B 1 31 ? 17.064 -5.314 -24.335 1.00 18.75 31 ASP B C 1
ATOM 2597 O O . ASP B 1 31 ? 16.939 -4.244 -23.742 1.00 18.91 31 ASP B O 1
ATOM 2602 N N . GLU B 1 32 ? 17.460 -6.425 -23.730 1.00 17.59 32 GLU B N 1
ATOM 2603 C CA . GLU B 1 32 ? 17.756 -6.425 -22.308 1.00 19.95 32 GLU B CA 1
ATOM 2604 C C . GLU B 1 32 ? 18.904 -5.494 -21.936 1.00 18.23 32 GLU B C 1
ATOM 2605 O O . GLU B 1 32 ? 18.862 -4.836 -20.899 1.00 18.42 32 GLU B O 1
ATOM 2611 N N . ALA B 1 33 ? 19.913 -5.413 -22.795 1.00 20.56 33 ALA B N 1
ATOM 2612 C CA . ALA B 1 33 ? 21.060 -4.552 -22.534 1.00 22.95 33 ALA B CA 1
ATOM 2613 C C . ALA B 1 33 ? 20.659 -3.090 -22.342 1.00 22.61 33 ALA B C 1
ATOM 2614 O O . ALA B 1 33 ? 21.259 -2.379 -21.535 1.00 23.54 33 ALA B O 1
ATOM 2616 N N . SER B 1 34 ? 19.650 -2.638 -23.081 1.00 17.70 34 SER B N 1
ATOM 2617 C CA . SER B 1 34 ? 19.204 -1.252 -22.972 1.00 16.62 34 SER B CA 1
ATOM 2618 C C . SER B 1 34 ? 17.880 -1.142 -22.222 1.00 15.70 34 SER B C 1
ATOM 2619 O O . SER B 1 34 ? 17.291 -0.060 -22.138 1.00 14.10 34 SER B O 1
ATOM 2622 N N . ALA B 1 35 ? 17.422 -2.269 -21.682 1.00 12.43 35 ALA B N 1
ATOM 2623 C CA . ALA B 1 35 ? 16.172 -2.331 -20.935 1.00 13.51 35 ALA B CA 1
ATOM 2624 C C . ALA B 1 35 ? 15.014 -1.784 -21.759 1.00 13.59 35 ALA B C 1
ATOM 2625 O O . ALA B 1 35 ? 14.168 -1.045 -21.255 1.00 12.13 35 ALA B O 1
ATOM 2627 N N . GLN B 1 36 ? 14.976 -2.155 -23.033 1.00 11.17 36 GLN B N 1
ATOM 2628 C CA . GLN B 1 36 ? 13.921 -1.688 -23.914 1.00 13.32 36 GLN B CA 1
ATOM 2629 C C . GLN B 1 36 ? 12.939 -2.772 -24.325 1.00 12.49 36 GLN B C 1
ATOM 2630 O O . GLN B 1 36 ? 13.313 -3.923 -24.554 1.00 12.33 36 GLN B O 1
ATOM 2636 N N . VAL B 1 37 ? 11.672 -2.391 -24.413 1.00 12.88 37 VAL B N 1
ATOM 2637 C CA . VAL B 1 37 ? 10.638 -3.303 -24.865 1.00 10.92 37 VAL B CA 1
ATOM 2638 C C . VAL B 1 37 ? 10.004 -2.621 -26.070 1.00 12.84 37 VAL B C 1
ATOM 2639 O O . VAL B 1 37 ? 9.662 -1.434 -26.026 1.00 15.55 37 VAL B O 1
ATOM 2643 N N . ILE B 1 38 ? 9.873 -3.372 -27.155 1.00 13.51 38 ILE B N 1
ATOM 2644 C CA . ILE B 1 38 ? 9.312 -2.842 -28.384 1.00 14.23 38 ILE B CA 1
ATOM 2645 C C . ILE B 1 38 ? 8.048 -3.590 -28.763 1.00 15.87 38 ILE B C 1
ATOM 2646 O O . ILE B 1 38 ? 8.029 -4.823 -28.810 1.00 15.54 38 ILE B O 1
ATOM 2651 N N . VAL B 1 39 ? 6.992 -2.835 -29.030 1.00 13.68 39 VAL B N 1
ATOM 2652 C CA . VAL B 1 39 ? 5.722 -3.423 -29.421 1.00 14.50 39 VAL B CA 1
ATOM 2653 C C . VAL B 1 39 ? 5.498 -3.155 -30.902 1.00 16.36 39 VAL B C 1
ATOM 2654 O O . VAL B 1 39 ? 5.397 -2.004 -31.320 1.00 16.82 39 VAL B O 1
ATOM 2658 N N . ASP B 1 40 ? 5.438 -4.218 -31.696 1.00 17.68 40 ASP B N 1
ATOM 2659 C CA . ASP B 1 40 ? 5.215 -4.067 -33.128 1.00 18.71 40 ASP B CA 1
ATOM 2660 C C . ASP B 1 40 ? 3.727 -4.154 -33.450 1.00 23.97 40 ASP B C 1
ATOM 2661 O O . ASP B 1 40 ? 2.952 -4.743 -32.698 1.00 23.55 40 ASP B O 1
ATOM 2666 N N . PRO B 1 41 ? 3.307 -3.555 -34.573 1.00 26.87 41 PRO B N 1
ATOM 2667 C CA . PRO B 1 41 ? 1.895 -3.587 -34.966 1.00 31.16 41 PRO B CA 1
ATOM 2668 C C . PRO B 1 41 ? 1.417 -5.015 -35.207 1.00 33.02 41 PRO B C 1
ATOM 2669 O O . PRO B 1 41 ? 2.135 -5.830 -35.788 1.00 34.05 41 PRO B O 1
ATOM 2673 N N . PRO B 1 42 ? 0.196 -5.339 -34.756 1.00 35.27 42 PRO B N 1
ATOM 2674 C CA . PRO B 1 42 ? -0.367 -6.680 -34.927 1.00 37.79 42 PRO B CA 1
ATOM 2675 C C . PRO B 1 42 ? -0.724 -7.017 -36.373 1.00 41.72 42 PRO B C 1
ATOM 2676 O O . PRO B 1 42 ? -0.618 -6.121 -37.237 1.00 42.66 42 PRO B O 1
ATOM 2680 N N . GLU B 1 43 ? -1.107 -8.181 -36.620 1.00 44.73 43 GLU B N 1
ATOM 2681 N N . PRO B 1 55 ? 5.802 0.827 -34.641 1.00 36.51 55 PRO B N 1
ATOM 2682 C CA . PRO B 1 55 ? 6.197 0.105 -33.408 1.00 33.99 55 PRO B CA 1
ATOM 2683 C C . PRO B 1 55 ? 6.641 1.100 -32.345 1.00 31.32 55 PRO B C 1
ATOM 2684 O O . PRO B 1 55 ? 7.356 2.057 -32.648 1.00 29.58 55 PRO B O 1
ATOM 2688 N N . ARG B 1 56 ? 6.217 0.890 -31.102 1.00 25.88 56 ARG B N 1
ATOM 2689 C CA . ARG B 1 56 ? 6.626 1.808 -30.052 1.00 23.99 56 ARG B CA 1
ATOM 2690 C C . ARG B 1 56 ? 7.599 1.178 -29.072 1.00 20.80 56 ARG B C 1
ATOM 2691 O O . ARG B 1 56 ? 7.503 -0.004 -28.741 1.00 20.26 56 ARG B O 1
ATOM 2699 N N . THR B 1 57 ? 8.528 1.999 -28.603 1.00 17.52 57 THR B N 1
ATOM 2700 C CA . THR B 1 57 ? 9.558 1.568 -27.676 1.00 15.01 57 THR B CA 1
ATOM 2701 C C . THR B 1 57 ? 9.407 2.214 -26.302 1.00 14.19 57 THR B C 1
ATOM 2702 O O . THR B 1 57 ? 9.059 3.391 -26.189 1.00 14.30 57 THR B O 1
ATOM 2706 N N . PHE B 1 58 ? 9.662 1.423 -25.262 1.00 12.11 58 PHE B N 1
ATOM 2707 C CA . PHE B 1 58 ? 9.617 1.895 -23.886 1.00 11.95 58 PHE B CA 1
ATOM 2708 C C . PHE B 1 58 ? 10.928 1.494 -23.222 1.00 12.55 58 PHE B C 1
ATOM 2709 O O . PHE B 1 58 ? 11.511 0.455 -23.550 1.00 14.80 58 PHE B O 1
ATOM 2717 N N . THR B 1 59 ? 11.392 2.312 -22.289 1.00 11.69 59 THR B N 1
ATOM 2718 C CA . THR B 1 59 ? 12.619 2.012 -21.563 1.00 13.32 59 THR B CA 1
ATOM 2719 C C . THR B 1 59 ? 12.257 1.925 -20.086 1.00 13.85 59 THR B C 1
ATOM 2720 O O . THR B 1 59 ? 11.607 2.815 -19.539 1.00 14.95 59 THR B O 1
ATOM 2724 N N . PHE B 1 60 ? 12.666 0.840 -19.445 1.00 12.48 60 PHE B N 1
ATOM 2725 C CA . PHE B 1 60 ? 12.378 0.644 -18.032 1.00 13.08 60 PHE B CA 1
ATOM 2726 C C . PHE B 1 60 ? 13.671 0.345 -17.293 1.00 12.12 60 PHE B C 1
ATOM 2727 O O . PHE B 1 60 ? 14.750 0.533 -17.852 1.00 14.15 60 PHE B O 1
ATOM 2735 N N . ASP B 1 61 ? 13.581 -0.105 -16.045 1.00 11.72 61 ASP B N 1
ATOM 2736 C CA . ASP B 1 61 ? 14.794 -0.410 -15.295 1.00 13.26 61 ASP B CA 1
ATOM 2737 C C . ASP B 1 61 ? 15.370 -1.742 -15.751 1.00 13.24 61 ASP B C 1
ATOM 2738 O O . ASP B 1 61 ? 16.581 -1.953 -15.715 1.00 14.16 61 ASP B O 1
ATOM 2743 N N . ALA B 1 62 ? 14.488 -2.637 -16.184 1.00 13.11 62 ALA B N 1
ATOM 2744 C CA . ALA B 1 62 ? 14.890 -3.944 -16.687 1.00 11.43 62 ALA B CA 1
ATOM 2745 C C . ALA B 1 62 ? 13.726 -4.548 -17.454 1.00 11.10 62 ALA B C 1
ATOM 2746 O O . ALA B 1 62 ? 12.563 -4.253 -17.173 1.00 9.71 62 ALA B O 1
ATOM 2748 N N . VAL B 1 63 ? 14.044 -5.377 -18.441 1.00 11.27 63 VAL B N 1
ATOM 2749 C CA . VAL B 1 63 ? 13.019 -6.050 -19.214 1.00 10.86 63 VAL B CA 1
ATOM 2750 C C . VAL B 1 63 ? 13.394 -7.522 -19.265 1.00 10.64 63 VAL B C 1
ATOM 2751 O O . VAL B 1 63 ? 14.577 -7.872 -19.282 1.00 13.46 63 VAL B O 1
ATOM 2755 N N . TYR B 1 64 ? 12.387 -8.385 -19.263 1.00 10.46 64 TYR B N 1
ATOM 2756 C CA . TYR B 1 64 ? 12.621 -9.820 -19.294 1.00 11.21 64 TYR B CA 1
ATOM 2757 C C . TYR B 1 64 ? 11.741 -10.452 -20.350 1.00 12.12 64 TYR B C 1
ATOM 2758 O O . TYR B 1 64 ? 10.529 -10.225 -20.364 1.00 12.87 64 TYR B O 1
ATOM 2767 N N . ASP B 1 65 ? 12.349 -11.234 -21.239 1.00 13.40 65 ASP B N 1
ATOM 2768 C CA . ASP B 1 65 ? 11.588 -11.889 -22.295 1.00 14.34 65 ASP B CA 1
ATOM 2769 C C . ASP B 1 65 ? 11.234 -13.326 -21.941 1.00 13.59 65 ASP B C 1
ATOM 2770 O O . ASP B 1 65 ? 11.413 -13.754 -20.799 1.00 12.56 65 ASP B O 1
ATOM 2775 N N . GLN B 1 66 ? 10.731 -14.065 -22.925 1.00 17.12 66 GLN B N 1
ATOM 2776 C CA . GLN B 1 66 ? 10.319 -15.447 -22.719 1.00 18.06 66 GLN B CA 1
ATOM 2777 C C . GLN B 1 66 ? 11.418 -16.373 -22.217 1.00 17.85 66 GLN B C 1
ATOM 2778 O O . GLN B 1 66 ? 11.129 -17.469 -21.733 1.00 19.27 66 GLN B O 1
ATOM 2784 N N . THR B 1 67 ? 12.672 -15.946 -22.325 1.00 14.30 67 THR B N 1
ATOM 2785 C CA . THR B 1 67 ? 13.776 -16.785 -21.869 1.00 14.72 67 THR B CA 1
ATOM 2786 C C . THR B 1 67 ? 14.096 -16.553 -20.394 1.00 13.94 67 THR B C 1
ATOM 2787 O O . THR B 1 67 ? 14.963 -17.213 -19.828 1.00 14.28 67 THR B O 1
ATOM 2791 N N . SER B 1 68 ? 13.384 -15.625 -19.765 1.00 14.15 68 SER B N 1
ATOM 2792 C CA . SER B 1 68 ? 13.636 -15.324 -18.361 1.00 14.47 68 SER B CA 1
ATOM 2793 C C . SER B 1 68 ? 13.079 -16.394 -17.433 1.00 14.80 68 SER B C 1
ATOM 2794 O O . SER B 1 68 ? 12.069 -17.033 -17.733 1.00 16.15 68 SER B O 1
ATOM 2797 N N . CYS B 1 69 ? 13.755 -16.590 -16.308 1.00 14.67 69 CYS B N 1
ATOM 2798 C CA . CYS B 1 69 ? 13.327 -17.556 -15.301 1.00 15.17 69 CYS B CA 1
ATOM 2799 C C . CYS B 1 69 ? 13.046 -16.797 -14.009 1.00 13.40 69 CYS B C 1
ATOM 2800 O O . CYS B 1 69 ? 13.609 -15.728 -13.778 1.00 12.81 69 CYS B O 1
ATOM 2803 N N . ASN B 1 70 ? 12.178 -17.348 -13.168 1.00 11.54 70 ASN B N 1
ATOM 2804 C CA . ASN B 1 70 ? 11.840 -16.700 -11.903 1.00 11.72 70 ASN B CA 1
ATOM 2805 C C . ASN B 1 70 ? 13.069 -16.414 -11.046 1.00 13.01 70 ASN B C 1
ATOM 2806 O O . ASN B 1 70 ? 13.194 -15.335 -10.465 1.00 12.47 70 ASN B O 1
ATOM 2811 N N . TYR B 1 71 ? 13.982 -17.376 -10.975 1.00 14.45 71 TYR B N 1
ATOM 2812 C CA . TYR B 1 71 ? 15.189 -17.213 -10.176 1.00 17.05 71 TYR B CA 1
ATOM 2813 C C . TYR B 1 71 ? 16.044 -16.050 -10.673 1.00 15.92 71 TYR B C 1
ATOM 2814 O O . TYR B 1 71 ? 16.593 -15.282 -9.877 1.00 14.77 71 TYR B O 1
ATOM 2823 N N . GLY B 1 72 ? 16.146 -15.922 -11.992 1.00 12.56 72 GLY B N 1
ATOM 2824 C CA . GLY B 1 72 ? 16.936 -14.854 -12.577 1.00 12.09 72 GLY B CA 1
ATOM 2825 C C . GLY B 1 72 ? 16.348 -13.482 -12.307 1.00 11.39 72 GLY B C 1
ATOM 2826 O O . GLY B 1 72 ? 17.069 -12.528 -12.012 1.00 10.97 72 GLY B O 1
ATOM 2827 N N . ILE B 1 73 ? 15.032 -13.367 -12.416 1.00 11.44 73 ILE B N 1
ATOM 2828 C CA . ILE B 1 73 ? 14.398 -12.081 -12.161 1.00 11.25 73 ILE B CA 1
ATOM 2829 C C . ILE B 1 73 ? 14.572 -11.717 -10.685 1.00 10.61 73 ILE B C 1
ATOM 2830 O O . ILE B 1 73 ? 14.807 -10.553 -10.346 1.00 10.01 73 ILE B O 1
ATOM 2835 N N . PHE B 1 74 ? 14.485 -12.708 -9.803 1.00 10.99 74 PHE B N 1
ATOM 2836 C CA . PHE B 1 74 ? 14.661 -12.422 -8.385 1.00 8.81 74 PHE B CA 1
ATOM 2837 C C . PHE B 1 74 ? 16.068 -11.900 -8.103 1.00 12.03 74 PHE B C 1
ATOM 2838 O O . PHE B 1 74 ? 16.242 -10.868 -7.463 1.00 13.22 74 PHE B O 1
ATOM 2846 N N . GLN B 1 75 ? 17.078 -12.613 -8.587 1.00 12.44 75 GLN B N 1
ATOM 2847 C CA . GLN B 1 75 ? 18.456 -12.203 -8.349 1.00 14.68 75 GLN B CA 1
ATOM 2848 C C . GLN B 1 75 ? 18.778 -10.808 -8.873 1.00 12.10 75 GLN B C 1
ATOM 2849 O O . GLN B 1 75 ? 19.497 -10.045 -8.225 1.00 14.09 75 GLN B O 1
ATOM 2855 N N . ALA B 1 76 ? 18.225 -10.462 -10.028 1.00 9.22 76 ALA B N 1
ATOM 2856 C CA . ALA B 1 76 ? 18.507 -9.166 -10.631 1.00 10.31 76 ALA B CA 1
ATOM 2857 C C . ALA B 1 76 ? 17.619 -8.006 -10.208 1.00 13.35 76 ALA B C 1
ATOM 2858 O O . ALA B 1 76 ? 18.113 -6.906 -9.964 1.00 16.46 76 ALA B O 1
ATOM 2860 N N . SER B 1 77 ? 16.316 -8.247 -10.112 1.00 11.07 77 SER B N 1
ATOM 2861 C CA . SER B 1 77 ? 15.385 -7.175 -9.783 1.00 12.76 77 SER B CA 1
ATOM 2862 C C . SER B 1 77 ? 14.693 -7.205 -8.429 1.00 12.75 77 SER B C 1
ATOM 2863 O O . SER B 1 77 ? 14.555 -6.168 -7.791 1.00 11.53 77 SER B O 1
ATOM 2866 N N . PHE B 1 78 ? 14.242 -8.371 -7.984 1.00 10.61 78 PHE B N 1
ATOM 2867 C CA . PHE B 1 78 ? 13.541 -8.423 -6.705 1.00 11.08 78 PHE B CA 1
ATOM 2868 C C . PHE B 1 78 ? 14.424 -8.419 -5.460 1.00 12.43 78 PHE B C 1
ATOM 2869 O O . PHE B 1 78 ? 14.077 -7.792 -4.465 1.00 14.08 78 PHE B O 1
ATOM 2877 N N . LYS B 1 79 ? 15.561 -9.112 -5.513 1.00 12.21 79 LYS B N 1
ATOM 2878 C CA . LYS B 1 79 ? 16.446 -9.210 -4.354 1.00 13.99 79 LYS B CA 1
ATOM 2879 C C . LYS B 1 79 ? 16.751 -7.896 -3.631 1.00 15.15 79 LYS B C 1
ATOM 2880 O O . LYS B 1 79 ? 16.723 -7.847 -2.403 1.00 14.15 79 LYS B O 1
ATOM 2886 N N . PRO B 1 80 ? 17.053 -6.817 -4.377 1.00 14.31 80 PRO B N 1
ATOM 2887 C CA . PRO B 1 80 ? 17.350 -5.534 -3.728 1.00 16.57 80 PRO B CA 1
ATOM 2888 C C . PRO B 1 80 ? 16.225 -5.033 -2.821 1.00 15.03 80 PRO B C 1
ATOM 2889 O O . PRO B 1 80 ? 16.477 -4.392 -1.798 1.00 15.20 80 PRO B O 1
ATOM 2893 N N . LEU B 1 81 ? 14.984 -5.314 -3.204 1.00 14.18 81 LEU B N 1
ATOM 2894 C CA . LEU B 1 81 ? 13.839 -4.888 -2.411 1.00 13.59 81 LEU B CA 1
ATOM 2895 C C . LEU B 1 81 ? 13.725 -5.705 -1.124 1.00 13.39 81 LEU B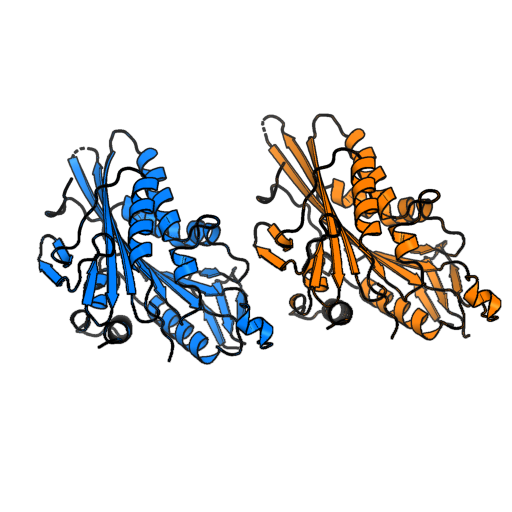 C 1
ATOM 2896 O O . LEU B 1 81 ? 13.206 -5.223 -0.117 1.00 12.09 81 LEU B O 1
ATOM 2901 N N . ILE B 1 82 ? 14.206 -6.943 -1.158 1.00 11.13 82 ILE B N 1
ATOM 2902 C CA . ILE B 1 82 ? 14.150 -7.797 0.023 1.00 11.02 82 ILE B CA 1
ATOM 2903 C C . ILE B 1 82 ? 15.284 -7.392 0.959 1.00 12.28 82 ILE B C 1
ATOM 2904 O O . ILE B 1 82 ? 15.109 -7.330 2.181 1.00 13.83 82 ILE B O 1
ATOM 2909 N N . ASP B 1 83 ? 16.441 -7.092 0.378 1.00 13.12 83 ASP B N 1
ATOM 2910 C CA . ASP B 1 83 ? 17.590 -6.647 1.158 1.00 14.37 83 ASP B CA 1
ATOM 2911 C C . ASP B 1 83 ? 17.225 -5.323 1.831 1.00 15.33 83 ASP B C 1
ATOM 2912 O O . ASP B 1 83 ? 17.688 -5.029 2.934 1.00 17.67 83 ASP B O 1
ATOM 2917 N N . ALA B 1 84 ? 16.384 -4.530 1.173 1.00 15.34 84 ALA B N 1
ATOM 2918 C CA . ALA B 1 84 ? 15.965 -3.244 1.731 1.00 13.97 84 ALA B CA 1
ATOM 2919 C C . ALA B 1 84 ? 15.180 -3.436 3.028 1.00 12.34 84 ALA B C 1
ATOM 2920 O O . ALA B 1 84 ? 15.373 -2.697 3.991 1.00 15.16 84 ALA B O 1
ATOM 2922 N N . VAL B 1 85 ? 14.296 -4.428 3.059 1.00 13.96 85 VAL B N 1
ATOM 2923 C CA . VAL B 1 85 ? 13.497 -4.679 4.258 1.00 13.43 85 VAL B CA 1
ATOM 2924 C C . VAL B 1 85 ? 14.391 -5.202 5.388 1.00 15.07 85 VAL B C 1
ATOM 2925 O O . VAL B 1 85 ? 14.179 -4.890 6.563 1.00 12.42 85 VAL B O 1
ATOM 2929 N N . LEU B 1 86 ? 15.388 -6.000 5.022 1.00 13.52 86 LEU B N 1
ATOM 2930 C CA . LEU B 1 86 ? 16.333 -6.538 5.991 1.00 15.35 86 LEU B CA 1
ATOM 2931 C C . LEU B 1 86 ? 17.155 -5.400 6.603 1.00 17.05 86 LEU B C 1
ATOM 2932 O O . LEU B 1 86 ? 17.689 -5.537 7.706 1.00 20.20 86 LEU B O 1
ATOM 2937 N N . GLU B 1 87 ? 17.247 -4.284 5.879 1.00 16.73 87 GLU B N 1
ATOM 2938 C CA . GLU B 1 87 ? 18.001 -3.105 6.322 1.00 18.79 87 GLU B CA 1
ATOM 2939 C C . GLU B 1 87 ? 17.189 -2.135 7.181 1.00 16.74 87 GLU B C 1
ATOM 2940 O O . GLU B 1 87 ? 17.756 -1.245 7.812 1.00 17.91 87 GLU B O 1
ATOM 2946 N N . GLY B 1 88 ? 15.870 -2.294 7.196 1.00 14.91 88 GLY B N 1
ATOM 2947 C CA . GLY B 1 88 ? 15.038 -1.403 7.988 1.00 13.18 88 GLY B CA 1
ATOM 2948 C C . GLY B 1 88 ? 14.108 -0.532 7.159 1.00 14.39 88 GLY B C 1
ATOM 2949 O O . GLY B 1 88 ? 13.413 0.334 7.697 1.00 13.02 88 GLY B O 1
ATOM 2950 N N . PHE B 1 89 ? 14.103 -0.749 5.847 1.00 12.18 89 PHE B N 1
ATOM 2951 C CA . PHE B 1 89 ? 13.231 0.002 4.947 1.00 13.17 89 PHE B CA 1
ATOM 2952 C C . PHE B 1 89 ? 11.942 -0.785 4.733 1.00 12.78 89 PHE B C 1
ATOM 2953 O O . PHE B 1 89 ? 11.897 -1.991 4.947 1.00 13.39 89 PHE B O 1
ATOM 2961 N N . ASN B 1 90 ? 10.891 -0.087 4.320 1.00 13.66 90 ASN B N 1
ATOM 2962 C CA . ASN B 1 90 ? 9.639 -0.740 3.975 1.00 12.26 90 ASN B CA 1
ATOM 2963 C C . ASN B 1 90 ? 9.853 -0.994 2.478 1.00 14.13 90 ASN B C 1
ATOM 2964 O O . ASN B 1 90 ? 10.504 -0.196 1.810 1.00 11.49 90 ASN B O 1
ATOM 2969 N N . SER B 1 91 ? 9.339 -2.103 1.956 1.00 11.94 91 SER B N 1
ATOM 2970 C CA . SER B 1 91 ? 9.485 -2.404 0.534 1.00 10.94 91 SER B CA 1
ATOM 2971 C C . SER B 1 91 ? 8.221 -3.046 0.003 1.00 10.45 91 SER B C 1
ATOM 2972 O O . SER B 1 91 ? 7.544 -3.788 0.711 1.00 12.08 91 SER B O 1
ATOM 2975 N N . THR B 1 92 ? 7.901 -2.751 -1.249 1.00 11.18 92 THR B N 1
ATOM 2976 C CA . THR B 1 92 ? 6.728 -3.340 -1.873 1.00 9.42 92 THR B CA 1
ATOM 2977 C C . THR B 1 92 ? 7.053 -3.767 -3.287 1.00 10.16 92 THR B C 1
ATOM 2978 O O . THR B 1 92 ? 7.714 -3.041 -4.027 1.00 11.48 92 THR B O 1
ATOM 2982 N N . ILE B 1 93 ? 6.604 -4.964 -3.646 1.00 10.19 93 ILE B N 1
ATOM 2983 C CA . ILE B 1 93 ? 6.777 -5.474 -4.997 1.00 8.93 93 ILE B CA 1
ATOM 2984 C C . ILE B 1 93 ? 5.367 -5.781 -5.446 1.00 10.06 93 ILE B C 1
ATOM 2985 O O . ILE B 1 93 ? 4.651 -6.525 -4.765 1.00 10.16 93 ILE B O 1
ATOM 2990 N N . PHE B 1 94 ? 4.938 -5.202 -6.563 1.00 8.81 94 PHE B N 1
ATOM 2991 C CA . PHE B 1 94 ? 3.597 -5.514 -7.025 1.00 7.86 94 PHE B CA 1
ATOM 2992 C C . PHE B 1 94 ? 3.583 -5.874 -8.497 1.00 10.32 94 PHE B C 1
ATOM 2993 O O . PHE B 1 94 ? 4.309 -5.289 -9.303 1.00 10.39 94 PHE B O 1
ATOM 3001 N N . ALA B 1 95 ? 2.792 -6.889 -8.826 1.00 9.73 95 ALA B N 1
ATOM 3002 C CA . ALA B 1 95 ? 2.664 -7.353 -10.196 1.00 7.05 95 ALA B CA 1
ATOM 3003 C C . ALA B 1 95 ? 1.397 -6.754 -10.784 1.00 9.46 95 ALA B C 1
ATOM 3004 O O . ALA B 1 95 ? 0.332 -6.799 -10.165 1.00 10.30 95 ALA B O 1
ATOM 3006 N N . TYR B 1 96 ? 1.524 -6.214 -11.989 1.00 8.09 96 TYR B N 1
ATOM 3007 C CA . TYR B 1 96 ? 0.419 -5.554 -12.682 1.00 9.68 96 TYR B CA 1
ATOM 3008 C C . TYR B 1 96 ? 0.318 -6.046 -14.132 1.00 11.19 96 TYR B C 1
ATOM 3009 O O . TYR B 1 96 ? 1.327 -6.315 -14.774 1.00 9.82 96 TYR B O 1
ATOM 3018 N N . GLY B 1 97 ? -0.903 -6.160 -14.649 1.00 9.55 97 GLY B N 1
ATOM 3019 C CA . GLY B 1 97 ? -1.066 -6.617 -16.015 1.00 9.52 97 GLY B CA 1
ATOM 3020 C C . GLY B 1 97 ? -2.400 -7.293 -16.242 1.00 10.88 97 GLY B C 1
ATOM 3021 O O . GLY B 1 97 ? -3.118 -7.599 -15.289 1.00 9.36 97 GLY B O 1
ATOM 3022 N N . GLN B 1 98 ? -2.730 -7.548 -17.503 1.00 9.84 98 GLN B N 1
ATOM 3023 C CA . GLN B 1 98 ? -4.006 -8.175 -17.804 1.00 10.41 98 GLN B CA 1
ATOM 3024 C C . GLN B 1 98 ? -4.047 -9.616 -17.326 1.00 11.57 98 GLN B C 1
ATOM 3025 O O . GLN B 1 98 ? -3.011 -10.267 -17.122 1.00 11.77 98 GLN B O 1
ATOM 3031 N N . THR B 1 99 ? -5.260 -10.115 -17.147 1.00 12.95 99 THR B N 1
ATOM 3032 C CA . THR B 1 99 ? -5.447 -11.481 -16.713 1.00 10.13 99 THR B CA 1
ATOM 3033 C C . THR B 1 99 ? -4.762 -12.407 -17.710 1.00 12.42 99 THR B C 1
ATOM 3034 O O . THR B 1 99 ? -4.861 -12.219 -18.925 1.00 13.84 99 THR B O 1
ATOM 3038 N N . GLY B 1 100 ? -4.047 -13.391 -17.181 1.00 12.63 100 GLY B N 1
ATOM 3039 C CA . GLY B 1 100 ? -3.340 -14.345 -18.018 1.00 12.21 100 GLY B CA 1
ATOM 3040 C C . GLY B 1 100 ? -1.948 -13.901 -18.435 1.00 10.31 100 GLY B C 1
ATOM 3041 O O . GLY B 1 100 ? -1.208 -14.682 -19.030 1.00 12.30 100 GLY B O 1
ATOM 3042 N N . ALA B 1 101 ? -1.582 -12.661 -18.118 1.00 10.88 101 ALA B N 1
ATOM 3043 C CA . ALA B 1 101 ? -0.274 -12.131 -18.500 1.00 8.47 101 ALA B CA 1
ATOM 3044 C C . ALA B 1 101 ? 0.901 -12.755 -17.758 1.00 10.70 101 ALA B C 1
ATOM 3045 O O . ALA B 1 101 ? 1.993 -12.859 -18.317 1.00 9.51 101 ALA B O 1
ATOM 3047 N N . GLY B 1 102 ? 0.689 -13.155 -16.504 1.00 10.42 102 GLY B N 1
ATOM 3048 C CA . GLY B 1 102 ? 1.769 -13.767 -15.746 1.00 10.67 102 GLY B CA 1
ATOM 3049 C C . GLY B 1 102 ? 2.041 -13.241 -14.344 1.00 9.97 102 GLY B C 1
ATOM 3050 O O . GLY B 1 102 ? 3.104 -13.513 -13.783 1.00 9.36 102 GLY B O 1
ATOM 3051 N N . LYS B 1 103 ? 1.093 -12.512 -13.763 1.00 10.25 103 LYS B N 1
ATOM 3052 C CA . LYS B 1 103 ? 1.276 -11.964 -12.423 1.00 9.79 103 LYS B CA 1
ATOM 3053 C C . LYS B 1 103 ? 1.464 -13.052 -11.362 1.00 9.22 103 LYS B C 1
ATOM 3054 O O . LYS B 1 103 ? 2.439 -13.042 -10.608 1.00 9.72 103 LYS B O 1
ATOM 3060 N N . THR B 1 104 ? 0.531 -13.994 -11.312 1.00 11.29 104 THR B N 1
ATOM 3061 C CA . THR B 1 104 ? 0.594 -15.068 -10.329 1.00 9.47 104 THR B CA 1
ATOM 3062 C C . THR B 1 104 ? 1.787 -15.987 -10.560 1.00 11.87 104 THR B C 1
ATOM 3063 O O . THR B 1 104 ? 2.431 -16.431 -9.604 1.00 10.82 104 THR B O 1
ATOM 3067 N N . TRP B 1 105 ? 2.089 -16.275 -11.822 1.00 9.51 105 TRP B N 1
ATOM 3068 C CA . TRP B 1 105 ? 3.239 -17.112 -12.119 1.00 10.82 105 TRP B CA 1
ATOM 3069 C C . TRP B 1 105 ? 4.503 -16.408 -11.642 1.00 10.59 105 TRP B C 1
ATOM 3070 O O . TRP B 1 105 ? 5.411 -17.032 -11.091 1.00 10.98 105 TRP B O 1
ATOM 3081 N N . THR B 1 106 ? 4.560 -15.099 -11.857 1.00 8.83 106 THR B N 1
ATOM 3082 C CA . THR B 1 106 ? 5.718 -14.322 -11.441 1.00 8.71 106 THR B CA 1
ATOM 3083 C C . THR B 1 106 ? 5.818 -14.182 -9.925 1.00 9.82 106 THR B C 1
ATOM 3084 O O . THR B 1 106 ? 6.906 -14.275 -9.358 1.00 12.19 106 THR B O 1
ATOM 3088 N N . MET B 1 107 ? 4.688 -13.970 -9.264 1.00 10.05 107 MET B N 1
ATOM 3089 C CA . MET B 1 107 ? 4.711 -13.800 -7.816 1.00 11.45 107 MET B CA 1
ATOM 3090 C C . MET B 1 107 ? 4.768 -15.106 -7.032 1.00 14.02 107 MET B C 1
ATOM 3091 O O . MET B 1 107 ? 5.428 -15.176 -5.994 1.00 12.72 107 MET B O 1
ATOM 3096 N N . GLY B 1 108 ? 4.093 -16.139 -7.531 1.00 13.80 108 GLY B N 1
ATOM 3097 C CA . GLY B 1 108 ? 4.084 -17.409 -6.827 1.00 15.31 108 GLY B CA 1
ATOM 3098 C C . GLY B 1 108 ? 4.854 -18.538 -7.484 1.00 13.99 108 GLY B C 1
ATOM 3099 O O . GLY B 1 108 ? 5.517 -19.321 -6.797 1.00 14.12 108 GLY B O 1
ATOM 3100 N N . GLY B 1 109 ? 4.780 -18.621 -8.808 1.00 14.95 109 GLY B N 1
ATOM 3101 C CA . GLY B 1 109 ? 5.460 -19.690 -9.518 1.00 14.31 109 GLY B CA 1
ATOM 3102 C C . GLY B 1 109 ? 4.894 -21.015 -9.042 1.00 16.65 109 GLY B C 1
ATOM 3103 O O . GLY B 1 109 ? 3.714 -21.100 -8.706 1.00 19.10 109 GLY B O 1
ATOM 3104 N N . ASN B 1 110 ? 5.722 -22.051 -9.027 1.00 18.49 110 ASN B N 1
ATOM 3105 C CA . ASN B 1 110 ? 5.290 -23.361 -8.548 1.00 21.70 110 ASN B CA 1
ATOM 3106 C C . ASN B 1 110 ? 6.455 -24.023 -7.824 1.00 22.47 110 ASN B C 1
ATOM 3107 O O . ASN B 1 110 ? 7.525 -23.431 -7.695 1.00 19.53 110 ASN B O 1
ATOM 3112 N N . LYS B 1 111 ? 6.252 -25.247 -7.350 1.00 25.88 111 LYS B N 1
ATOM 3113 C CA . LYS B 1 111 ? 7.304 -25.960 -6.633 1.00 28.75 111 LYS B CA 1
ATOM 3114 C C . LYS B 1 111 ? 8.592 -26.089 -7.427 1.00 28.38 111 LYS B C 1
ATOM 3115 O O . LYS B 1 111 ? 9.685 -25.919 -6.886 1.00 26.97 111 LYS B O 1
ATOM 3121 N N . GLU B 1 112 ? 8.457 -26.389 -8.712 1.00 29.28 112 GLU B N 1
ATOM 3122 C CA . GLU B 1 112 ? 9.607 -26.560 -9.585 1.00 30.11 112 GLU B CA 1
ATOM 3123 C C . GLU B 1 112 ? 10.334 -25.244 -9.834 1.00 28.51 112 GLU B C 1
ATOM 3124 O O . GLU B 1 112 ? 11.566 -25.198 -9.854 1.00 29.59 112 GLU B O 1
ATOM 3130 N N . GLU B 1 113 ? 9.569 -24.174 -10.024 1.00 24.79 113 GLU B N 1
ATOM 3131 C CA . GLU B 1 113 ? 10.154 -22.862 -10.266 1.00 21.44 113 GLU B CA 1
ATOM 3132 C C . GLU B 1 113 ? 9.469 -21.797 -9.415 1.00 19.15 113 GLU B C 1
ATOM 3133 O O . GLU B 1 113 ? 8.597 -21.065 -9.889 1.00 16.10 113 GLU B O 1
ATOM 3139 N N . PRO B 1 114 ? 9.868 -21.694 -8.140 1.00 17.23 114 PRO B N 1
ATOM 3140 C CA . PRO B 1 114 ? 9.283 -20.712 -7.226 1.00 14.99 114 PRO B CA 1
ATOM 3141 C C . PRO B 1 114 ? 9.332 -19.276 -7.736 1.00 11.87 114 PRO B C 1
ATOM 3142 O O . PRO B 1 114 ? 10.307 -18.859 -8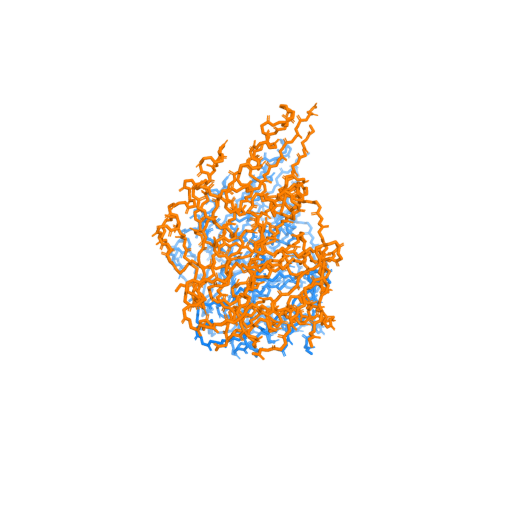.363 1.00 13.17 114 PRO B O 1
ATOM 3146 N N . GLY B 1 115 ? 8.263 -18.537 -7.454 1.00 13.04 115 GLY B N 1
ATOM 3147 C CA . GLY B 1 115 ? 8.164 -17.151 -7.868 1.00 10.57 115 GLY B CA 1
ATOM 3148 C C . GLY B 1 115 ? 8.759 -16.191 -6.858 1.00 10.30 115 GLY B C 1
ATOM 3149 O O . GLY B 1 115 ? 9.441 -16.600 -5.923 1.00 10.39 115 GLY B O 1
ATOM 3150 N N . ALA B 1 116 ? 8.472 -14.906 -7.036 1.00 9.26 116 ALA B N 1
ATOM 3151 C CA . ALA B 1 116 ? 9.019 -13.874 -6.167 1.00 10.68 116 ALA B CA 1
ATOM 3152 C C . ALA B 1 116 ? 8.750 -14.057 -4.678 1.00 9.37 116 ALA B C 1
ATOM 3153 O O . ALA B 1 116 ? 9.640 -13.835 -3.864 1.00 10.21 116 ALA B O 1
ATOM 3155 N N . ILE B 1 117 ? 7.528 -14.451 -4.329 1.00 9.41 117 ILE B N 1
ATOM 3156 C CA . ILE B 1 117 ? 7.155 -14.629 -2.929 1.00 9.36 117 ILE B CA 1
ATOM 3157 C C . ILE B 1 117 ? 7.990 -15.711 -2.238 1.00 10.71 117 ILE B C 1
ATOM 3158 O O . ILE B 1 117 ? 8.689 -15.424 -1.266 1.00 10.27 117 ILE B O 1
ATOM 3163 N N . PRO B 1 118 ? 7.943 -16.964 -2.726 1.00 11.79 118 PRO B N 1
ATOM 3164 C CA . PRO B 1 118 ? 8.759 -17.981 -2.052 1.00 11.98 118 PRO B CA 1
ATOM 3165 C C . PRO B 1 118 ? 10.262 -17.677 -2.113 1.00 12.41 118 PRO B C 1
ATOM 3166 O O . PRO B 1 118 ? 10.996 -17.988 -1.173 1.00 12.87 118 PRO B O 1
ATOM 3170 N N . ASN B 1 119 ? 10.728 -17.075 -3.210 1.00 10.08 119 ASN B N 1
ATOM 3171 C CA . ASN B 1 119 ? 12.147 -16.741 -3.301 1.00 11.51 119 ASN B CA 1
ATOM 3172 C C . ASN B 1 119 ? 12.506 -15.692 -2.252 1.00 12.81 119 ASN B C 1
ATOM 3173 O O . ASN B 1 119 ? 13.622 -15.681 -1.720 1.00 13.37 119 ASN B O 1
ATOM 3178 N N . SER B 1 120 ? 11.564 -14.799 -1.959 1.00 11.49 120 SER B N 1
ATOM 3179 C CA . SER B 1 120 ? 11.799 -13.773 -0.950 1.00 10.80 120 SER B CA 1
ATOM 3180 C C . SER B 1 120 ? 11.890 -14.436 0.425 1.00 11.45 120 SER B C 1
ATOM 3181 O O . SER B 1 120 ? 12.731 -14.064 1.241 1.00 12.17 120 SER B O 1
ATOM 3184 N N . PHE B 1 121 ? 11.024 -15.419 0.667 1.00 11.94 121 PHE B N 1
ATOM 3185 C CA . PHE B 1 121 ? 11.013 -16.145 1.939 1.00 13.23 121 PHE B CA 1
ATOM 3186 C C . PHE B 1 121 ? 12.376 -16.790 2.160 1.00 12.89 121 PHE B C 1
ATOM 3187 O O . PHE B 1 121 ? 12.976 -16.667 3.232 1.00 12.56 121 PHE B O 1
ATOM 3195 N N . LYS B 1 122 ? 12.846 -17.501 1.141 1.00 12.71 122 LYS B N 1
ATOM 3196 C CA . LYS B 1 122 ? 14.132 -18.180 1.218 1.00 13.44 122 LYS B CA 1
ATOM 3197 C C . LYS B 1 122 ? 15.248 -17.179 1.460 1.00 15.18 122 LYS B C 1
ATOM 3198 O O . LYS B 1 122 ? 16.090 -17.364 2.342 1.00 14.94 122 LYS B O 1
ATOM 3204 N N . HIS B 1 123 ? 15.252 -16.112 0.671 1.00 12.83 123 HIS B N 1
ATOM 3205 C CA . HIS B 1 123 ? 16.282 -15.101 0.802 1.00 14.14 123 HIS B CA 1
ATOM 3206 C C . HIS B 1 123 ? 16.316 -14.425 2.169 1.00 12.29 123 HIS B C 1
ATOM 3207 O O . HIS B 1 123 ? 17.391 -14.193 2.721 1.00 13.48 123 HIS B O 1
ATOM 3214 N N . LEU B 1 124 ? 15.144 -14.102 2.703 1.00 12.91 124 LEU B N 1
ATOM 3215 C CA . LEU B 1 124 ? 15.043 -13.446 4.004 1.00 12.86 124 LEU B CA 1
ATOM 3216 C C . LEU B 1 124 ? 15.741 -14.238 5.097 1.00 13.22 124 LEU B C 1
ATOM 3217 O O . LEU B 1 124 ? 16.561 -13.705 5.841 1.00 12.32 124 LEU B O 1
ATOM 3222 N N . PHE B 1 125 ? 15.405 -15.516 5.191 1.00 13.04 125 PHE B N 1
ATOM 3223 C CA . PHE B 1 125 ? 15.997 -16.360 6.214 1.00 15.48 125 PHE B CA 1
ATOM 3224 C C . PHE B 1 125 ? 17.444 -16.739 5.931 1.00 16.82 125 PHE B C 1
ATOM 3225 O O . PHE B 1 125 ? 18.201 -17.033 6.856 1.00 14.71 125 PHE B O 1
ATOM 3233 N N . ASP B 1 126 ? 17.839 -16.721 4.661 1.00 15.79 126 ASP B N 1
ATOM 3234 C CA . ASP B 1 126 ? 19.223 -17.015 4.318 1.00 18.21 126 ASP B CA 1
ATOM 3235 C C . ASP B 1 126 ? 20.052 -15.869 4.882 1.00 19.50 126 ASP B C 1
ATOM 3236 O O . ASP B 1 126 ? 21.113 -16.079 5.472 1.00 16.05 126 ASP B O 1
ATOM 3241 N N . ALA B 1 127 ? 19.551 -14.650 4.706 1.00 14.86 127 ALA B N 1
ATOM 3242 C CA . ALA B 1 127 ? 20.236 -13.465 5.209 1.00 15.57 127 ALA B CA 1
ATOM 3243 C C . ALA B 1 127 ? 20.245 -13.463 6.736 1.00 14.02 127 ALA B C 1
ATOM 3244 O O . ALA B 1 127 ? 21.263 -13.163 7.363 1.00 15.71 127 ALA B O 1
ATOM 3246 N N . ILE B 1 128 ? 19.107 -13.799 7.332 1.00 13.27 128 ILE B N 1
ATOM 3247 C CA . ILE B 1 128 ? 18.996 -13.836 8.786 1.00 15.57 128 ILE B CA 1
ATOM 3248 C C . ILE B 1 128 ? 19.942 -14.876 9.377 1.00 18.60 128 ILE B C 1
ATOM 3249 O O . ILE B 1 128 ? 20.603 -14.619 10.384 1.00 17.79 128 ILE B O 1
ATOM 3254 N N . ASN B 1 129 ? 20.009 -16.043 8.745 1.00 17.20 129 ASN B N 1
ATOM 3255 C CA . ASN B 1 129 ? 20.877 -17.121 9.213 1.00 17.77 129 ASN B CA 1
ATOM 3256 C C . ASN B 1 129 ? 22.353 -16.753 9.095 1.00 21.44 129 ASN B C 1
ATOM 3257 O O . ASN B 1 129 ? 23.183 -17.245 9.862 1.00 20.74 129 ASN B O 1
ATOM 3262 N N . SER B 1 130 ? 22.673 -15.889 8.136 1.00 16.63 130 SER B N 1
ATOM 3263 C CA . SER B 1 130 ? 24.052 -15.466 7.904 1.00 22.26 130 SER B CA 1
ATOM 3264 C C . SER B 1 130 ? 24.459 -14.241 8.710 1.00 21.12 130 SER B C 1
ATOM 3265 O O . SER B 1 130 ? 25.601 -13.795 8.629 1.00 21.82 130 SER B O 1
ATOM 3268 N N . SER B 1 131 ? 23.531 -13.700 9.489 1.00 22.39 131 SER B N 1
ATOM 3269 C CA . SER B 1 131 ? 23.821 -12.515 10.284 1.00 26.80 131 SER B CA 1
ATOM 3270 C C . SER B 1 131 ? 24.576 -12.856 11.562 1.00 27.32 131 SER B C 1
ATOM 3271 O O . SER B 1 131 ? 24.478 -13.971 12.077 1.00 26.40 131 SER B O 1
ATOM 3274 N N . SER B 1 132 ? 25.331 -11.890 12.072 1.00 32.52 132 SER B N 1
ATOM 3275 C CA . SER B 1 132 ? 26.082 -12.099 13.301 1.00 36.55 132 SER B CA 1
ATOM 3276 C C . SER B 1 132 ? 25.089 -12.435 14.406 1.00 38.10 132 SER B C 1
ATOM 3277 O O . SER B 1 132 ? 23.946 -11.974 14.385 1.00 35.80 132 SER B O 1
ATOM 3280 N N . SER B 1 133 ? 25.519 -13.240 15.369 1.00 40.69 133 SER B N 1
ATOM 3281 C CA . SER B 1 133 ? 24.642 -13.617 16.468 1.00 46.27 133 SER B CA 1
ATOM 3282 C C . SER B 1 133 ? 24.353 -12.428 17.378 1.00 46.47 133 SER B C 1
ATOM 3283 O O . SER B 1 133 ? 23.683 -12.568 18.396 1.00 47.90 133 SER B O 1
ATOM 3286 N N . ASN B 1 134 ? 24.859 -11.256 17.007 1.00 48.16 134 ASN B N 1
ATOM 3287 C CA . ASN B 1 134 ? 24.637 -10.050 17.797 1.00 48.22 134 ASN B CA 1
ATOM 3288 C C . ASN B 1 134 ? 23.362 -9.346 17.340 1.00 48.02 134 ASN B C 1
ATOM 3289 O O . ASN B 1 134 ? 23.117 -8.192 17.692 1.00 48.00 134 ASN B O 1
ATOM 3294 N N . GLN B 1 135 ? 22.553 -10.046 16.552 1.00 44.44 135 GLN B N 1
ATOM 3295 C CA . GLN B 1 135 ? 21.315 -9.476 16.040 1.00 41.11 135 GLN B CA 1
ATOM 3296 C C . GLN B 1 135 ? 20.148 -10.444 16.168 1.00 37.77 135 GLN B C 1
ATOM 3297 O O . GLN B 1 135 ? 20.236 -11.597 15.749 1.00 40.60 135 GLN B O 1
ATOM 3303 N N . ASN B 1 136 ? 19.056 -9.966 16.754 1.00 31.87 136 ASN B N 1
ATOM 3304 C CA . ASN B 1 136 ? 17.859 -10.776 16.933 1.00 29.25 136 ASN B CA 1
ATOM 3305 C C . ASN B 1 136 ? 16.790 -10.333 15.943 1.00 26.84 136 ASN B C 1
ATOM 3306 O O . ASN B 1 136 ? 16.506 -9.142 15.818 1.00 24.23 136 ASN B O 1
ATOM 3311 N N . PHE B 1 137 ? 16.198 -11.291 15.240 1.00 22.62 137 PHE B N 1
ATOM 3312 C CA . PHE B 1 137 ? 15.160 -10.975 14.268 1.00 21.18 137 PHE B CA 1
ATOM 3313 C C . PHE B 1 137 ? 13.807 -11.542 14.669 1.00 20.72 137 PHE B C 1
ATOM 3314 O O . PHE B 1 137 ? 13.718 -12.588 15.312 1.00 22.25 137 PHE B O 1
ATOM 3322 N N . LEU B 1 138 ? 12.754 -10.829 14.289 1.00 18.43 138 LEU B N 1
ATOM 3323 C CA . LEU B 1 138 ? 11.391 -11.257 14.551 1.00 18.48 138 LEU B CA 1
ATOM 3324 C C . LEU B 1 138 ? 10.746 -11.186 13.175 1.00 18.28 138 LEU B C 1
ATOM 3325 O O . LEU B 1 138 ? 10.754 -10.130 12.543 1.00 18.95 138 LEU B O 1
ATOM 3330 N N . VAL B 1 139 ? 10.209 -12.305 12.704 1.00 15.32 139 VAL B N 1
ATOM 3331 C CA . VAL B 1 139 ? 9.575 -12.337 11.393 1.00 15.54 139 VAL B CA 1
ATOM 3332 C C . VAL B 1 139 ? 8.117 -12.724 11.539 1.00 16.29 139 VAL B C 1
ATOM 3333 O O . VAL B 1 139 ? 7.802 -13.792 12.068 1.00 16.23 139 VAL B O 1
ATOM 3337 N N . ILE B 1 140 ? 7.234 -11.848 11.067 1.00 12.47 140 ILE B N 1
ATOM 3338 C CA . ILE B 1 140 ? 5.799 -12.078 11.153 1.00 14.79 140 ILE B CA 1
ATOM 3339 C C . ILE B 1 140 ? 5.154 -12.044 9.771 1.00 16.15 140 ILE B C 1
ATOM 3340 O O . ILE B 1 140 ? 5.343 -11.094 9.009 1.00 16.97 140 ILE B O 1
ATOM 3345 N N . GLY B 1 141 ? 4.386 -13.084 9.460 1.00 11.88 141 GLY B N 1
ATOM 3346 C CA . GLY B 1 141 ? 3.722 -13.162 8.171 1.00 12.63 141 GLY B CA 1
ATOM 3347 C C . GLY B 1 141 ? 2.216 -13.008 8.253 1.00 15.06 141 GLY B C 1
ATOM 3348 O O . GLY B 1 141 ? 1.594 -13.373 9.253 1.00 12.95 141 GLY B O 1
ATOM 3349 N N . SER B 1 142 ? 1.635 -12.455 7.193 1.00 13.46 142 SER B N 1
ATOM 3350 C CA . SER B 1 142 ? 0.197 -12.244 7.089 1.00 14.26 142 SER B CA 1
ATOM 3351 C C . SER B 1 142 ? -0.160 -12.375 5.615 1.00 15.28 142 SER B C 1
ATOM 3352 O O . SER B 1 142 ? 0.683 -12.160 4.753 1.00 15.57 142 SER B O 1
ATOM 3355 N N . TYR B 1 143 ? -1.410 -12.708 5.324 1.00 14.13 143 TYR B N 1
ATOM 3356 C CA . TYR B 1 143 ? -1.822 -12.904 3.937 1.00 13.24 143 TYR B CA 1
ATOM 3357 C C . TYR B 1 143 ? -3.292 -12.526 3.800 1.00 14.11 143 TYR B C 1
ATOM 3358 O O . TYR B 1 143 ? -4.152 -13.079 4.491 1.00 13.00 143 TYR B O 1
ATOM 3367 N N . LEU B 1 144 ? -3.581 -11.580 2.912 1.00 11.99 144 LEU B N 1
ATOM 3368 C CA . LEU B 1 144 ? -4.948 -11.132 2.725 1.00 14.55 144 LEU B CA 1
ATOM 3369 C C . LEU B 1 144 ? -5.350 -11.075 1.263 1.00 14.31 144 LEU B C 1
ATOM 3370 O O . LEU B 1 144 ? -4.508 -11.056 0.364 1.00 14.65 144 LEU B O 1
ATOM 3375 N N . GLU B 1 145 ? -6.655 -11.065 1.038 1.00 14.18 145 GLU B N 1
ATOM 3376 C CA . GLU B 1 145 ? -7.201 -10.945 -0.299 1.00 14.49 145 GLU B CA 1
ATOM 3377 C C . GLU B 1 145 ? -8.166 -9.779 -0.217 1.00 17.13 145 GLU B C 1
ATOM 3378 O O . GLU B 1 145 ? -8.909 -9.650 0.758 1.00 15.07 145 GLU B O 1
ATOM 3384 N N . LEU B 1 146 ? -8.123 -8.918 -1.225 1.00 15.05 146 LEU B N 1
ATOM 3385 C CA . LEU B 1 146 ? -9.002 -7.760 -1.295 1.00 15.06 146 LEU B CA 1
ATOM 3386 C C . LEU B 1 146 ? -9.912 -7.958 -2.501 1.00 15.62 146 LEU B C 1
ATOM 3387 O O . LEU B 1 146 ? -9.445 -8.046 -3.638 1.00 14.95 146 LEU B O 1
ATOM 3392 N N . TYR B 1 147 ? -11.212 -8.051 -2.246 1.00 17.34 147 TYR B N 1
ATOM 3393 C CA . TYR B 1 147 ? -12.192 -8.248 -3.307 1.00 19.91 147 TYR B CA 1
ATOM 3394 C C . TYR B 1 147 ? -13.457 -7.456 -2.993 1.00 19.66 147 TYR B C 1
ATOM 3395 O O . TYR B 1 147 ? -13.963 -7.503 -1.873 1.00 18.12 147 TYR B O 1
ATOM 3404 N N . ASN B 1 148 ? -13.956 -6.723 -3.984 1.00 22.04 148 ASN B N 1
ATOM 3405 C CA . ASN B 1 148 ? -15.169 -5.931 -3.814 1.00 23.34 148 ASN B CA 1
ATOM 3406 C C . ASN B 1 148 ? -15.041 -5.029 -2.586 1.00 22.87 148 ASN B C 1
ATOM 3407 O O . ASN B 1 148 ? -16.001 -4.833 -1.836 1.00 22.55 148 ASN B O 1
ATOM 3412 N N . GLU B 1 149 ? -13.843 -4.483 -2.397 1.00 20.91 149 GLU B N 1
ATOM 3413 C CA . GLU B 1 149 ? -13.530 -3.601 -1.276 1.00 19.90 149 GLU B CA 1
ATOM 3414 C C . GLU B 1 149 ? -13.704 -4.262 0.085 1.00 21.46 149 GLU B C 1
ATOM 3415 O O . GLU B 1 149 ? -13.939 -3.591 1.090 1.00 24.36 149 GLU B O 1
ATOM 3421 N N . GLU B 1 150 ? -13.586 -5.585 0.106 1.00 20.74 150 GLU B N 1
ATOM 3422 C CA . GLU B 1 150 ? -13.695 -6.354 1.339 1.00 19.85 150 GLU B CA 1
ATOM 3423 C C . GLU B 1 150 ? -12.399 -7.131 1.536 1.00 18.28 150 GLU B C 1
ATOM 3424 O O . GLU B 1 150 ? -11.892 -7.742 0.599 1.00 17.89 150 GLU B O 1
ATOM 3430 N N . ILE B 1 151 ? -11.870 -7.101 2.754 1.00 16.84 151 ILE B N 1
ATOM 3431 C CA . ILE B 1 151 ? -10.625 -7.792 3.061 1.00 15.59 151 ILE B CA 1
ATOM 3432 C C . ILE B 1 151 ? -10.862 -9.139 3.728 1.00 17.43 151 ILE B C 1
ATOM 3433 O O . ILE B 1 151 ? -11.587 -9.240 4.719 1.00 19.45 151 ILE B O 1
ATOM 3438 N N . ARG B 1 152 ? -10.240 -10.174 3.178 1.00 16.21 152 ARG B N 1
ATOM 3439 C CA . ARG B 1 152 ? -10.369 -11.514 3.724 1.00 18.11 152 ARG B CA 1
ATOM 3440 C C . ARG B 1 152 ? -9.001 -12.009 4.179 1.00 18.18 152 ARG B C 1
ATOM 3441 O O . ARG B 1 152 ? -8.004 -11.826 3.475 1.00 16.25 152 ARG B O 1
ATOM 3449 N N . ASP B 1 153 ? -8.957 -12.618 5.362 1.00 14.85 153 ASP B N 1
ATOM 3450 C CA . ASP B 1 153 ? -7.724 -13.182 5.904 1.00 15.62 153 ASP B CA 1
ATOM 3451 C C . ASP B 1 153 ? -7.596 -14.524 5.185 1.00 15.71 153 ASP B C 1
ATOM 3452 O O . ASP B 1 153 ? -8.407 -15.417 5.401 1.00 16.27 153 ASP B O 1
ATOM 3457 N N . LEU B 1 154 ? -6.592 -14.674 4.327 1.00 13.78 154 LEU B N 1
ATOM 3458 C CA . LEU B 1 154 ? -6.446 -15.925 3.586 1.00 14.16 154 LEU B CA 1
ATOM 3459 C C . LEU B 1 154 ? -5.970 -17.101 4.424 1.00 15.94 154 LEU B C 1
ATOM 3460 O O . LEU B 1 154 ? -6.014 -18.246 3.969 1.00 18.06 154 LEU B O 1
ATOM 3465 N N . ILE B 1 155 ? -5.514 -16.831 5.641 1.00 16.74 155 ILE B N 1
ATOM 3466 C CA . ILE B 1 155 ? -5.048 -17.907 6.508 1.00 18.44 155 ILE B CA 1
ATOM 3467 C C . ILE B 1 155 ? -6.191 -18.440 7.367 1.00 19.04 155 ILE B C 1
ATOM 3468 O O . ILE B 1 155 ? -6.455 -19.643 7.376 1.00 20.20 155 ILE B O 1
ATOM 3473 N N . LYS B 1 156 ? -6.873 -17.550 8.080 1.00 18.73 156 LYS B N 1
ATOM 3474 C CA . LYS B 1 156 ? -7.991 -17.957 8.931 1.00 18.96 156 LYS B CA 1
ATOM 3475 C C . LYS B 1 156 ? -9.316 -17.955 8.187 1.00 20.09 156 LYS B C 1
ATOM 3476 O O . LYS B 1 156 ? -10.318 -18.476 8.678 1.00 19.03 156 LYS B O 1
ATOM 3482 N N . ASN B 1 157 ? -9.317 -17.362 7.000 1.00 20.50 157 ASN B N 1
ATOM 3483 C CA . ASN B 1 157 ? -10.516 -17.282 6.182 1.00 22.18 157 ASN B CA 1
ATOM 3484 C C . ASN B 1 157 ? -11.606 -16.440 6.850 1.00 24.44 157 ASN B C 1
ATOM 3485 O O . ASN B 1 157 ? -12.799 -16.724 6.706 1.00 26.56 157 ASN B O 1
ATOM 3490 N N . ASN B 1 158 ? -11.195 -15.421 7.601 1.00 22.62 158 ASN B N 1
ATOM 3491 C CA . ASN B 1 158 ? -12.148 -14.517 8.236 1.00 22.23 158 ASN B CA 1
ATOM 3492 C C . ASN B 1 158 ? -12.433 -13.445 7.199 1.00 21.89 158 ASN B C 1
ATOM 3493 O O . ASN B 1 158 ? -11.526 -13.008 6.490 1.00 20.33 158 ASN B O 1
ATOM 3498 N N . THR B 1 159 ? -13.687 -13.020 7.112 1.00 19.84 159 THR B N 1
ATOM 3499 C CA . THR B 1 159 ? -14.084 -12.040 6.113 1.00 21.47 159 THR B CA 1
ATOM 3500 C C . THR B 1 159 ? -14.474 -10.665 6.652 1.00 20.42 159 THR B C 1
ATOM 3501 O O . THR B 1 159 ? -14.616 -10.470 7.860 1.00 22.11 159 THR B O 1
ATOM 3505 N N . LYS B 1 160 ? -14.635 -9.716 5.734 1.00 20.63 160 LYS B N 1
ATOM 3506 C CA . LYS B 1 160 ? -15.026 -8.349 6.065 1.00 24.89 160 LYS B CA 1
ATOM 3507 C C . LYS B 1 160 ? -14.170 -7.689 7.137 1.00 23.96 160 LYS B C 1
ATOM 3508 O O . LYS B 1 160 ? -14.692 -6.974 7.993 1.00 22.80 160 LYS B O 1
ATOM 3514 N N . LEU B 1 161 ? -12.862 -7.916 7.101 1.00 22.84 161 LEU B N 1
ATOM 3515 C CA . LEU B 1 161 ? -11.993 -7.307 8.101 1.00 20.39 161 LEU B CA 1
ATOM 3516 C C . LEU B 1 161 ? -11.865 -5.813 7.833 1.00 22.31 161 LEU B C 1
ATOM 3517 O O . LEU B 1 161 ? -11.596 -5.395 6.708 1.00 21.28 161 LEU B O 1
ATOM 3522 N N . PRO B 1 162 ? -12.074 -4.987 8.870 1.00 23.07 162 PRO B N 1
ATOM 3523 C CA . PRO B 1 162 ? -11.984 -3.533 8.743 1.00 23.93 162 PRO B CA 1
ATOM 3524 C C . PRO B 1 162 ? -10.555 -3.016 8.685 1.00 23.05 162 PRO B C 1
ATOM 3525 O O . PRO B 1 162 ? -9.633 -3.627 9.223 1.00 20.34 162 PRO B O 1
ATOM 3529 N N . LEU B 1 163 ? -10.388 -1.881 8.022 1.00 21.26 163 LEU B N 1
ATOM 3530 C CA . LEU B 1 163 ? -9.089 -1.253 7.891 1.00 25.10 163 LEU B CA 1
ATOM 3531 C C . LEU B 1 163 ? -9.013 -0.162 8.957 1.00 26.77 163 LEU B C 1
ATOM 3532 O O . LEU B 1 163 ? -9.868 0.723 9.008 1.00 31.33 163 LEU B O 1
ATOM 3537 N N . LYS B 1 164 ? -8.007 -0.243 9.822 1.00 23.38 164 LYS B N 1
ATOM 3538 C CA . LYS B 1 164 ? -7.818 0.746 10.878 1.00 23.15 164 LYS B CA 1
ATOM 3539 C C . LYS B 1 164 ? -6.484 1.452 10.686 1.00 22.42 164 LYS B C 1
ATOM 3540 O O . LYS B 1 164 ? -5.637 0.996 9.921 1.00 20.63 164 LYS B O 1
ATOM 3546 N N . GLU B 1 165 ? -6.289 2.561 11.386 1.00 20.42 165 GLU B N 1
ATOM 3547 C CA . GLU B 1 165 ? -5.047 3.302 11.244 1.00 20.20 165 GLU B CA 1
ATOM 3548 C C . GLU B 1 165 ? -4.749 4.192 12.443 1.00 21.56 165 GLU B C 1
ATOM 3549 O O . GLU B 1 165 ? -5.633 4.875 12.955 1.00 20.64 165 GLU B O 1
ATOM 3555 N N . ASP B 1 166 ? -3.504 4.154 12.905 1.00 22.79 166 ASP B N 1
ATOM 3556 C CA . ASP B 1 166 ? -3.081 5.003 14.011 1.00 24.68 166 ASP B CA 1
ATOM 3557 C C . ASP B 1 166 ? -1.651 5.449 13.724 1.00 28.11 166 ASP B C 1
ATOM 3558 O O . ASP B 1 166 ? -1.008 4.929 12.814 1.00 27.36 166 ASP B O 1
ATOM 3563 N N . LYS B 1 167 ? -1.154 6.410 14.491 1.00 31.44 167 LYS B N 1
ATOM 3564 C CA . LYS B 1 167 ? 0.190 6.936 14.272 1.00 36.94 167 LYS B CA 1
ATOM 3565 C C . LYS B 1 167 ? 1.347 6.050 14.722 1.00 38.14 167 LYS B C 1
ATOM 3566 O O . LYS B 1 167 ? 2.486 6.258 14.306 1.00 40.89 167 LYS B O 1
ATOM 3572 N N . THR B 1 168 ? 1.059 5.060 15.559 1.00 38.14 168 THR B N 1
ATOM 3573 C CA . THR B 1 168 ? 2.098 4.166 16.059 1.00 40.63 168 THR B CA 1
ATOM 3574 C C . THR B 1 168 ? 2.127 2.836 15.308 1.00 40.03 168 THR B C 1
ATOM 3575 O O . THR B 1 168 ? 2.991 1.995 15.549 1.00 42.53 168 THR B O 1
ATOM 3579 N N . ARG B 1 169 ? 1.196 2.655 14.381 1.00 37.00 169 ARG B N 1
ATOM 3580 C CA . ARG B 1 169 ? 1.111 1.404 13.641 1.00 35.15 169 ARG B CA 1
ATOM 3581 C C . ARG B 1 169 ? 0.827 1.639 12.164 1.00 31.79 169 ARG B C 1
ATOM 3582 O O . ARG B 1 169 ? 1.002 0.742 11.337 1.00 32.64 169 ARG B O 1
ATOM 3590 N N . GLY B 1 170 ? 0.398 2.853 11.834 1.00 26.35 170 GLY B N 1
ATOM 3591 C CA . GLY B 1 170 ? 0.078 3.165 10.455 1.00 23.62 170 GLY B CA 1
ATOM 3592 C C . GLY B 1 170 ? -1.189 2.428 10.082 1.00 20.29 170 GLY B C 1
ATOM 3593 O O . GLY B 1 170 ? -1.982 2.075 10.956 1.00 21.68 170 GLY B O 1
ATOM 3594 N N . ILE B 1 171 ? -1.385 2.194 8.789 1.00 20.42 171 ILE B N 1
ATOM 3595 C CA . ILE B 1 171 ? -2.563 1.488 8.310 1.00 18.80 171 ILE B CA 1
ATOM 3596 C C . ILE B 1 171 ? -2.398 -0.004 8.597 1.00 20.21 171 ILE B C 1
ATOM 3597 O O . ILE B 1 171 ? -1.323 -0.569 8.399 1.00 19.22 171 ILE B O 1
ATOM 3602 N N . TYR B 1 172 ? -3.457 -0.637 9.088 1.00 19.72 172 TYR B N 1
ATOM 3603 C CA . TYR B 1 172 ? -3.407 -2.065 9.371 1.00 21.66 172 TYR B CA 1
ATOM 3604 C C . TYR B 1 172 ? -4.796 -2.679 9.270 1.00 18.83 172 TYR B C 1
ATOM 3605 O O . TYR B 1 172 ? -5.804 -1.974 9.323 1.00 18.23 172 TYR B O 1
ATOM 3614 N N . VAL B 1 173 ? -4.847 -3.993 9.094 1.00 20.46 173 VAL B N 1
ATOM 3615 C CA . VAL B 1 173 ? -6.122 -4.684 8.991 1.00 18.20 173 VAL B CA 1
ATOM 3616 C C . VAL B 1 173 ? -6.497 -5.226 10.364 1.00 19.99 173 VAL B C 1
ATOM 3617 O O . VAL B 1 173 ? -5.804 -6.079 10.920 1.00 19.05 173 VAL B O 1
ATOM 3621 N N . ASP B 1 174 ? -7.596 -4.712 10.908 1.00 21.88 174 ASP B N 1
ATOM 3622 C CA . ASP B 1 174 ? -8.063 -5.119 12.226 1.00 22.62 174 ASP B CA 1
ATOM 3623 C C . ASP B 1 174 ? -8.560 -6.559 12.220 1.00 20.26 174 ASP B C 1
ATOM 3624 O O . ASP B 1 174 ? -9.495 -6.894 11.496 1.00 23.14 174 ASP B O 1
ATOM 3629 N N . GLY B 1 175 ? -7.930 -7.405 13.029 1.00 22.57 175 GLY B N 1
ATOM 3630 C CA . GLY B 1 175 ? -8.340 -8.796 13.102 1.00 22.45 175 GLY B CA 1
ATOM 3631 C C . GLY B 1 175 ? -7.559 -9.732 12.199 1.00 19.92 175 GLY B C 1
ATOM 3632 O O . GLY B 1 175 ? -7.740 -10.946 12.256 1.00 20.38 175 GLY B O 1
ATOM 3633 N N . LEU B 1 176 ? -6.697 -9.174 11.357 1.00 19.04 176 LEU B N 1
ATOM 3634 C CA . LEU B 1 176 ? -5.889 -9.987 10.456 1.00 16.77 176 LEU B CA 1
ATOM 3635 C C . LEU B 1 176 ? -4.904 -10.818 11.272 1.00 16.03 176 LEU B C 1
ATOM 3636 O O . LEU B 1 176 ? -4.156 -10.276 12.085 1.00 18.98 176 LEU B O 1
ATOM 3641 N N . SER B 1 177 ? -4.896 -12.132 11.061 1.00 16.33 177 SER B N 1
ATOM 3642 C CA . SER B 1 177 ? -3.986 -12.984 11.813 1.00 15.06 177 SER B CA 1
ATOM 3643 C C . SER B 1 177 ? -2.527 -12.735 11.446 1.00 18.71 177 SER B C 1
ATOM 3644 O O . SER B 1 177 ? -2.179 -12.561 10.271 1.00 16.75 177 SER B O 1
ATOM 3647 N N . MET B 1 178 ? -1.685 -12.694 12.472 1.00 17.98 178 MET B N 1
ATOM 3648 C CA . MET B 1 178 ? -0.254 -12.479 12.311 1.00 16.19 178 MET B CA 1
ATOM 3649 C C . MET B 1 178 ? 0.421 -13.764 12.753 1.00 19.07 178 MET B C 1
ATOM 3650 O O . MET B 1 178 ? 0.065 -14.335 13.786 1.00 19.52 178 MET B O 1
ATOM 3655 N N . HIS B 1 179 ? 1.397 -14.220 11.981 1.00 14.97 179 HIS B N 1
ATOM 3656 C CA . HIS B 1 179 ? 2.071 -15.464 12.308 1.00 13.86 179 HIS B CA 1
ATOM 3657 C C . HIS B 1 179 ? 3.575 -15.323 12.448 1.00 16.02 179 HIS B C 1
ATOM 3658 O O . HIS B 1 179 ? 4.264 -14.980 11.490 1.00 16.15 179 HIS B O 1
ATOM 3665 N N . ARG B 1 180 ? 4.085 -15.585 13.647 1.00 18.20 180 ARG B N 1
ATOM 3666 C CA . ARG B 1 180 ? 5.519 -15.510 13.865 1.00 19.28 180 ARG B CA 1
ATOM 3667 C C . ARG B 1 180 ? 6.132 -16.756 13.239 1.00 20.24 180 ARG B C 1
ATOM 3668 O O . ARG B 1 180 ? 5.658 -17.871 13.460 1.00 20.88 180 ARG B O 1
ATOM 3676 N N . VAL B 1 181 ? 7.179 -16.557 12.449 1.00 17.15 181 VAL B N 1
ATOM 3677 C CA . VAL B 1 181 ? 7.855 -17.660 11.781 1.00 16.72 181 VAL B CA 1
ATOM 3678 C C . VAL B 1 181 ? 9.363 -17.560 11.983 1.00 16.16 181 VAL B C 1
ATOM 3679 O O . VAL B 1 181 ? 9.901 -16.468 12.186 1.00 16.30 181 VAL B O 1
ATOM 3683 N N . THR B 1 182 ? 10.041 -18.702 11.933 1.00 16.68 182 THR B N 1
ATOM 3684 C CA . THR B 1 182 ? 11.488 -18.729 12.104 1.00 18.71 182 THR B CA 1
ATOM 3685 C C . THR B 1 182 ? 12.188 -19.438 10.946 1.00 16.48 182 THR B C 1
ATOM 3686 O O . THR B 1 182 ? 13.407 -19.596 10.956 1.00 18.44 182 THR B O 1
ATOM 3690 N N . THR B 1 183 ? 11.415 -19.859 9.949 1.00 15.16 183 THR B N 1
ATOM 3691 C CA . THR B 1 183 ? 11.977 -20.537 8.786 1.00 15.86 183 THR B CA 1
ATOM 3692 C C . THR B 1 183 ? 11.225 -20.150 7.522 1.00 13.72 183 THR B C 1
ATOM 3693 O O . THR B 1 183 ? 10.071 -19.716 7.583 1.00 15.13 183 THR B O 1
ATOM 3697 N N . ALA B 1 184 ? 11.882 -20.323 6.378 1.00 16.39 184 ALA B N 1
ATOM 3698 C CA . ALA B 1 184 ? 11.272 -20.020 5.087 1.00 16.74 184 ALA B CA 1
ATOM 3699 C C . ALA B 1 184 ? 10.144 -21.015 4.844 1.00 17.92 184 ALA B C 1
ATOM 3700 O O . ALA B 1 184 ? 9.101 -20.667 4.294 1.00 14.70 184 ALA B O 1
ATOM 3702 N N . ALA B 1 185 ? 10.357 -22.260 5.265 1.00 16.29 185 ALA B N 1
ATOM 3703 C CA . ALA B 1 185 ? 9.356 -23.307 5.102 1.00 16.30 185 ALA B CA 1
ATOM 3704 C C . ALA B 1 185 ? 8.033 -22.903 5.755 1.00 18.05 185 ALA B C 1
ATOM 3705 O O . ALA B 1 185 ? 6.958 -23.171 5.214 1.00 16.90 185 ALA B O 1
ATOM 3707 N N . GLU B 1 186 ? 8.114 -22.266 6.921 1.00 16.47 186 GLU B N 1
ATOM 3708 C CA . GLU B 1 186 ? 6.916 -21.825 7.626 1.00 16.66 186 GLU B CA 1
ATOM 3709 C C . GLU B 1 186 ? 6.162 -20.768 6.835 1.00 17.44 186 GLU B C 1
ATOM 3710 O O . GLU B 1 186 ? 4.938 -20.798 6.772 1.00 16.50 186 GLU B O 1
ATOM 3716 N N . LEU B 1 187 ? 6.890 -19.821 6.250 1.00 15.06 187 LEU B N 1
ATOM 3717 C CA . LEU B 1 187 ? 6.242 -18.786 5.458 1.00 15.75 187 LEU B CA 1
ATOM 3718 C C . LEU B 1 187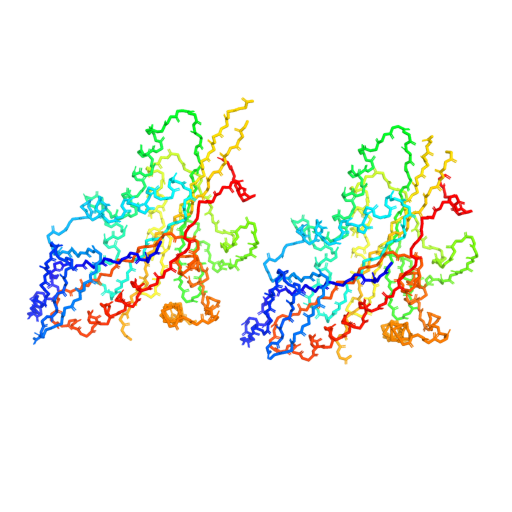 ? 5.605 -19.439 4.238 1.00 13.26 187 LEU B C 1
ATOM 3719 O O . LEU B 1 187 ? 4.473 -19.129 3.886 1.00 12.89 187 LEU B O 1
ATOM 3724 N N . SER B 1 188 ? 6.330 -20.352 3.596 1.00 13.84 188 SER B N 1
ATOM 3725 C CA . SER B 1 188 ? 5.789 -21.038 2.426 1.00 14.90 188 SER B CA 1
ATOM 3726 C C . SER B 1 188 ? 4.536 -21.836 2.778 1.00 15.24 188 SER B C 1
ATOM 3727 O O . SER B 1 188 ? 3.627 -21.968 1.959 1.00 15.42 188 SER B O 1
ATOM 3730 N N . ALA B 1 189 ? 4.492 -22.369 3.995 1.00 14.91 189 ALA B N 1
ATOM 3731 C CA . ALA B 1 189 ? 3.337 -23.141 4.437 1.00 16.73 189 ALA B CA 1
ATOM 3732 C C . ALA B 1 189 ? 2.110 -22.238 4.547 1.00 17.54 189 ALA B C 1
ATOM 3733 O O . ALA B 1 189 ? 0.997 -22.657 4.235 1.00 17.57 189 ALA B O 1
ATOM 3735 N N . LEU B 1 190 ? 2.316 -21.001 4.991 1.00 14.16 190 LEU B N 1
ATOM 3736 C CA . LEU B 1 190 ? 1.216 -20.048 5.114 1.00 15.14 190 LEU B CA 1
ATOM 3737 C C . LEU B 1 190 ? 0.710 -19.658 3.731 1.00 15.82 190 LEU B C 1
ATOM 3738 O O . LEU B 1 190 ? -0.494 -19.523 3.513 1.00 14.44 190 LEU B O 1
ATOM 3743 N N . MET B 1 191 ? 1.638 -19.475 2.796 1.00 17.21 191 MET B N 1
ATOM 3744 C CA . MET B 1 191 ? 1.277 -19.123 1.427 1.00 16.73 191 MET B CA 1
ATOM 3745 C C . MET B 1 191 ? 0.444 -20.252 0.816 1.00 17.09 191 MET B C 1
ATOM 3746 O O . MET B 1 191 ? -0.598 -20.008 0.207 1.00 17.03 191 MET B O 1
ATOM 3751 N N . ASP B 1 192 ? 0.908 -21.487 0.984 1.00 16.56 192 ASP B N 1
ATOM 3752 C CA . ASP B 1 192 ? 0.191 -22.648 0.462 1.00 20.89 192 ASP B CA 1
ATOM 3753 C C . ASP B 1 192 ? -1.227 -22.698 1.023 1.00 19.72 192 ASP B C 1
ATOM 3754 O O . ASP B 1 192 ? -2.182 -22.966 0.294 1.00 19.37 192 ASP B O 1
ATOM 3759 N N . LYS B 1 193 ? -1.352 -22.439 2.321 1.00 20.23 193 LYS B N 1
ATOM 3760 C CA . LYS B 1 193 ? -2.645 -22.460 2.998 1.00 20.47 193 LYS B CA 1
ATOM 3761 C C . LYS B 1 193 ? -3.558 -21.378 2.422 1.00 21.16 193 LYS B C 1
ATOM 3762 O O . LYS B 1 193 ? -4.706 -21.645 2.053 1.00 20.10 193 LYS B O 1
ATOM 3768 N N . GLY B 1 194 ? -3.042 -20.156 2.343 1.00 21.02 194 GLY B N 1
ATOM 3769 C CA . GLY B 1 194 ? -3.828 -19.061 1.806 1.00 23.30 194 GLY B CA 1
ATOM 3770 C C . GLY B 1 194 ? -4.189 -19.267 0.346 1.00 26.44 194 GLY B C 1
ATOM 3771 O O . GLY B 1 194 ? -5.326 -19.034 -0.059 1.00 25.98 194 GLY B O 1
ATOM 3772 N N . PHE B 1 195 ? -3.219 -19.707 -0.449 1.00 29.47 195 PHE B N 1
ATOM 3773 C CA . PHE B 1 195 ? -3.445 -19.940 -1.871 1.00 34.11 195 PHE B CA 1
ATOM 3774 C C . PHE B 1 195 ? -4.619 -20.893 -2.071 1.00 34.17 195 PHE B C 1
ATOM 3775 O O . PHE B 1 195 ? -5.430 -20.715 -2.980 1.00 33.91 195 PHE B O 1
ATOM 3783 N N . ALA B 1 196 ? -4.706 -21.900 -1.209 1.00 33.48 196 ALA B N 1
ATOM 3784 C CA . ALA B 1 196 ? -5.777 -22.885 -1.280 1.00 35.56 196 ALA B CA 1
ATOM 3785 C C . ALA B 1 196 ? -7.135 -22.262 -0.959 1.00 36.78 196 ALA B C 1
ATOM 3786 O O . ALA B 1 196 ? -8.165 -22.718 -1.456 1.00 36.73 196 ALA B O 1
ATOM 3788 N N . ASN B 1 197 ? -7.136 -21.224 -0.127 1.00 38.17 197 ASN B N 1
ATOM 3789 C CA . ASN B 1 197 ? -8.378 -20.549 0.236 1.00 40.04 197 ASN B CA 1
ATOM 3790 C C . ASN B 1 197 ? -8.706 -19.438 -0.754 1.00 41.65 197 ASN B C 1
ATOM 3791 O O . ASN B 1 197 ? -9.834 -18.951 -0.799 1.00 42.54 197 ASN B O 1
ATOM 3796 N N . ARG B 1 198 ? -7.717 -19.040 -1.546 1.00 42.95 198 ARG B N 1
ATOM 3797 C CA . ARG B 1 198 ? -7.910 -17.979 -2.526 1.00 46.28 198 ARG B CA 1
ATOM 3798 C C . ARG B 1 198 ? -8.767 -18.472 -3.686 1.00 49.44 198 ARG B C 1
ATOM 3799 O O . ARG B 1 198 ? -9.138 -19.664 -3.677 1.00 51.65 198 ARG B O 1
ATOM 3807 N N . HIS B 1 199 ? -9.058 -17.666 -4.593 1.00 53.44 199 HIS B N 1
ATOM 3808 N N . SER B 1 209 ? -11.769 -14.202 -9.231 1.00 44.49 209 SER B N 1
ATOM 3809 C CA . SER B 1 209 ? -10.356 -14.193 -8.756 1.00 43.66 209 SER B CA 1
ATOM 3810 C C . SER B 1 209 ? -9.524 -13.199 -9.558 1.00 41.56 209 SER B C 1
ATOM 3811 O O . SER B 1 209 ? -8.570 -12.612 -9.046 1.00 43.62 209 SER B O 1
ATOM 3814 N N . SER B 1 210 ? -9.886 -13.018 -10.823 1.00 37.57 210 SER B N 1
ATOM 3815 C CA . SER B 1 210 ? -9.175 -12.085 -11.687 1.00 33.01 210 SER B CA 1
ATOM 3816 C C . SER B 1 210 ? -9.511 -10.658 -11.270 1.00 29.23 210 SER B C 1
ATOM 3817 O O . SER B 1 210 ? -8.855 -9.705 -11.689 1.00 29.03 210 SER B O 1
ATOM 3820 N N . ARG B 1 211 ? -10.541 -10.524 -10.439 1.00 25.38 211 ARG B N 1
ATOM 3821 C CA . ARG B 1 211 ? -10.988 -9.223 -9.952 1.00 23.52 211 ARG B CA 1
ATOM 3822 C C . ARG B 1 211 ? -10.457 -8.925 -8.551 1.00 20.44 211 ARG B C 1
ATOM 3823 O O . ARG B 1 211 ? -10.641 -7.824 -8.036 1.00 19.72 211 ARG B O 1
ATOM 3831 N N . SER B 1 212 ? -9.802 -9.904 -7.938 1.00 19.79 212 SER B N 1
ATOM 3832 C CA . SER B 1 212 ? -9.275 -9.726 -6.590 1.00 19.14 212 SER B CA 1
ATOM 3833 C C . SER B 1 212 ? -7.783 -9.412 -6.553 1.00 17.81 212 SER B C 1
ATOM 3834 O O . SER B 1 212 ? -7.051 -9.681 -7.507 1.00 16.89 212 SER B O 1
ATOM 3837 N N . HIS B 1 213 ? -7.352 -8.828 -5.439 1.00 14.88 213 HIS B N 1
ATOM 3838 C CA . HIS B 1 213 ? -5.953 -8.479 -5.216 1.00 15.17 213 HIS B CA 1
ATOM 3839 C C . HIS B 1 213 ? -5.515 -9.308 -4.021 1.00 16.74 213 HIS B C 1
ATOM 3840 O O . HIS B 1 213 ? -6.324 -9.595 -3.140 1.00 16.47 213 HIS B O 1
ATOM 3847 N N . SER B 1 214 ? -4.249 -9.698 -3.977 1.00 13.34 214 SER B N 1
ATOM 3848 C CA . SER B 1 214 ? -3.772 -10.440 -2.820 1.00 14.20 214 SER B CA 1
ATOM 3849 C C . SER B 1 214 ? -2.479 -9.789 -2.354 1.00 13.44 214 SER B C 1
ATOM 3850 O O . SER B 1 214 ? -1.701 -9.275 -3.163 1.00 13.65 214 SER B O 1
ATOM 3853 N N . ILE B 1 215 ? -2.266 -9.775 -1.046 1.00 11.74 215 ILE B N 1
ATOM 3854 C CA . ILE B 1 215 ? -1.057 -9.190 -0.501 1.00 11.39 215 ILE B CA 1
ATOM 3855 C C . ILE B 1 215 ? -0.465 -10.082 0.569 1.00 12.82 215 ILE B C 1
ATOM 3856 O O . ILE B 1 215 ? -1.109 -10.362 1.580 1.00 13.30 215 ILE B O 1
ATOM 3861 N N . PHE B 1 216 ? 0.746 -10.569 0.337 1.00 9.61 216 PHE B N 1
ATOM 3862 C CA . PHE B 1 216 ? 1.385 -11.354 1.370 1.00 10.91 216 PHE B CA 1
ATOM 3863 C C . PHE B 1 216 ? 2.300 -10.342 2.044 1.00 13.22 216 PHE B C 1
ATOM 3864 O O . PHE B 1 216 ? 3.087 -9.658 1.381 1.00 13.56 216 PHE B O 1
ATOM 3872 N N . MET B 1 217 ? 2.181 -10.236 3.359 1.00 11.85 217 MET B N 1
ATOM 3873 C CA . MET B 1 217 ? 2.958 -9.273 4.116 1.00 13.30 217 MET B CA 1
ATOM 3874 C C . MET B 1 217 ? 3.925 -9.930 5.083 1.00 14.02 217 MET B C 1
ATOM 3875 O O . MET B 1 217 ? 3.573 -10.880 5.781 1.00 14.19 217 MET B O 1
ATOM 3880 N N . VAL B 1 218 ? 5.152 -9.428 5.113 1.00 13.90 218 VAL B N 1
ATOM 3881 C CA . VAL B 1 218 ? 6.144 -9.953 6.036 1.00 13.52 218 VAL B CA 1
ATOM 3882 C C . VAL B 1 218 ? 6.787 -8.777 6.747 1.00 15.80 218 VAL B C 1
ATOM 3883 O O . VAL B 1 218 ? 7.312 -7.857 6.116 1.00 16.03 218 VAL B O 1
ATOM 3887 N N . ARG B 1 219 ? 6.700 -8.801 8.070 1.00 13.23 219 ARG B N 1
ATOM 3888 C CA . ARG B 1 219 ? 7.270 -7.760 8.904 1.00 13.37 219 ARG B CA 1
ATOM 3889 C C . ARG B 1 219 ? 8.595 -8.289 9.420 1.00 13.29 219 ARG B C 1
ATOM 3890 O O . ARG B 1 219 ? 8.660 -9.400 9.939 1.00 14.59 219 ARG B O 1
ATOM 3898 N N . ILE B 1 220 ? 9.654 -7.504 9.276 1.00 12.46 220 ILE B N 1
ATOM 3899 C CA . ILE B 1 220 ? 10.959 -7.935 9.750 1.00 16.20 220 ILE B CA 1
ATOM 3900 C C . ILE B 1 220 ? 11.525 -6.944 10.752 1.00 17.14 220 ILE B C 1
ATOM 3901 O O . ILE B 1 220 ? 11.858 -5.813 10.399 1.00 16.96 220 ILE B O 1
ATOM 3906 N N . GLU B 1 221 ? 11.628 -7.373 12.004 1.00 18.59 221 GLU B N 1
ATOM 3907 C CA . GLU B 1 221 ? 12.179 -6.523 13.048 1.00 17.93 221 GLU B CA 1
ATOM 3908 C C . GLU B 1 221 ? 13.558 -7.045 13.404 1.00 18.24 221 GLU B C 1
ATOM 3909 O O . GLU B 1 221 ? 13.748 -8.251 13.565 1.00 18.72 221 GLU B O 1
ATOM 3915 N N . CYS B 1 222 ? 14.523 -6.138 13.503 1.00 17.21 222 CYS B N 1
ATOM 3916 C CA . CYS B 1 222 ? 15.879 -6.517 13.856 1.00 19.33 222 CYS B CA 1
ATOM 3917 C C . CYS B 1 222 ? 16.307 -5.750 15.089 1.00 21.23 222 CYS B C 1
ATOM 3918 O O . CYS B 1 222 ? 16.300 -4.516 15.097 1.00 20.30 222 CYS B O 1
ATOM 3921 N N . SER B 1 223 ? 16.669 -6.491 16.130 1.00 18.97 223 SER B N 1
ATOM 3922 C CA . SER B 1 223 ? 17.110 -5.905 17.384 1.00 23.34 223 SER B CA 1
ATOM 3923 C C . SER B 1 223 ? 18.599 -6.144 17.588 1.00 23.83 223 SER B C 1
ATOM 3924 O O . SER B 1 223 ? 19.106 -7.243 17.354 1.00 22.05 223 SER B O 1
ATOM 3927 N N . GLU B 1 224 ? 19.296 -5.103 18.025 1.00 23.11 224 GLU B N 1
ATOM 3928 C CA . GLU B 1 224 ? 20.726 -5.192 18.274 1.00 26.99 224 GLU B CA 1
ATOM 3929 C C . GLU B 1 224 ? 20.976 -4.482 19.598 1.00 25.56 224 GLU B C 1
ATOM 3930 O O . GLU B 1 224 ? 20.846 -3.261 19.686 1.00 24.37 224 GLU B O 1
ATOM 3936 N N . VAL B 1 225 ? 21.312 -5.250 20.631 1.00 25.00 225 VAL B N 1
ATOM 3937 C CA . VAL B 1 225 ? 21.560 -4.676 21.949 1.00 26.48 225 VAL B CA 1
ATOM 3938 C C . VAL B 1 225 ? 22.964 -4.975 22.463 1.00 29.24 225 VAL B C 1
ATOM 3939 O O . VAL B 1 225 ? 23.339 -6.132 22.642 1.00 29.84 225 VAL B O 1
ATOM 3943 N N . ILE B 1 226 ? 23.732 -3.916 22.691 1.00 30.82 226 ILE B N 1
ATOM 3944 C CA . ILE B 1 226 ? 25.089 -4.027 23.216 1.00 35.36 226 ILE B CA 1
ATOM 3945 C C . ILE B 1 226 ? 25.111 -3.065 24.401 1.00 38.89 226 ILE B C 1
ATOM 3946 O O . ILE B 1 226 ? 25.631 -1.952 24.310 1.00 39.13 226 ILE B O 1
ATOM 3951 N N . GLU B 1 227 ? 24.528 -3.499 25.511 1.00 42.97 227 GLU B N 1
ATOM 3952 C CA . GLU B 1 227 ? 24.439 -2.669 26.705 1.00 44.64 227 GLU B CA 1
ATOM 3953 C C . GLU B 1 227 ? 25.769 -2.352 27.378 1.00 46.99 227 GLU B C 1
ATOM 3954 O O . GLU B 1 227 ? 26.822 -2.851 26.926 1.00 48.10 227 GLU B O 1
ATOM 3960 N N . ASN B 1 228 ? 25.728 -1.588 28.366 1.00 51.02 228 ASN B N 1
ATOM 3961 N N . LYS B 1 229 ? 22.509 -0.861 25.356 1.00 31.17 229 LYS B N 1
ATOM 3962 C CA . LYS B 1 229 ? 22.324 0.001 24.151 1.00 32.05 229 LYS B CA 1
ATOM 3963 C C . LYS B 1 229 ? 21.510 -0.764 23.111 1.00 29.94 229 LYS B C 1
ATOM 3964 O O . LYS B 1 229 ? 22.035 -1.636 22.419 1.00 28.45 229 LYS B O 1
ATOM 3970 N N . GLU B 1 230 ? 20.231 -0.428 22.992 1.00 28.47 230 GLU B N 1
ATOM 3971 C CA . GLU B 1 230 ? 19.367 -1.112 22.042 1.00 28.53 230 GLU B CA 1
ATOM 3972 C C . GLU B 1 230 ? 19.000 -0.276 20.822 1.00 26.10 230 GLU B C 1
ATOM 3973 O O . GLU B 1 230 ? 18.723 0.918 20.925 1.00 24.20 230 GLU B O 1
ATOM 3979 N N . VAL B 1 231 ? 19.008 -0.924 19.664 1.00 26.28 231 VAL B N 1
ATOM 3980 C CA . VAL B 1 231 ? 18.628 -0.282 18.417 1.00 23.64 231 VAL B CA 1
ATOM 3981 C C . VAL B 1 231 ? 17.739 -1.278 17.681 1.00 23.08 231 VAL B C 1
ATOM 3982 O O . VAL B 1 231 ? 18.132 -2.422 17.449 1.00 18.30 231 VAL B O 1
ATOM 3986 N N . ILE B 1 232 ? 16.527 -0.848 17.349 1.00 18.73 232 ILE B N 1
ATOM 3987 C CA . ILE B 1 232 ? 15.585 -1.705 16.644 1.00 19.80 232 ILE B CA 1
ATOM 3988 C C . ILE B 1 232 ? 15.230 -1.093 15.297 1.00 18.56 232 ILE B C 1
ATOM 3989 O O . ILE B 1 232 ? 14.985 0.110 15.195 1.00 19.28 232 ILE B O 1
ATOM 3994 N N . ARG B 1 233 ? 15.217 -1.935 14.269 1.00 18.63 233 ARG B N 1
ATOM 3995 C CA . ARG B 1 233 ? 14.876 -1.516 12.913 1.00 19.88 233 ARG B CA 1
ATOM 3996 C C . ARG B 1 233 ? 13.705 -2.388 12.479 1.00 18.46 233 ARG B C 1
ATOM 3997 O O . ARG B 1 233 ? 13.712 -3.594 12.711 1.00 18.12 233 ARG B O 1
ATOM 4005 N N . VAL B 1 234 ? 12.699 -1.789 11.852 1.00 17.10 234 VAL B N 1
ATOM 4006 C CA . VAL B 1 234 ? 11.545 -2.559 11.401 1.00 16.04 234 VAL B CA 1
ATOM 4007 C C . VAL B 1 234 ? 11.241 -2.242 9.944 1.00 15.85 234 VAL B C 1
ATOM 4008 O O . VAL B 1 234 ? 11.187 -1.076 9.552 1.00 16.51 234 VAL B O 1
ATOM 4012 N N . GLY B 1 235 ? 11.058 -3.288 9.147 1.00 15.89 235 GLY B N 1
ATOM 4013 C CA . GLY B 1 235 ? 10.752 -3.104 7.742 1.00 16.42 235 GLY B CA 1
ATOM 4014 C C . GLY B 1 235 ? 9.543 -3.940 7.382 1.00 16.10 235 GLY B C 1
ATOM 4015 O O . GLY B 1 235 ? 9.444 -5.104 7.782 1.00 15.90 235 GLY B O 1
ATOM 4016 N N . LYS B 1 236 ? 8.610 -3.348 6.646 1.00 14.47 236 LYS B N 1
ATOM 4017 C CA . LYS B 1 236 ? 7.418 -4.072 6.238 1.00 16.07 236 LYS B CA 1
ATOM 4018 C C . LYS B 1 236 ? 7.480 -4.356 4.747 1.00 15.63 236 LYS B C 1
ATOM 4019 O O . LYS B 1 236 ? 7.635 -3.446 3.934 1.00 14.72 236 LYS B O 1
ATOM 4025 N N . LEU B 1 237 ? 7.372 -5.632 4.396 1.00 13.27 237 LEU B N 1
ATOM 4026 C CA . LEU B 1 237 ? 7.413 -6.056 3.005 1.00 12.43 237 LEU B CA 1
ATOM 4027 C C . LEU B 1 237 ? 6.020 -6.434 2.527 1.00 13.63 237 LEU B C 1
ATOM 4028 O O . LEU B 1 237 ? 5.326 -7.208 3.187 1.00 12.02 237 LEU B O 1
ATOM 4033 N N . ASN B 1 238 ? 5.609 -5.864 1.394 1.00 9.97 238 ASN B N 1
ATOM 4034 C CA . ASN B 1 238 ? 4.313 -6.169 0.798 1.00 9.73 238 ASN B CA 1
ATOM 4035 C C . ASN B 1 238 ? 4.589 -6.825 -0.553 1.00 9.20 238 ASN B C 1
ATOM 4036 O O . ASN B 1 238 ? 5.285 -6.252 -1.392 1.00 9.45 238 ASN B O 1
ATOM 4041 N N . LEU B 1 239 ? 4.057 -8.028 -0.749 1.00 9.63 239 LEU B N 1
ATOM 4042 C CA . LEU B 1 239 ? 4.219 -8.760 -2.004 1.00 8.42 239 LEU B CA 1
ATOM 4043 C C . LEU B 1 239 ? 2.809 -8.790 -2.568 1.00 9.34 239 LEU B C 1
ATOM 4044 O O . LEU B 1 239 ? 1.962 -9.563 -2.125 1.00 10.26 239 LEU B O 1
ATOM 4049 N N . VAL B 1 240 ? 2.577 -7.938 -3.557 1.00 11.85 240 VAL B N 1
ATOM 4050 C CA . VAL B 1 240 ? 1.256 -7.752 -4.140 1.00 11.09 240 VAL B CA 1
ATOM 4051 C C . VAL B 1 240 ? 0.994 -8.359 -5.513 1.00 12.00 240 VAL B C 1
ATOM 4052 O O . VAL B 1 240 ? 1.777 -8.183 -6.448 1.00 11.59 240 VAL B O 1
ATOM 4056 N N . ASP B 1 241 ? -0.133 -9.060 -5.621 1.00 11.30 241 ASP B N 1
ATOM 4057 C CA . ASP B 1 241 ? -0.562 -9.691 -6.866 1.00 11.88 241 ASP B CA 1
ATOM 4058 C C . ASP B 1 241 ? -1.893 -9.015 -7.176 1.00 12.26 241 ASP B C 1
ATOM 4059 O O . ASP B 1 241 ? -2.931 -9.416 -6.657 1.00 12.91 241 ASP B O 1
ATOM 4064 N N . LEU B 1 242 ? -1.858 -7.986 -8.020 1.00 10.87 242 LEU B N 1
ATOM 4065 C CA . LEU B 1 242 ? -3.053 -7.220 -8.356 1.00 10.65 242 LEU B CA 1
ATOM 4066 C C . LEU B 1 242 ? -4.078 -7.902 -9.247 1.00 8.82 242 LEU B C 1
ATOM 4067 O O . LEU B 1 242 ? -3.780 -8.857 -9.958 1.00 12.13 242 LEU B O 1
ATOM 4072 N N . ALA B 1 243 ? -5.296 -7.371 -9.199 1.00 13.95 243 ALA B N 1
ATOM 4073 C CA . ALA B 1 243 ? -6.391 -7.863 -10.020 1.00 14.93 243 ALA B CA 1
ATOM 4074 C C . ALA B 1 243 ? -6.044 -7.511 -11.466 1.00 14.93 243 ALA B C 1
ATOM 4075 O O . ALA B 1 243 ? -5.277 -6.580 -11.709 1.00 13.27 243 ALA B O 1
ATOM 4077 N N . GLY B 1 244 ? -6.607 -8.255 -12.416 1.00 13.58 244 GLY B N 1
ATOM 4078 C CA . GLY B 1 244 ? -6.342 -8.000 -13.826 1.00 15.65 244 GLY B CA 1
ATOM 4079 C C . GLY B 1 244 ? -6.669 -6.582 -14.262 1.00 15.88 244 GLY B C 1
ATOM 4080 O O . GLY B 1 244 ? -7.707 -6.029 -13.895 1.00 15.44 244 GLY B O 1
ATOM 4081 N N . SER B 1 245 ? -5.791 -6.004 -15.074 1.00 14.51 245 SER B N 1
ATOM 4082 C CA . SER B 1 245 ? -5.950 -4.632 -15.545 1.00 16.46 245 SER B CA 1
ATOM 4083 C C . SER B 1 245 ? -6.781 -4.432 -16.812 1.00 14.91 245 SER B C 1
ATOM 4084 O O . SER B 1 245 ? -7.066 -3.291 -17.180 1.00 15.71 245 SER B O 1
ATOM 4087 N N . GLU B 1 246 ? -7.171 -5.518 -17.476 1.00 13.87 246 GLU B N 1
ATOM 4088 C CA . GLU B 1 246 ? -7.926 -5.410 -18.726 1.00 17.41 246 GLU B CA 1
ATOM 4089 C C . GLU B 1 246 ? -9.235 -4.631 -18.602 1.00 19.25 246 GLU B C 1
ATOM 4090 O O . GLU B 1 246 ? -9.835 -4.565 -17.530 1.00 18.15 246 GLU B O 1
ATOM 4096 N N . ARG B 1 247 ? -9.675 -4.042 -19.710 1.00 20.09 247 ARG B N 1
ATOM 4097 C CA . ARG B 1 247 ? -10.917 -3.280 -19.713 1.00 22.44 247 ARG B CA 1
ATOM 4098 C C . ARG B 1 247 ? -12.100 -4.212 -19.503 1.00 24.64 247 ARG B C 1
ATOM 4099 O O . ARG B 1 247 ? -11.935 -5.421 -19.743 1.00 29.52 247 ARG B O 1
ATOM 4107 N N . GLN B 1 248 ? -13.182 -3.723 -19.119 1.00 28.46 248 GLN B N 1
ATOM 4108 N N . LYS B 1 263 ? -17.420 -1.341 -4.685 1.00 36.51 263 LYS B N 1
ATOM 4109 C CA . LYS B 1 263 ? -17.213 -1.521 -6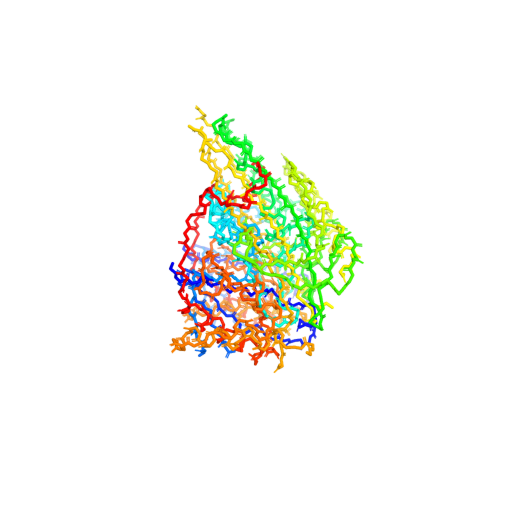.151 1.00 34.80 263 LYS B CA 1
ATOM 4110 C C . LYS B 1 263 ? -16.091 -2.515 -6.426 1.00 32.05 263 LYS B C 1
ATOM 4111 O O . LYS B 1 263 ? -15.030 -2.460 -5.802 1.00 30.66 263 LYS B O 1
ATOM 4117 N N . ILE B 1 264 ? -16.331 -3.417 -7.371 1.00 30.02 264 ILE B N 1
ATOM 4118 C CA . ILE B 1 264 ? -15.355 -4.436 -7.731 1.00 30.79 264 ILE B CA 1
ATOM 4119 C C . ILE B 1 264 ? -14.027 -3.875 -8.241 1.00 29.59 264 ILE B C 1
ATOM 4120 O O . ILE B 1 264 ? -12.967 -4.419 -7.941 1.00 26.65 264 ILE B O 1
ATOM 4125 N N . ASN B 1 265 ? -14.085 -2.784 -9.000 1.00 26.90 265 ASN B N 1
ATOM 4126 C CA . ASN B 1 265 ? -12.877 -2.190 -9.568 1.00 25.86 265 ASN B CA 1
ATOM 4127 C C . ASN B 1 265 ? -12.453 -0.859 -8.958 1.00 24.75 265 ASN B C 1
ATOM 4128 O O . ASN B 1 265 ? -11.585 -0.175 -9.504 1.00 23.13 265 ASN B O 1
ATOM 4133 N N . LEU B 1 266 ? -13.047 -0.497 -7.825 1.00 21.82 266 LEU B N 1
ATOM 4134 C CA . LEU B 1 266 ? -12.717 0.760 -7.163 1.00 20.66 266 LEU B CA 1
ATOM 4135 C C . LEU B 1 266 ? -11.244 0.892 -6.775 1.00 21.63 266 LEU B C 1
ATOM 4136 O O . LEU B 1 266 ? -10.650 1.953 -6.954 1.00 18.63 266 LEU B O 1
ATOM 4141 N N . SER B 1 267 ? -10.658 -0.173 -6.233 1.00 19.33 267 SER B N 1
ATOM 4142 C CA . SER B 1 267 ? -9.254 -0.122 -5.838 1.00 18.86 267 SER B CA 1
ATOM 4143 C C . SER B 1 267 ? -8.335 0.015 -7.045 1.00 17.81 267 SER B C 1
ATOM 4144 O O . SER B 1 267 ? -7.337 0.735 -6.999 1.00 18.17 267 SER B O 1
ATOM 4147 N N . LEU B 1 268 ? -8.674 -0.678 -8.124 1.00 19.94 268 LEU B N 1
ATOM 4148 C CA . LEU B 1 268 ? -7.873 -0.615 -9.335 1.00 20.43 268 LEU B CA 1
ATOM 4149 C C . LEU B 1 268 ? -7.975 0.791 -9.922 1.00 20.05 268 LEU B C 1
ATOM 4150 O O . LEU B 1 268 ? -6.985 1.353 -10.391 1.00 21.48 268 LEU B O 1
ATOM 4155 N N . SER B 1 269 ? -9.174 1.365 -9.882 1.00 19.07 269 SER B N 1
ATOM 4156 C CA . SER B 1 269 ? -9.391 2.713 -10.398 1.00 19.29 269 SER B CA 1
ATOM 4157 C C . SER B 1 269 ? -8.650 3.746 -9.553 1.00 17.95 269 SER B C 1
ATOM 4158 O O . SER B 1 269 ? -8.048 4.685 -10.080 1.00 18.44 269 SER B O 1
ATOM 4161 N N . ALA B 1 270 ? -8.696 3.568 -8.237 1.00 16.43 270 ALA B N 1
ATOM 4162 C CA . ALA B 1 270 ? -8.034 4.484 -7.321 1.00 16.79 270 ALA B CA 1
ATOM 4163 C C . ALA B 1 270 ? -6.521 4.406 -7.469 1.00 16.94 270 ALA B C 1
ATOM 4164 O O . ALA B 1 270 ? -5.818 5.396 -7.283 1.00 17.49 270 ALA B O 1
ATOM 4166 N N . LEU B 1 271 ? -6.015 3.224 -7.795 1.00 14.71 271 LEU B N 1
ATOM 4167 C CA . LEU B 1 271 ? -4.581 3.067 -7.970 1.00 14.58 271 LEU B CA 1
ATOM 4168 C C . LEU B 1 271 ? -4.106 3.954 -9.119 1.00 13.82 271 LEU B C 1
ATOM 4169 O O . LEU B 1 271 ? -3.105 4.664 -8.997 1.00 14.12 271 LEU B O 1
ATOM 4174 N N . GLY B 1 272 ? -4.828 3.904 -10.233 1.00 16.86 272 GLY B N 1
ATOM 4175 C CA . GLY B 1 272 ? -4.470 4.707 -11.388 1.00 15.93 272 GLY B CA 1
ATOM 4176 C C . GLY B 1 272 ? -4.542 6.193 -11.097 1.00 16.87 272 GLY B C 1
ATOM 4177 O O . GLY B 1 272 ? -3.679 6.960 -11.521 1.00 15.85 272 GLY B O 1
ATOM 4178 N N . LEU B 1 273 ? -5.576 6.605 -10.373 1.00 16.19 273 LEU B N 1
ATOM 4179 C CA . LEU B 1 273 ? -5.740 8.009 -10.023 1.00 17.13 273 LEU B CA 1
ATOM 4180 C C . LEU B 1 273 ? -4.601 8.458 -9.113 1.00 16.77 273 LEU B C 1
ATOM 4181 O O . LEU B 1 273 ? -4.021 9.527 -9.310 1.00 16.64 273 LEU B O 1
ATOM 4186 N N . VAL B 1 274 ? -4.275 7.638 -8.118 1.00 15.39 274 VAL B N 1
ATOM 4187 C CA . VAL B 1 274 ? -3.200 7.969 -7.187 1.00 14.66 274 VAL B CA 1
ATOM 4188 C C . VAL B 1 274 ? -1.866 8.117 -7.916 1.00 15.53 274 VAL B C 1
ATOM 4189 O O . VAL B 1 274 ? -1.104 9.047 -7.648 1.00 15.95 274 VAL B O 1
ATOM 4193 N N . ILE B 1 275 ? -1.584 7.208 -8.842 1.00 13.06 275 ILE B N 1
ATOM 4194 C CA . ILE B 1 275 ? -0.343 7.287 -9.599 1.00 15.07 275 ILE B CA 1
ATOM 4195 C C . ILE B 1 275 ? -0.315 8.579 -10.422 1.00 15.07 275 ILE B C 1
ATOM 4196 O O . ILE B 1 275 ? 0.694 9.284 -10.447 1.00 16.78 275 ILE B O 1
ATOM 4201 N N . SER B 1 276 ? -1.424 8.896 -11.082 1.00 17.02 276 SER B N 1
ATOM 4202 C CA . SER B 1 276 ? -1.494 10.115 -11.884 1.00 17.27 276 SER B CA 1
ATOM 4203 C C . SER B 1 276 ? -1.307 11.372 -11.037 1.00 17.70 276 SER B C 1
ATOM 4204 O O . SER B 1 276 ? -0.588 12.292 -11.433 1.00 16.79 276 SER B O 1
ATOM 4207 N N . LYS B 1 277 ? -1.956 11.414 -9.877 1.00 15.81 277 LYS B N 1
ATOM 4208 C CA . LYS B 1 277 ? -1.851 12.571 -8.993 1.00 17.66 277 LYS B CA 1
ATOM 4209 C C . LYS B 1 277 ? -0.410 12.762 -8.542 1.00 18.29 277 LYS B C 1
ATOM 4210 O O . LYS B 1 277 ? 0.078 13.886 -8.457 1.00 19.60 277 LYS B O 1
ATOM 4212 N N . LEU B 1 278 ? 0.269 11.656 -8.252 1.00 16.37 278 LEU B N 1
ATOM 4213 C CA . LEU B 1 278 ? 1.656 11.725 -7.819 1.00 16.96 278 LEU B CA 1
ATOM 4214 C C . LEU B 1 278 ? 2.540 12.263 -8.942 1.00 17.56 278 LEU B C 1
ATOM 4215 O O . LEU B 1 278 ? 3.312 13.201 -8.742 1.00 20.55 278 LEU B O 1
ATOM 4220 N N . VAL B 1 279 ? 2.409 11.679 -10.128 1.00 17.07 279 VAL B N 1
ATOM 4221 C CA . VAL B 1 279 ? 3.195 12.096 -11.282 1.00 18.68 279 VAL B CA 1
ATOM 4222 C C . VAL B 1 279 ? 2.926 13.545 -11.658 1.00 21.49 279 VAL B C 1
ATOM 4223 O O . VAL B 1 279 ? 3.834 14.274 -12.059 1.00 22.62 279 VAL B O 1
ATOM 4227 N N . GLU B 1 280 ? 1.672 13.958 -11.521 1.00 20.94 280 GLU B N 1
ATOM 4228 C CA . GLU B 1 280 ? 1.272 15.314 -11.867 1.00 24.56 280 GLU B CA 1
ATOM 4229 C C . GLU B 1 280 ? 1.611 16.338 -10.789 1.00 25.95 280 GLU B C 1
ATOM 4230 O O . GLU B 1 280 ? 1.395 17.537 -10.974 1.00 26.50 280 GLU B O 1
ATOM 4236 N N . GLY B 1 281 ? 2.157 15.861 -9.674 1.00 27.28 281 GLY B N 1
ATOM 4237 C CA . GLY B 1 281 ? 2.539 16.746 -8.587 1.00 29.55 281 GLY B CA 1
ATOM 4238 C C . GLY B 1 281 ? 1.386 17.357 -7.817 1.00 32.42 281 GLY B C 1
ATOM 4239 O O . GLY B 1 281 ? 1.496 18.473 -7.307 1.00 34.53 281 GLY B O 1
ATOM 4240 N N . ALA B 1 282 ? 0.279 16.630 -7.720 1.00 31.78 282 ALA B N 1
ATOM 4241 C CA . ALA B 1 282 ? -0.890 17.123 -7.001 1.00 33.59 282 ALA B CA 1
ATOM 4242 C C . ALA B 1 282 ? -0.562 17.351 -5.528 1.00 35.22 282 ALA B C 1
ATOM 4243 O O . ALA B 1 282 ? 0.282 16.663 -4.954 1.00 33.41 282 ALA B O 1
ATOM 4245 N N . THR B 1 283 ? -1.233 18.324 -4.922 1.00 36.25 283 THR B N 1
ATOM 4246 C CA . THR B 1 283 ? -1.008 18.642 -3.518 1.00 36.98 283 THR B CA 1
ATOM 4247 C C . THR B 1 283 ? -1.650 17.595 -2.611 1.00 35.61 283 THR B C 1
ATOM 4248 O O . THR B 1 283 ? -1.109 17.255 -1.559 1.00 35.22 283 THR B O 1
ATOM 4252 N N . HIS B 1 284 ? -2.799 17.080 -3.033 1.00 33.77 284 HIS B N 1
ATOM 4253 C CA . HIS B 1 284 ? -3.518 16.076 -2.261 1.00 32.36 284 HIS B CA 1
ATOM 4254 C C . HIS B 1 284 ? -3.637 14.765 -3.038 1.00 26.90 284 HIS B C 1
ATOM 4255 O O . HIS B 1 284 ? -4.216 14.724 -4.122 1.00 25.81 284 HIS B O 1
ATOM 4262 N N . ILE B 1 285 ? -3.072 13.699 -2.479 1.00 24.41 285 ILE B N 1
ATOM 4263 C CA . ILE B 1 285 ? -3.119 12.380 -3.104 1.00 21.31 285 ILE B CA 1
ATOM 4264 C C . ILE B 1 285 ? -4.290 11.623 -2.478 1.00 20.92 285 ILE B C 1
ATOM 4265 O O . ILE B 1 285 ? -4.332 11.418 -1.267 1.00 20.82 285 ILE B O 1
ATOM 4270 N N . PRO B 1 286 ? -5.260 11.202 -3.306 1.00 18.80 286 PRO B N 1
ATOM 4271 C CA . PRO B 1 286 ? -6.460 10.475 -2.874 1.00 20.63 286 PRO B CA 1
ATOM 4272 C C . PRO B 1 286 ? -6.288 9.022 -2.440 1.00 19.30 286 PRO B C 1
ATOM 4273 O O . PRO B 1 286 ? -7.001 8.142 -2.922 1.00 18.23 286 PRO B O 1
ATOM 4277 N N . TYR B 1 287 ? -5.360 8.782 -1.518 1.00 19.05 287 TYR B N 1
ATOM 4278 C CA . TYR B 1 287 ? -5.113 7.435 -1.008 1.00 19.93 287 TYR B CA 1
ATOM 4279 C C . TYR B 1 287 ? -6.380 6.821 -0.417 1.00 20.73 287 TYR B C 1
ATOM 4280 O O . TYR B 1 287 ? -6.639 5.627 -0.576 1.00 18.90 287 TYR B O 1
ATOM 4289 N N . ARG B 1 288 ? -7.170 7.642 0.267 1.00 20.69 288 ARG B N 1
ATOM 4290 C CA . ARG B 1 288 ? -8.384 7.151 0.908 1.00 24.30 288 ARG B CA 1
ATOM 4291 C C . ARG B 1 288 ? -9.522 6.723 -0.006 1.00 21.81 288 ARG B C 1
ATOM 4292 O O . ARG B 1 288 ? -10.536 6.220 0.474 1.00 23.01 288 ARG B O 1
ATOM 4300 N N . ASP B 1 289 ? -9.364 6.903 -1.314 1.00 20.28 289 ASP B N 1
ATOM 4301 C CA . ASP B 1 289 ? -10.421 6.519 -2.246 1.00 20.10 289 ASP B CA 1
ATOM 4302 C C . ASP B 1 289 ? -10.700 5.019 -2.313 1.00 20.26 289 ASP B C 1
ATOM 4303 O O . ASP B 1 289 ? -11.768 4.607 -2.767 1.00 19.26 289 ASP B O 1
ATOM 4308 N N . SER B 1 290 ? -9.752 4.198 -1.869 1.00 18.06 290 SER B N 1
ATOM 4309 C CA . SER B 1 290 ? -9.955 2.751 -1.903 1.00 15.08 290 SER B CA 1
ATOM 4310 C C . SER B 1 290 ? -9.140 2.057 -0.825 1.00 16.21 290 SER B C 1
ATOM 4311 O O . SER B 1 290 ? -8.240 2.652 -0.238 1.00 16.28 290 SER B O 1
ATOM 4314 N N . LYS B 1 291 ? -9.461 0.792 -0.577 1.00 18.12 291 LYS B N 1
ATOM 4315 C CA . LYS B 1 291 ? -8.746 0.005 0.419 1.00 17.87 291 LYS B CA 1
ATOM 4316 C C . LYS B 1 291 ? -7.326 -0.277 -0.053 1.00 14.71 291 LYS B C 1
ATOM 4317 O O . LYS B 1 291 ? -6.383 -0.232 0.730 1.00 15.49 291 LYS B O 1
ATOM 4323 N N . LEU B 1 292 ? -7.179 -0.572 -1.339 1.00 15.77 292 LEU B N 1
ATOM 4324 C CA . LEU B 1 292 ? -5.867 -0.878 -1.894 1.00 14.70 292 LEU B CA 1
ATOM 4325 C C . LEU B 1 292 ? -4.888 0.281 -1.747 1.00 15.79 292 LEU B C 1
ATOM 4326 O O . LEU B 1 292 ? -3.760 0.094 -1.283 1.00 14.79 292 LEU B O 1
ATOM 4331 N N . THR B 1 293 ? -5.318 1.480 -2.131 1.00 15.65 293 THR B N 1
ATOM 4332 C CA . THR B 1 293 ? -4.441 2.640 -2.050 1.00 15.04 293 THR B CA 1
ATOM 4333 C C . THR B 1 293 ? -4.143 3.091 -0.620 1.00 17.01 293 THR B C 1
ATOM 4334 O O . THR B 1 293 ? -3.164 3.797 -0.385 1.00 16.75 293 THR B O 1
ATOM 4338 N N . ARG B 1 294 ? -4.979 2.700 0.339 1.00 17.64 294 ARG B N 1
ATOM 4339 C CA . ARG B 1 294 ? -4.688 3.051 1.725 1.00 15.45 294 ARG B CA 1
ATOM 4340 C C . ARG B 1 294 ? -3.633 2.057 2.211 1.00 14.90 294 ARG B C 1
ATOM 4341 O O . ARG B 1 294 ? -2.660 2.439 2.852 1.00 15.48 294 ARG B O 1
ATOM 4349 N N . LEU B 1 295 ? -3.821 0.782 1.876 1.00 16.34 295 LEU B N 1
ATOM 4350 C CA . LEU B 1 295 ? -2.874 -0.257 2.277 1.00 16.43 295 LEU B CA 1
ATOM 4351 C C . LEU B 1 295 ? -1.496 -0.024 1.678 1.00 16.56 295 LEU B C 1
ATOM 4352 O O . LEU B 1 295 ? -0.480 -0.305 2.313 1.00 18.63 295 LEU B O 1
ATOM 4357 N N . LEU B 1 296 ? -1.465 0.498 0.456 1.00 14.56 296 LEU B N 1
ATOM 4358 C CA . LEU B 1 296 ? -0.204 0.740 -0.231 1.00 16.81 296 LEU B CA 1
ATOM 4359 C C . LEU B 1 296 ? 0.205 2.209 -0.276 1.00 14.81 296 LEU B C 1
ATOM 4360 O O . LEU B 1 296 ? 1.068 2.587 -1.067 1.00 13.91 296 LEU B O 1
ATOM 4365 N N . GLN B 1 297 ? -0.394 3.033 0.578 1.00 15.24 297 GLN B N 1
ATOM 4366 C CA . GLN B 1 297 ? -0.076 4.456 0.581 1.00 17.51 297 GLN B CA 1
ATOM 4367 C C . GLN B 1 297 ? 1.418 4.758 0.687 1.00 17.80 297 GLN B C 1
ATOM 4368 O O . GLN B 1 297 ? 1.922 5.619 -0.026 1.00 17.96 297 GLN B O 1
ATOM 4374 N N . ASP B 1 298 ? 2.134 4.052 1.557 1.00 15.49 298 ASP B N 1
ATOM 4375 C CA . ASP B 1 298 ? 3.568 4.293 1.687 1.00 19.81 298 ASP B CA 1
ATOM 4376 C C . ASP B 1 298 ? 4.351 3.871 0.442 1.00 17.70 298 ASP B C 1
ATOM 4377 O O . ASP B 1 298 ? 5.326 4.524 0.063 1.00 18.65 298 ASP B O 1
ATOM 4382 N N . SER B 1 299 ? 3.921 2.794 -0.207 1.00 15.70 299 SER B N 1
ATOM 4383 C CA . SER B 1 299 ? 4.615 2.318 -1.403 1.00 17.46 299 SER B CA 1
ATOM 4384 C C . SER B 1 299 ? 4.404 3.268 -2.574 1.00 14.20 299 SER B C 1
ATOM 4385 O O . SER B 1 299 ? 5.163 3.255 -3.542 1.00 14.95 299 SER B O 1
ATOM 4388 N N . LEU B 1 300 ? 3.368 4.093 -2.483 1.00 11.79 300 LEU B N 1
ATOM 4389 C CA . LEU B 1 300 ? 3.060 5.023 -3.561 1.00 17.15 300 LEU B CA 1
ATOM 4390 C C . LEU B 1 300 ? 3.396 6.463 -3.208 1.00 14.28 300 LEU B C 1
ATOM 4391 O O . LEU B 1 300 ? 2.529 7.229 -2.789 1.00 15.79 300 LEU B O 1
ATOM 4396 N N . GLY B 1 301 ? 4.666 6.819 -3.377 1.00 14.18 301 GLY B N 1
ATOM 4397 C CA . GLY B 1 301 ? 5.102 8.174 -3.088 1.00 14.75 301 GLY B CA 1
ATOM 4398 C C . GLY B 1 301 ? 5.458 8.399 -1.632 1.00 16.89 301 GLY B C 1
ATOM 4399 O O . GLY B 1 301 ? 5.757 9.525 -1.228 1.00 18.34 301 GLY B O 1
ATOM 4400 N N . GLY B 1 302 ? 5.448 7.328 -0.847 1.00 15.42 302 GLY B N 1
ATOM 4401 C CA . GLY B 1 302 ? 5.749 7.455 0.565 1.00 14.91 302 GLY B CA 1
ATOM 4402 C C . GLY B 1 302 ? 7.024 6.820 1.093 1.00 15.31 302 GLY B C 1
ATOM 4403 O O . GLY B 1 302 ? 8.022 6.666 0.382 1.00 13.18 302 GLY B O 1
ATOM 4404 N N . ASN B 1 303 ? 6.970 6.454 2.368 1.00 13.71 303 ASN B N 1
ATOM 4405 C CA . ASN B 1 303 ? 8.096 5.855 3.077 1.00 14.70 303 ASN B CA 1
ATOM 4406 C C . ASN B 1 303 ? 8.292 4.389 2.716 1.00 14.30 303 ASN B C 1
ATOM 4407 O O . ASN B 1 303 ? 7.936 3.502 3.492 1.00 15.55 303 ASN B O 1
ATOM 4412 N N . SER B 1 304 ? 8.876 4.134 1.551 1.00 14.11 304 SER B N 1
ATOM 4413 C CA . SER B 1 304 ? 9.092 2.760 1.118 1.00 15.41 304 SER B CA 1
ATOM 4414 C C . SER B 1 304 ? 9.832 2.692 -0.208 1.00 14.73 304 SER B C 1
ATOM 4415 O O . SER B 1 304 ? 9.833 3.652 -0.975 1.00 13.47 304 SER B O 1
ATOM 4418 N N . LYS B 1 305 ? 10.491 1.563 -0.454 1.00 10.02 305 LYS B N 1
ATOM 4419 C CA . LYS B 1 305 ? 11.158 1.339 -1.727 1.00 12.63 305 LYS B CA 1
ATOM 4420 C C . LYS B 1 305 ? 10.134 0.469 -2.440 1.00 13.43 305 LYS B C 1
ATOM 4421 O O . LYS B 1 305 ? 9.546 -0.436 -1.844 1.00 17.60 305 LYS B O 1
ATOM 4427 N N . THR B 1 306 ? 9.896 0.758 -3.707 1.00 8.94 306 THR B N 1
ATOM 4428 C CA . THR B 1 306 ? 8.877 0.033 -4.437 1.00 10.66 306 THR B CA 1
ATOM 4429 C C . THR B 1 306 ? 9.318 -0.405 -5.821 1.00 10.65 306 THR B C 1
ATOM 4430 O O . THR B 1 306 ? 10.101 0.274 -6.484 1.00 10.09 306 THR B O 1
ATOM 4434 N N . LEU B 1 307 ? 8.828 -1.567 -6.240 1.00 10.84 307 LEU B N 1
ATOM 4435 C CA . LEU B 1 307 ? 9.118 -2.071 -7.570 1.00 10.07 307 LEU B CA 1
ATOM 4436 C C . LEU B 1 307 ? 7.826 -2.606 -8.164 1.00 8.21 307 LEU B C 1
ATOM 4437 O O . LEU B 1 307 ? 7.070 -3.321 -7.507 1.00 9.27 307 LEU B O 1
ATOM 4442 N N . MET B 1 308 ? 7.567 -2.227 -9.405 1.00 8.40 308 MET B N 1
ATOM 4443 C CA . MET B 1 308 ? 6.379 -2.681 -10.106 1.00 8.58 308 MET B CA 1
ATOM 4444 C C . MET B 1 308 ? 6.817 -3.634 -11.206 1.00 9.33 308 MET B C 1
ATOM 4445 O O . MET B 1 308 ? 7.761 -3.343 -11.939 1.00 10.36 308 MET B O 1
ATOM 4450 N N . CYS B 1 309 ? 6.152 -4.780 -11.304 1.00 7.81 309 CYS B N 1
ATOM 4451 C CA . CYS B 1 309 ? 6.456 -5.730 -12.367 1.00 9.20 309 CYS B CA 1
ATOM 4452 C C . CYS B 1 309 ? 5.266 -5.695 -13.310 1.00 8.64 309 CYS B C 1
ATOM 4453 O O . CYS B 1 309 ? 4.163 -6.085 -12.936 1.00 9.83 309 CYS B O 1
ATOM 4456 N N . ALA B 1 310 ? 5.483 -5.197 -14.519 1.00 7.15 310 ALA B N 1
ATOM 4457 C CA . ALA B 1 310 ? 4.409 -5.119 -15.501 1.00 9.42 310 ALA B CA 1
ATOM 4458 C C . ALA B 1 310 ? 4.466 -6.367 -16.360 1.00 8.95 310 ALA B C 1
ATOM 4459 O O . ALA B 1 310 ? 5.371 -6.524 -17.173 1.00 10.02 310 ALA B O 1
ATOM 4461 N N . ASN B 1 311 ? 3.503 -7.259 -16.155 1.00 9.32 311 ASN B N 1
ATOM 4462 C CA . ASN B 1 311 ? 3.441 -8.500 -16.914 1.00 8.80 311 ASN B CA 1
ATOM 4463 C C . ASN B 1 311 ? 2.645 -8.310 -18.191 1.00 9.83 311 ASN B C 1
ATOM 4464 O O . ASN B 1 311 ? 1.558 -7.733 -18.169 1.00 8.92 311 ASN B O 1
ATOM 4469 N N . ILE B 1 312 ? 3.189 -8.796 -19.302 1.00 8.81 312 ILE B N 1
ATOM 4470 C CA . ILE B 1 312 ? 2.499 -8.690 -20.582 1.00 8.01 312 ILE B CA 1
ATOM 4471 C C . ILE B 1 312 ? 2.532 -9.986 -21.374 1.00 10.99 312 ILE B C 1
ATOM 4472 O O . ILE B 1 312 ? 3.402 -10.846 -21.179 1.00 8.22 312 ILE B O 1
ATOM 4477 N N . SER B 1 313 ? 1.559 -10.114 -22.266 1.00 12.96 313 SER B N 1
ATOM 4478 C CA . SER B 1 313 ? 1.463 -11.256 -23.170 1.00 11.58 313 SER B CA 1
ATOM 4479 C C . SER B 1 313 ? 2.099 -10.767 -24.469 1.00 13.44 313 SER B C 1
ATOM 4480 O O . SER B 1 313 ? 1.999 -9.590 -24.800 1.00 12.98 313 SER B O 1
ATOM 4483 N N . PRO B 1 314 ? 2.771 -11.658 -25.212 1.00 11.52 314 PRO B N 1
ATOM 4484 C CA . PRO B 1 314 ? 3.408 -11.269 -26.473 1.00 13.19 314 PRO B CA 1
ATOM 4485 C C . PRO B 1 314 ? 2.460 -11.361 -27.667 1.00 12.74 314 PRO B C 1
ATOM 4486 O O . PRO B 1 314 ? 2.809 -10.947 -28.774 1.00 13.50 314 PRO B O 1
ATOM 4490 N N . ALA B 1 315 ? 1.260 -11.886 -27.427 1.00 11.97 315 ALA B N 1
ATOM 4491 C CA . ALA B 1 315 ? 0.273 -12.091 -28.484 1.00 12.82 315 ALA B CA 1
ATOM 4492 C C . ALA B 1 315 ? -0.262 -10.851 -29.188 1.00 12.09 315 ALA B C 1
ATOM 4493 O O . ALA B 1 315 ? -0.652 -9.870 -28.560 1.00 12.30 315 ALA B O 1
ATOM 4495 N N . SER B 1 316 ? -0.308 -10.931 -30.513 1.00 13.37 316 SER B N 1
ATOM 4496 C CA . SER B 1 316 ? -0.802 -9.842 -31.339 1.00 15.21 316 SER B CA 1
ATOM 4497 C C . SER B 1 316 ? -2.233 -9.491 -30.956 1.00 15.06 316 SER B C 1
ATOM 4498 O O . SER B 1 316 ? -2.641 -8.336 -31.036 1.00 17.42 316 SER B O 1
ATOM 4501 N N . THR B 1 317 ? -2.986 -10.498 -30.532 1.00 16.86 317 THR B N 1
ATOM 4502 C CA . THR B 1 317 ? -4.374 -10.303 -30.134 1.00 18.45 317 THR B CA 1
ATOM 4503 C C . THR B 1 317 ? -4.529 -9.437 -28.885 1.00 18.95 317 THR B C 1
ATOM 4504 O O . THR B 1 317 ? -5.619 -8.940 -28.607 1.00 18.56 317 THR B O 1
ATOM 4508 N N . ASN B 1 318 ? -3.440 -9.256 -28.139 1.00 14.64 318 ASN B N 1
ATOM 4509 C CA . ASN B 1 318 ? -3.479 -8.454 -26.918 1.00 13.89 318 ASN B CA 1
ATOM 4510 C C . ASN B 1 318 ? -2.814 -7.089 -27.032 1.00 11.65 318 ASN B C 1
ATOM 4511 O O . ASN B 1 318 ? -2.540 -6.446 -26.017 1.00 12.71 318 ASN B O 1
ATOM 4516 N N . TYR B 1 319 ? -2.575 -6.642 -28.258 1.00 13.98 319 TYR B N 1
ATOM 4517 C CA . TYR B 1 319 ? -1.918 -5.364 -28.500 1.00 13.85 319 TYR B CA 1
ATOM 4518 C C . TYR B 1 319 ? -2.442 -4.192 -27.674 1.00 13.93 319 TYR B C 1
ATOM 4519 O O . TYR B 1 319 ? -1.668 -3.490 -27.027 1.00 12.68 319 TYR B O 1
ATOM 4528 N N . ASP B 1 320 ? -3.752 -3.976 -27.690 1.00 14.41 320 ASP B N 1
ATOM 4529 C CA . ASP B 1 320 ? -4.330 -2.864 -26.943 1.00 14.13 320 ASP B CA 1
ATOM 4530 C C . ASP B 1 320 ? -4.075 -2.926 -25.436 1.00 13.98 320 ASP B C 1
ATOM 4531 O O . ASP B 1 320 ? -3.703 -1.922 -24.824 1.00 14.70 320 ASP B O 1
ATOM 4536 N N . GLU B 1 321 ? -4.270 -4.093 -24.831 1.00 14.01 321 GLU B N 1
ATOM 4537 C CA . GLU B 1 321 ? -4.039 -4.220 -23.397 1.00 11.89 321 GLU B CA 1
ATOM 4538 C C . GLU B 1 321 ? -2.557 -4.113 -23.057 1.00 10.91 321 GLU B C 1
ATOM 4539 O O . GLU B 1 321 ? -2.190 -3.555 -22.021 1.00 10.21 321 GLU B O 1
ATOM 4545 N N . THR B 1 322 ? -1.708 -4.649 -23.927 1.00 13.21 322 THR B N 1
ATOM 4546 C CA . THR B 1 322 ? -0.268 -4.597 -23.704 1.00 11.63 322 THR B CA 1
ATOM 4547 C C . THR B 1 322 ? 0.187 -3.148 -23.717 1.00 11.69 322 THR B C 1
ATOM 4548 O O . THR B 1 322 ? 0.952 -2.715 -22.854 1.00 10.47 322 THR B O 1
ATOM 4552 N N . MET B 1 323 ? -0.307 -2.389 -24.687 1.00 11.78 323 MET B N 1
ATOM 4553 C CA . MET B 1 323 ? 0.044 -0.983 -24.779 1.00 11.09 323 MET B CA 1
ATOM 4554 C C . MET B 1 323 ? -0.433 -0.238 -23.534 1.00 10.35 323 MET B C 1
ATOM 4555 O O . MET B 1 323 ? 0.263 0.642 -23.027 1.00 12.99 323 MET B O 1
ATOM 4560 N N . SER B 1 324 ? -1.606 -0.609 -23.024 1.00 11.01 324 SER B N 1
ATOM 4561 C CA . SER B 1 324 ? -2.144 0.033 -21.825 1.00 11.00 324 SER B CA 1
ATOM 4562 C C . SER B 1 324 ? -1.247 -0.261 -20.622 1.00 10.16 324 SER B C 1
ATOM 4563 O O . SER B 1 324 ? -0.886 0.637 -19.861 1.00 9.62 324 SER B O 1
ATOM 4566 N N . THR B 1 325 ? -0.887 -1.527 -20.460 1.00 9.74 325 THR B N 1
ATOM 4567 C CA . THR B 1 325 ? -0.020 -1.929 -19.360 1.00 11.69 325 THR B CA 1
ATOM 4568 C C . THR B 1 325 ? 1.312 -1.182 -19.413 1.00 9.62 325 THR B C 1
ATOM 4569 O O . THR B 1 325 ? 1.782 -0.656 -18.401 1.00 10.38 325 THR B O 1
ATOM 4573 N N . LEU B 1 326 ? 1.914 -1.119 -20.595 1.00 10.09 326 LEU B N 1
ATOM 4574 C CA . LEU B 1 326 ? 3.206 -0.452 -20.725 1.00 10.36 326 LEU B CA 1
ATOM 4575 C C . LEU B 1 326 ? 3.146 1.048 -20.469 1.00 8.91 326 LEU B C 1
ATOM 4576 O O . LEU B 1 326 ? 4.042 1.600 -19.836 1.00 10.30 326 LEU B O 1
ATOM 4581 N N . ARG B 1 327 ? 2.097 1.706 -20.951 1.00 10.32 327 ARG B N 1
ATOM 4582 C CA . ARG B 1 327 ? 1.974 3.143 -20.731 1.00 10.64 327 ARG B CA 1
ATOM 4583 C C . ARG B 1 327 ? 1.725 3.412 -19.253 1.00 11.92 327 ARG B C 1
ATOM 4584 O O . ARG B 1 327 ? 2.205 4.405 -18.696 1.00 10.89 327 ARG B O 1
ATOM 4592 N N . TYR B 1 328 ? 0.982 2.509 -18.619 1.00 12.71 328 TYR B N 1
ATOM 4593 C CA . TYR B 1 328 ? 0.667 2.615 -17.196 1.00 10.50 328 TYR B CA 1
ATOM 4594 C C . TYR B 1 328 ? 1.968 2.505 -16.395 1.00 11.49 328 TYR B C 1
ATOM 4595 O O . TYR B 1 328 ? 2.223 3.285 -15.477 1.00 13.05 328 TYR B O 1
ATOM 4604 N N . ALA B 1 329 ? 2.794 1.531 -16.758 1.00 9.68 329 ALA B N 1
ATOM 4605 C CA . ALA B 1 329 ? 4.073 1.313 -16.088 1.00 10.27 329 ALA B CA 1
ATOM 4606 C C . ALA B 1 329 ? 5.030 2.481 -16.322 1.00 13.39 329 ALA B C 1
ATOM 4607 O O . ALA B 1 329 ? 5.821 2.833 -15.447 1.00 11.53 329 ALA B O 1
ATOM 4609 N N . ASP B 1 330 ? 4.950 3.081 -17.506 1.00 12.55 330 ASP B N 1
ATOM 4610 C CA . ASP B 1 330 ? 5.809 4.204 -17.865 1.00 14.81 330 ASP B CA 1
ATOM 4611 C C . ASP B 1 330 ? 5.524 5.368 -16.915 1.00 13.49 330 ASP B C 1
ATOM 4612 O O . ASP B 1 330 ? 6.439 6.070 -16.480 1.00 15.72 330 ASP B O 1
ATOM 4617 N N . ARG B 1 331 ? 4.246 5.566 -16.606 1.00 15.41 331 ARG B N 1
ATOM 4618 C CA . ARG B 1 331 ? 3.820 6.625 -15.694 1.00 13.05 331 ARG B CA 1
ATOM 4619 C C . ARG B 1 331 ? 4.302 6.345 -14.274 1.00 14.05 331 ARG B C 1
ATOM 4620 O O . ARG B 1 331 ? 4.864 7.219 -13.615 1.00 16.25 331 ARG B O 1
ATOM 4628 N N . ALA B 1 332 ? 4.069 5.122 -13.804 1.00 14.30 332 ALA B N 1
ATOM 4629 C CA . ALA B 1 332 ? 4.467 4.725 -12.455 1.00 12.86 332 ALA B CA 1
ATOM 4630 C C . ALA B 1 332 ? 5.951 4.963 -12.211 1.00 11.49 332 ALA B C 1
ATOM 4631 O O . ALA B 1 332 ? 6.362 5.322 -11.109 1.00 13.73 332 ALA B O 1
ATOM 4633 N N . LYS B 1 333 ? 6.747 4.753 -13.254 1.00 14.13 333 LYS B N 1
ATOM 4634 C CA . LYS B 1 333 ? 8.190 4.929 -13.198 1.00 14.62 333 LYS B CA 1
ATOM 4635 C C . LYS B 1 333 ? 8.595 6.341 -12.778 1.00 16.45 333 LYS B C 1
ATOM 4636 O O . LYS B 1 333 ? 9.673 6.543 -12.217 1.00 17.75 333 LYS B O 1
ATOM 4642 N N . GLN B 1 334 ? 7.733 7.315 -13.045 1.00 15.05 334 GLN B N 1
ATOM 4643 C CA . GLN B 1 334 ? 8.042 8.701 -12.706 1.00 16.66 334 GLN B CA 1
ATOM 4644 C C . GLN B 1 334 ? 7.787 9.050 -11.241 1.00 16.69 334 GLN B C 1
ATOM 4645 O O . GLN B 1 334 ? 8.115 10.150 -10.796 1.00 18.19 334 GLN B O 1
ATOM 4651 N N . ILE B 1 335 ? 7.213 8.117 -10.489 1.00 13.88 335 ILE B N 1
ATOM 4652 C CA . ILE B 1 335 ? 6.925 8.364 -9.079 1.00 15.73 335 ILE B CA 1
ATOM 4653 C C . ILE B 1 335 ? 8.176 8.322 -8.202 1.00 15.72 335 ILE B C 1
ATOM 4654 O O . ILE B 1 335 ? 8.991 7.407 -8.296 1.00 15.13 335 ILE B O 1
ATOM 4659 N N . LYS B 1 336 ? 8.327 9.328 -7.350 1.00 16.72 336 LYS B N 1
ATOM 4660 C CA . LYS B 1 336 ? 9.473 9.383 -6.453 1.00 16.91 336 LYS B CA 1
ATOM 4661 C C . LYS B 1 336 ? 9.015 9.130 -5.020 1.00 16.76 336 LYS B C 1
ATOM 4662 O O . LYS B 1 336 ? 8.096 9.785 -4.524 1.00 16.12 336 LYS B O 1
ATOM 4668 N N . ASN B 1 337 ? 9.644 8.160 -4.366 1.00 15.46 337 ASN B N 1
ATOM 4669 C CA . ASN B 1 337 ? 9.304 7.831 -2.989 1.00 14.06 337 ASN B CA 1
ATOM 4670 C C . ASN B 1 337 ? 10.287 8.507 -2.046 1.00 14.81 337 ASN B C 1
ATOM 4671 O O . ASN B 1 337 ? 11.275 9.089 -2.483 1.00 17.06 337 ASN B O 1
ATOM 4676 N N . LYS B 1 338 ? 10.001 8.430 -0.752 1.00 16.10 338 LYS B N 1
ATOM 4677 C CA . LYS B 1 338 ? 10.869 9.016 0.262 1.00 17.00 338 LYS B CA 1
ATOM 4678 C C . LYS B 1 338 ? 11.172 7.944 1.298 1.00 15.14 338 LYS B C 1
ATOM 4679 O O . LYS B 1 338 ? 10.783 8.065 2.459 1.00 14.63 338 LYS B O 1
ATOM 4685 N N . PRO B 1 339 ? 11.871 6.871 0.887 1.00 15.52 339 PRO B N 1
ATOM 4686 C CA . PRO B 1 339 ? 12.208 5.783 1.808 1.00 16.87 339 PRO B CA 1
ATOM 4687 C C . PRO B 1 339 ? 13.181 6.192 2.904 1.00 15.21 339 PRO B C 1
ATOM 4688 O O . PRO B 1 339 ? 14.160 6.893 2.654 1.00 17.61 339 PRO B O 1
ATOM 4692 N N . ARG B 1 340 ? 12.897 5.755 4.123 1.00 16.01 340 ARG B N 1
ATOM 4693 C CA . ARG B 1 340 ? 13.765 6.056 5.251 1.00 17.85 340 ARG B CA 1
ATOM 4694 C C . ARG B 1 340 ? 13.877 4.836 6.146 1.00 17.56 340 ARG B C 1
ATOM 4695 O O . ARG B 1 340 ? 12.950 4.027 6.228 1.00 17.23 340 ARG B O 1
ATOM 4703 N N . ILE B 1 341 ? 15.019 4.694 6.807 1.00 16.97 341 ILE B N 1
ATOM 4704 C CA . ILE B 1 341 ? 15.209 3.575 7.716 1.00 17.12 341 ILE B CA 1
ATOM 4705 C C . ILE B 1 341 ? 14.268 3.797 8.894 1.00 18.15 341 ILE B C 1
ATOM 4706 O O . ILE B 1 341 ? 14.203 4.894 9.451 1.00 18.59 341 ILE B O 1
ATOM 4711 N N . ASN B 1 342 ? 13.531 2.759 9.266 1.00 16.26 342 ASN B N 1
ATOM 4712 C CA . ASN B 1 342 ? 12.596 2.867 10.375 1.00 15.73 342 ASN B CA 1
ATOM 4713 C C . ASN B 1 342 ? 13.230 2.356 11.663 1.00 18.99 342 ASN B C 1
ATOM 4714 O O . ASN B 1 342 ? 13.234 1.156 11.934 1.00 16.94 342 ASN B O 1
ATOM 4719 N N . GLU B 1 343 ? 13.765 3.282 12.451 1.00 21.54 343 GLU B N 1
ATOM 4720 C CA . GLU B 1 343 ? 14.416 2.939 13.709 1.00 27.03 343 GLU B CA 1
ATOM 4721 C C . GLU B 1 343 ? 13.553 3.203 14.934 1.00 28.68 343 GLU B C 1
ATOM 4722 O O . GLU B 1 343 ? 12.747 4.134 14.958 1.00 29.16 343 GLU B O 1
ATOM 4728 N N . ASP B 1 344 ? 13.737 2.362 15.947 1.00 31.32 344 ASP B N 1
ATOM 4729 C CA . ASP B 1 344 ? 13.025 2.464 17.217 1.00 33.80 344 ASP B CA 1
ATOM 4730 C C . ASP B 1 344 ? 11.537 2.811 17.150 1.00 35.85 344 ASP B C 1
ATOM 4731 O O . ASP B 1 344 ? 11.090 3.773 17.771 1.00 35.49 344 ASP B O 1
ATOM 4736 N N . PRO B 1 345 ? 10.747 2.030 16.400 1.00 37.72 345 PRO B N 1
ATOM 4737 C CA . PRO B 1 345 ? 9.314 2.332 16.323 1.00 40.40 345 PRO B CA 1
ATOM 4738 C C . PRO B 1 345 ? 8.613 1.776 17.566 1.00 42.69 345 PRO B C 1
ATOM 4739 O O . PRO B 1 345 ? 9.019 0.741 18.093 1.00 42.60 345 PRO B O 1
ATOM 4743 N N . LYS B 1 346 ? 7.573 2.456 18.040 1.00 46.53 346 LYS B N 1
ATOM 4744 C CA . LYS B 1 346 ? 6.857 1.984 19.222 1.00 49.81 346 LYS B CA 1
ATOM 4745 C C . LYS B 1 346 ? 5.980 0.785 18.875 1.00 50.76 346 LYS B C 1
ATOM 4746 O O . LYS B 1 346 ? 5.415 0.138 19.757 1.00 52.30 346 LYS B O 1
ATOM 4752 N N . ASP B 1 347 ? 5.871 0.498 17.583 1.00 50.30 347 ASP B N 1
ATOM 4753 C CA . ASP B 1 347 ? 5.074 -0.627 17.102 1.00 50.54 347 ASP B CA 1
ATOM 4754 C C . ASP B 1 347 ? 5.896 -1.908 17.229 1.00 49.70 347 ASP B C 1
ATOM 4755 O O . ASP B 1 347 ? 5.358 -3.016 17.209 1.00 48.28 347 ASP B O 1
ATOM 4760 N N . ALA B 1 348 ? 7.207 -1.735 17.367 1.00 48.92 348 ALA B N 1
ATOM 4761 C CA . ALA B 1 348 ? 8.148 -2.843 17.477 1.00 47.69 348 ALA B CA 1
ATOM 4762 C C . ALA B 1 348 ? 7.771 -3.911 18.496 1.00 47.72 348 ALA B C 1
ATOM 4763 O O . ALA B 1 348 ? 7.425 -3.609 19.639 1.00 47.90 348 ALA B O 1
ATOM 4765 N N . GLN B 1 349 ? 7.852 -5.167 18.066 1.00 47.38 349 GLN B N 1
ATOM 4766 C CA . GLN B 1 349 ? 7.551 -6.305 18.922 1.00 48.44 349 GLN B CA 1
ATOM 4767 C C . GLN B 1 349 ? 8.857 -7.048 19.204 1.00 48.38 349 GLN B C 1
ATOM 4768 O O . GLN B 1 349 ? 8.854 -8.158 19.730 1.00 49.74 349 GLN B O 1
ATOM 4774 N N . ILE B 1 350 ? 9.966 -6.403 18.846 1.00 50.49 350 ILE B N 1
ATOM 4775 C CA . ILE B 1 350 ? 11.326 -6.918 19.030 1.00 51.39 350 ILE B CA 1
ATOM 4776 C C . ILE B 1 350 ? 11.566 -8.368 18.615 1.00 53.83 350 ILE B C 1
ATOM 4777 O O . ILE B 1 350 ? 12.557 -8.604 17.890 1.00 53.49 350 ILE B O 1
#